Protein AF-A0A8D4UTW2-F1 (afdb_monomer_lite)

Organism: NCBI:txid2582419

Structure (mmCIF, N/CA/C/O backbone):
data_AF-A0A8D4UTW2-F1
#
_entry.id   AF-A0A8D4UTW2-F1
#
loop_
_atom_site.group_PDB
_atom_site.id
_atom_site.type_symbol
_atom_site.label_atom_id
_atom_site.label_alt_id
_atom_site.label_comp_id
_atom_site.label_asym_id
_atom_site.label_entity_id
_atom_site.label_seq_id
_atom_site.pdbx_PDB_ins_code
_atom_site.Cartn_x
_atom_site.Cartn_y
_atom_site.Cartn_z
_atom_site.occupancy
_atom_site.B_iso_or_equiv
_atom_site.auth_seq_id
_atom_site.auth_comp_id
_atom_site.auth_asym_id
_atom_site.auth_atom_id
_atom_site.pdbx_PDB_model_num
ATOM 1 N N . MET A 1 1 ? 35.541 24.365 -3.849 1.00 51.09 1 MET A N 1
ATOM 2 C CA . MET A 1 1 ? 34.431 23.619 -4.477 1.00 51.09 1 MET A CA 1
ATOM 3 C C . MET A 1 1 ? 33.891 24.503 -5.582 1.00 51.09 1 MET A C 1
ATOM 5 O O . MET A 1 1 ? 33.918 25.713 -5.399 1.00 51.09 1 MET A O 1
ATOM 9 N N . GLU A 1 2 ? 33.499 23.948 -6.725 1.00 57.62 2 GLU A N 1
ATOM 10 C CA . GLU A 1 2 ? 32.831 24.741 -7.765 1.00 57.62 2 GLU A CA 1
ATOM 11 C C . GLU A 1 2 ? 31.387 25.000 -7.325 1.00 57.62 2 GLU A C 1
ATOM 13 O O . GLU A 1 2 ? 30.673 24.066 -6.965 1.00 57.62 2 GLU A O 1
ATOM 18 N N . GLU A 1 3 ? 30.981 26.270 -7.292 1.00 72.31 3 GLU A N 1
ATOM 19 C CA . GLU A 1 3 ? 29.668 26.683 -6.793 1.00 72.31 3 GLU A CA 1
ATOM 20 C C . GLU A 1 3 ? 28.775 27.161 -7.945 1.00 72.31 3 GLU A C 1
ATOM 22 O O . GLU A 1 3 ? 28.909 28.292 -8.439 1.00 72.31 3 GLU A O 1
ATOM 27 N N . TYR A 1 4 ? 27.836 26.307 -8.344 1.00 79.38 4 TYR A N 1
ATOM 28 C CA . TYR A 1 4 ? 26.876 26.571 -9.414 1.00 79.38 4 TYR A CA 1
ATOM 29 C C . TYR A 1 4 ? 25.639 27.321 -8.903 1.00 79.38 4 TYR A C 1
ATOM 31 O O . TYR A 1 4 ? 25.197 27.105 -7.772 1.00 79.38 4 TYR A O 1
ATOM 39 N N . THR A 1 5 ? 25.063 28.187 -9.738 1.00 85.88 5 THR A N 1
ATOM 40 C CA . THR A 1 5 ? 23.676 28.655 -9.571 1.00 85.88 5 THR A CA 1
ATOM 41 C C . THR A 1 5 ? 22.697 27.726 -10.280 1.00 85.88 5 THR A C 1
ATOM 43 O O . THR A 1 5 ? 23.063 27.074 -11.260 1.00 85.88 5 THR A O 1
ATOM 46 N N . GLU A 1 6 ? 21.434 27.711 -9.857 1.00 85.38 6 GLU A N 1
ATOM 47 C CA . GLU A 1 6 ? 20.373 26.945 -10.534 1.00 85.38 6 GLU A CA 1
ATOM 48 C C . GLU A 1 6 ? 20.268 27.292 -12.026 1.00 85.38 6 GLU A C 1
ATOM 50 O O . GLU A 1 6 ? 20.170 26.404 -12.874 1.00 85.38 6 GLU A O 1
ATOM 55 N N . LYS A 1 7 ? 20.413 28.578 -12.363 1.00 86.62 7 LYS A N 1
ATOM 56 C CA . LYS A 1 7 ? 20.441 29.041 -13.754 1.00 86.62 7 LYS A CA 1
ATOM 57 C C . LYS A 1 7 ? 21.598 28.430 -14.563 1.00 86.62 7 LYS A C 1
ATOM 59 O O . LYS A 1 7 ? 21.372 27.992 -15.685 1.00 86.62 7 LYS A O 1
ATOM 64 N N . GLN A 1 8 ? 22.811 28.374 -14.006 1.00 85.81 8 GLN A N 1
ATOM 65 C CA . GLN A 1 8 ? 23.978 27.794 -14.692 1.00 85.81 8 GLN A CA 1
ATOM 66 C C . GLN A 1 8 ? 23.818 26.289 -14.940 1.00 85.81 8 GLN A C 1
ATOM 68 O O . GLN A 1 8 ? 24.283 25.783 -15.960 1.00 85.81 8 GLN A O 1
ATOM 73 N N . VAL A 1 9 ? 23.161 25.577 -14.018 1.00 85.06 9 VAL A N 1
ATOM 74 C CA . VAL A 1 9 ? 22.852 24.148 -14.169 1.00 85.06 9 VAL A CA 1
ATOM 75 C C . VAL A 1 9 ? 21.866 23.946 -15.319 1.00 85.06 9 VAL A C 1
ATOM 77 O O . VAL A 1 9 ? 22.136 23.146 -16.209 1.00 85.06 9 VAL A O 1
ATOM 80 N N . LEU A 1 10 ? 20.767 24.708 -15.345 1.00 85.94 10 LEU A N 1
ATOM 81 C CA . LEU A 1 10 ? 19.755 24.622 -16.403 1.00 85.94 10 LEU A CA 1
ATOM 82 C C . LEU A 1 10 ? 20.324 24.961 -17.789 1.00 85.94 10 LEU A C 1
ATOM 84 O O . LEU A 1 10 ? 20.156 24.166 -18.710 1.00 85.94 10 LEU A O 1
ATOM 88 N N . GLU A 1 11 ? 21.065 26.067 -17.926 1.00 86.12 11 GLU A N 1
ATOM 89 C CA . GLU A 1 11 ? 21.699 26.464 -19.197 1.00 86.12 11 GLU A CA 1
ATOM 90 C C . GLU A 1 11 ? 22.646 25.376 -19.737 1.00 86.12 11 GLU A C 1
ATOM 92 O O . GLU A 1 11 ? 22.699 25.134 -20.945 1.00 86.12 11 GLU A O 1
ATOM 97 N N . GLN A 1 12 ? 23.379 24.687 -18.857 1.00 83.38 12 GLN A N 1
ATOM 98 C CA . GLN A 1 12 ? 24.276 23.602 -19.254 1.00 83.38 12 GLN A CA 1
ATOM 99 C C . GLN A 1 12 ? 23.511 22.313 -19.608 1.00 83.38 12 GLN A C 1
ATOM 101 O O . GLN A 1 12 ? 23.850 21.668 -20.598 1.00 83.38 12 GLN A O 1
ATOM 106 N N . VAL A 1 13 ? 22.450 21.960 -18.873 1.00 83.81 13 VAL A N 1
ATOM 107 C CA . VAL A 1 13 ? 21.598 20.797 -19.189 1.00 83.81 13 VAL A CA 1
ATOM 108 C C . VAL A 1 13 ? 20.874 20.990 -20.527 1.00 83.81 13 VAL A C 1
ATOM 110 O O . VAL A 1 13 ? 20.882 20.083 -21.355 1.00 83.81 13 VAL A O 1
ATOM 113 N N . GLU A 1 14 ? 20.311 22.170 -20.797 1.00 82.69 14 GLU A N 1
ATOM 114 C CA . GLU A 1 14 ? 19.663 22.496 -22.080 1.00 82.69 14 GLU A CA 1
ATOM 115 C C . GLU A 1 14 ? 20.655 22.482 -23.256 1.00 82.69 14 GLU A C 1
ATOM 117 O O . GLU A 1 14 ? 20.337 22.017 -24.358 1.00 82.69 14 GLU A O 1
ATOM 122 N N . LYS A 1 15 ? 21.892 22.932 -23.022 1.00 81.69 15 LYS A N 1
ATOM 123 C CA . LYS A 1 15 ? 22.984 22.840 -23.996 1.00 81.69 15 LYS A CA 1
ATOM 124 C C . LYS A 1 15 ? 23.373 21.389 -24.296 1.00 81.69 15 LYS A C 1
ATOM 126 O O . LYS A 1 15 ? 23.580 21.055 -25.458 1.00 81.69 15 LYS A O 1
ATOM 131 N N . ASP A 1 16 ? 23.442 20.521 -23.292 1.00 76.62 16 ASP A N 1
ATOM 132 C CA . ASP A 1 16 ? 23.812 19.114 -23.494 1.00 76.62 16 ASP A CA 1
ATOM 133 C C . ASP A 1 16 ? 22.663 18.311 -24.139 1.00 76.62 16 ASP A C 1
ATOM 135 O O . ASP A 1 16 ? 22.900 17.478 -25.018 1.00 76.62 16 ASP A O 1
ATOM 139 N N . LEU A 1 17 ? 21.406 18.644 -23.812 1.00 75.31 17 LEU A N 1
ATOM 140 C CA . LEU A 1 17 ? 20.208 18.139 -24.499 1.00 75.31 17 LEU A CA 1
ATOM 141 C C . LEU A 1 17 ? 20.158 18.540 -25.983 1.00 75.31 17 LEU A C 1
ATOM 143 O O . LEU A 1 17 ? 19.743 17.739 -26.818 1.00 75.31 17 LEU A O 1
ATOM 147 N N . SER A 1 18 ? 20.585 19.757 -26.330 1.00 73.44 18 SER A N 1
ATOM 148 C CA . SER A 1 18 ? 20.642 20.221 -27.727 1.00 73.44 18 SER A CA 1
ATOM 149 C C . SER A 1 18 ? 21.912 19.784 -28.471 1.00 73.44 18 SER A C 1
ATOM 151 O O . SER A 1 18 ? 21.890 19.667 -29.696 1.00 73.44 18 SER A O 1
ATOM 153 N N . GLY A 1 19 ? 23.000 19.487 -27.752 1.00 65.25 19 GLY A N 1
ATOM 154 C CA . GLY A 1 19 ? 24.265 18.979 -28.294 1.00 65.25 19 GLY A CA 1
ATOM 155 C C . GLY A 1 19 ? 24.264 17.489 -28.662 1.00 65.25 19 GLY A C 1
ATOM 156 O O . GLY A 1 19 ? 25.179 17.035 -29.347 1.00 65.25 19 GLY A O 1
ATOM 157 N N . GLY A 1 20 ? 23.248 16.729 -28.243 1.00 58.06 20 GLY A N 1
ATOM 158 C CA . GLY A 1 20 ? 23.027 15.344 -28.678 1.00 58.06 20 GLY A CA 1
ATOM 159 C C . GLY A 1 20 ? 23.796 14.262 -27.910 1.00 58.06 20 GLY A C 1
ATOM 160 O O . GLY A 1 20 ? 23.693 13.093 -28.275 1.00 58.06 20 GLY A O 1
ATOM 161 N N . VAL A 1 21 ? 24.548 14.615 -26.862 1.00 56.19 21 VAL A N 1
ATOM 162 C CA . VAL A 1 21 ? 25.286 13.659 -26.018 1.00 56.19 21 VAL A CA 1
ATOM 163 C C . VAL A 1 21 ? 25.092 14.022 -24.552 1.00 56.19 21 VAL A C 1
ATOM 165 O O . VAL A 1 21 ? 25.630 15.018 -24.073 1.00 56.19 21 VAL A O 1
ATOM 168 N N . PHE A 1 22 ? 24.349 13.189 -23.827 1.00 65.06 22 PHE A N 1
ATOM 169 C CA . PHE A 1 22 ? 24.039 13.402 -22.418 1.00 65.06 22 PHE A CA 1
ATOM 170 C C . PHE A 1 22 ? 24.753 12.357 -21.550 1.00 65.06 22 PHE A C 1
ATOM 172 O O . PHE A 1 22 ? 24.325 11.204 -21.470 1.00 65.06 22 PHE A O 1
ATOM 179 N N . SER A 1 23 ? 25.877 12.742 -20.930 1.00 64.62 23 SER A N 1
ATOM 180 C CA . SER A 1 23 ? 26.708 11.815 -20.150 1.00 64.62 23 SER A CA 1
ATOM 181 C C . SER A 1 23 ? 26.216 11.653 -18.702 1.00 64.62 23 SER A C 1
ATOM 183 O O . SER A 1 23 ? 26.073 12.647 -17.987 1.00 64.62 23 SER A O 1
ATOM 185 N N . PRO A 1 24 ? 26.058 10.412 -18.206 1.00 60.28 24 PRO A N 1
ATOM 186 C CA . PRO A 1 24 ? 25.833 10.118 -16.786 1.00 60.28 24 PRO A CA 1
ATOM 187 C C . PRO A 1 24 ? 26.983 10.551 -15.857 1.00 60.28 24 PRO A C 1
ATOM 189 O O . PRO A 1 24 ? 26.807 10.584 -14.643 1.00 60.28 24 PRO A O 1
ATOM 192 N N . GLU A 1 25 ? 28.151 10.889 -16.412 1.00 62.19 25 GLU A N 1
ATOM 193 C CA . GLU A 1 25 ? 29.332 11.360 -15.671 1.00 62.19 25 GLU A CA 1
ATOM 194 C C . GLU A 1 25 ? 29.380 12.894 -15.508 1.00 62.19 25 GLU A C 1
ATOM 196 O O . GLU A 1 25 ? 30.257 13.423 -14.817 1.00 62.19 25 GLU A O 1
ATOM 201 N N . SER A 1 26 ? 28.437 13.619 -16.126 1.00 67.06 26 SER A N 1
ATOM 202 C CA . SER A 1 26 ? 28.329 15.079 -16.047 1.00 67.06 26 SER A CA 1
ATOM 203 C C . SER A 1 26 ? 28.218 15.588 -14.605 1.00 67.06 26 SER A C 1
ATOM 205 O O . SER A 1 26 ? 27.629 14.954 -13.732 1.00 67.06 26 SER A O 1
ATOM 207 N N . ILE A 1 27 ? 28.742 16.789 -14.337 1.00 62.00 27 ILE A N 1
ATOM 208 C CA . ILE A 1 27 ? 28.871 17.302 -12.962 1.00 62.00 27 ILE A CA 1
ATOM 209 C C . ILE A 1 27 ? 27.531 17.474 -12.225 1.00 62.00 27 ILE A C 1
ATOM 211 O O . ILE A 1 27 ? 27.473 17.289 -11.013 1.00 62.00 27 ILE A O 1
ATOM 215 N N . TYR A 1 28 ? 26.449 17.737 -12.960 1.00 67.38 28 TYR A N 1
ATOM 216 C CA . TYR A 1 28 ? 25.079 17.849 -12.447 1.00 67.38 28 TYR A CA 1
ATOM 217 C C . TYR A 1 28 ? 24.387 16.495 -12.170 1.00 67.38 28 TYR A C 1
ATOM 219 O O . TYR A 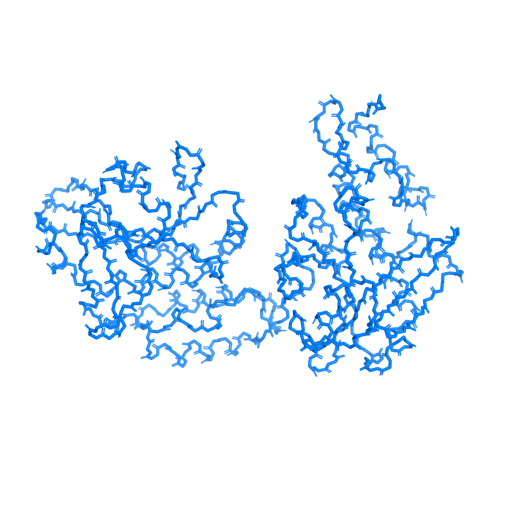1 28 ? 23.277 16.473 -11.646 1.00 67.38 28 TYR A O 1
ATOM 227 N N . MET A 1 29 ? 25.055 15.370 -12.460 1.00 64.44 29 MET A N 1
ATOM 228 C CA . MET A 1 29 ? 24.663 14.013 -12.036 1.00 64.44 29 MET A CA 1
ATOM 229 C C . MET A 1 29 ? 25.283 13.603 -10.694 1.00 64.44 29 MET A C 1
ATOM 231 O O . MET A 1 29 ? 24.985 12.527 -10.169 1.00 64.44 29 MET A O 1
ATOM 235 N N . ARG A 1 30 ? 26.185 14.423 -10.137 1.00 66.25 30 ARG A N 1
ATOM 236 C CA . ARG A 1 30 ? 26.841 14.112 -8.867 1.00 66.25 30 ARG A CA 1
ATOM 237 C C . ARG A 1 30 ? 25.887 14.334 -7.707 1.00 66.25 30 ARG A C 1
ATOM 239 O O . ARG A 1 30 ? 25.343 15.420 -7.520 1.00 66.25 30 ARG A O 1
ATOM 246 N N . LYS A 1 31 ? 25.771 13.291 -6.893 1.00 62.56 31 LYS A N 1
ATOM 247 C CA . LYS A 1 31 ? 25.045 13.319 -5.633 1.00 62.56 31 LYS A CA 1
ATOM 248 C C . LYS A 1 31 ? 25.618 14.388 -4.689 1.00 62.56 31 LYS A C 1
ATOM 250 O O . LYS A 1 31 ? 26.813 14.678 -4.722 1.00 62.56 31 LYS A O 1
ATOM 255 N N . ASP A 1 32 ? 24.755 14.926 -3.832 1.00 69.44 32 ASP A N 1
ATOM 256 C CA . ASP A 1 32 ? 25.093 15.801 -2.702 1.00 69.44 32 ASP A CA 1
ATOM 257 C C . ASP A 1 32 ? 25.686 17.185 -3.081 1.00 69.44 32 ASP A C 1
ATOM 259 O O . ASP A 1 32 ? 26.148 17.921 -2.208 1.00 69.44 32 ASP A O 1
ATOM 263 N N . LEU A 1 33 ? 25.625 17.593 -4.360 1.00 76.19 33 LEU A N 1
ATOM 264 C CA . LEU A 1 33 ? 25.902 18.973 -4.784 1.00 76.19 33 LEU A CA 1
ATOM 265 C C . LEU A 1 33 ? 24.635 19.837 -4.737 1.00 76.19 33 LEU A C 1
ATOM 267 O O . LEU A 1 33 ? 23.623 19.512 -5.360 1.00 76.19 33 LEU A O 1
ATOM 271 N N . LEU A 1 34 ? 24.731 20.980 -4.053 1.00 82.19 34 LEU A N 1
ATOM 272 C CA . LEU A 1 34 ? 23.670 21.984 -3.955 1.00 82.19 34 LEU A CA 1
ATOM 273 C C . LEU A 1 34 ? 24.046 23.265 -4.707 1.00 82.19 34 LEU A C 1
ATOM 275 O O . LEU A 1 34 ? 25.210 23.671 -4.731 1.00 82.19 34 LEU A O 1
ATOM 279 N N . THR A 1 35 ? 23.054 23.938 -5.282 1.00 81.44 35 THR A N 1
ATOM 280 C CA . THR A 1 35 ? 23.213 25.276 -5.865 1.00 81.44 35 THR A CA 1
ATOM 281 C C . THR A 1 35 ? 23.383 26.336 -4.785 1.00 81.44 35 THR A C 1
ATOM 283 O O . THR A 1 35 ? 22.649 26.333 -3.794 1.00 81.44 35 THR A O 1
ATOM 286 N N . LYS A 1 36 ? 24.280 27.302 -4.995 1.00 85.06 36 LYS A N 1
ATOM 287 C CA . LYS A 1 36 ? 24.593 28.338 -3.992 1.00 85.06 36 LYS A CA 1
ATOM 288 C C . LYS A 1 36 ? 23.495 29.379 -3.765 1.00 85.06 36 LYS A C 1
ATOM 290 O O . LYS A 1 36 ? 23.518 30.064 -2.750 1.00 85.06 36 LYS A O 1
ATOM 295 N N . ASP A 1 37 ? 22.587 29.542 -4.724 1.00 84.06 37 ASP A N 1
ATOM 296 C CA . ASP A 1 37 ? 21.533 30.557 -4.719 1.00 84.06 37 ASP A CA 1
ATOM 297 C C . ASP A 1 37 ? 20.202 30.031 -4.168 1.00 84.06 37 ASP A C 1
ATOM 299 O O . ASP A 1 37 ? 19.602 30.696 -3.326 1.00 84.06 37 ASP A O 1
ATOM 303 N N . THR A 1 38 ? 19.755 28.841 -4.585 1.00 82.06 38 THR A N 1
ATOM 304 C CA . THR A 1 38 ? 18.470 28.268 -4.126 1.00 82.06 38 THR A CA 1
ATOM 305 C C . THR A 1 38 ? 18.612 27.115 -3.131 1.00 82.06 38 THR A C 1
ATOM 307 O O . THR A 1 38 ? 17.610 26.653 -2.587 1.00 82.06 38 THR A O 1
ATOM 310 N N . GLY A 1 39 ? 19.834 26.635 -2.867 1.00 81.00 39 GLY A N 1
ATOM 311 C CA . GLY A 1 39 ? 20.090 25.488 -1.986 1.00 81.00 39 GLY A CA 1
ATOM 312 C C . GLY A 1 39 ? 19.545 24.147 -2.499 1.00 81.00 39 GLY A C 1
ATOM 313 O O . GLY A 1 39 ? 19.599 23.157 -1.771 1.00 81.00 39 GLY A O 1
ATOM 314 N N . ARG A 1 40 ? 19.012 24.092 -3.727 1.00 79.88 40 ARG A N 1
ATOM 315 C CA . ARG A 1 40 ? 18.449 22.879 -4.332 1.00 79.88 40 ARG A CA 1
ATOM 316 C C . ARG A 1 40 ? 19.545 21.930 -4.813 1.00 79.88 40 ARG A C 1
ATOM 318 O O . ARG A 1 40 ? 20.632 22.359 -5.196 1.00 79.88 40 ARG A O 1
ATOM 325 N N . SER A 1 41 ? 19.233 20.636 -4.841 1.00 83.44 41 SER A N 1
ATOM 326 C CA . SER A 1 41 ? 20.106 19.620 -5.433 1.00 83.44 41 SER A CA 1
ATOM 327 C C . SER A 1 41 ? 20.251 19.826 -6.942 1.00 83.44 41 SER A C 1
ATOM 329 O O . SER A 1 41 ? 19.252 19.997 -7.650 1.00 83.44 41 SER A O 1
ATOM 331 N N . LEU A 1 42 ? 21.488 19.747 -7.444 1.00 84.81 42 LEU A N 1
ATOM 332 C CA . LEU A 1 42 ? 21.780 19.736 -8.885 1.00 84.81 42 LEU A CA 1
ATOM 333 C C . LEU A 1 42 ? 21.060 18.574 -9.589 1.00 84.81 42 LEU A C 1
ATOM 335 O O . LEU A 1 42 ? 20.579 18.732 -10.714 1.00 84.81 42 LEU A O 1
ATOM 339 N N . GLU A 1 43 ? 20.928 17.441 -8.897 1.00 83.69 43 GLU A N 1
ATOM 340 C CA . GLU A 1 43 ? 20.213 16.256 -9.368 1.00 83.69 43 GLU A CA 1
ATOM 341 C C . GLU A 1 43 ? 18.718 16.548 -9.575 1.00 83.69 43 GLU A C 1
ATOM 343 O O . GLU A 1 43 ? 18.161 16.205 -10.615 1.00 83.69 43 GLU A O 1
ATOM 348 N N . ASP A 1 44 ? 18.076 17.263 -8.647 1.00 82.12 44 ASP A N 1
ATOM 349 C CA . ASP A 1 44 ? 16.636 17.556 -8.713 1.00 82.12 44 ASP A CA 1
ATOM 350 C C . ASP A 1 44 ? 16.302 18.614 -9.763 1.00 82.12 44 ASP A C 1
ATOM 352 O O . ASP A 1 44 ? 15.278 18.516 -10.446 1.00 82.12 44 ASP A O 1
ATOM 356 N N . ILE A 1 45 ? 17.169 19.617 -9.925 1.00 84.88 45 ILE A N 1
ATOM 357 C CA . ILE A 1 45 ? 17.067 20.619 -10.996 1.00 84.88 45 ILE A CA 1
ATOM 358 C C . ILE A 1 45 ? 17.179 19.927 -12.359 1.00 84.88 45 ILE A C 1
ATOM 360 O O . ILE A 1 45 ? 16.340 20.139 -13.239 1.00 84.88 45 ILE A O 1
ATOM 364 N N . THR A 1 46 ? 18.163 19.040 -12.514 1.00 86.81 46 THR A N 1
ATOM 365 C CA . THR A 1 46 ? 18.372 18.278 -13.751 1.00 86.81 46 THR A CA 1
ATOM 366 C C . THR A 1 46 ? 17.204 17.330 -14.021 1.00 86.81 46 THR A C 1
ATOM 368 O O . THR A 1 46 ? 16.646 17.348 -15.117 1.00 86.81 46 THR A O 1
ATOM 371 N N . ALA A 1 47 ? 16.756 16.560 -13.024 1.00 84.50 47 ALA A N 1
ATOM 372 C CA . ALA A 1 47 ? 15.596 15.677 -13.142 1.00 84.50 47 ALA A CA 1
ATOM 373 C C . ALA A 1 47 ? 14.317 16.452 -13.511 1.00 84.50 47 ALA A C 1
ATOM 375 O O . ALA A 1 47 ? 13.544 15.985 -14.347 1.00 84.50 47 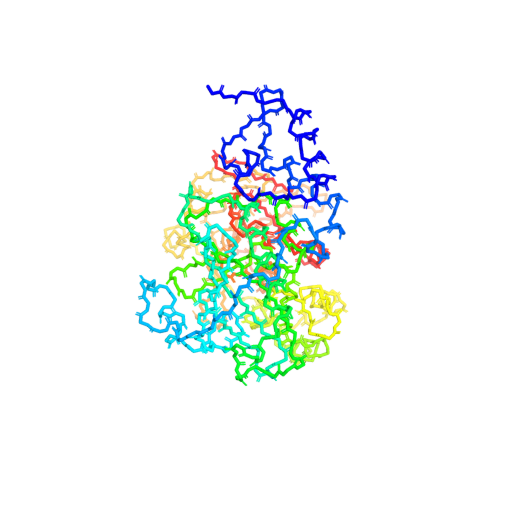ALA A O 1
ATOM 376 N N . SER A 1 48 ? 14.123 17.660 -12.965 1.00 82.44 48 SER A N 1
ATOM 377 C CA . SER A 1 48 ? 13.018 18.563 -13.332 1.00 82.44 48 SER A CA 1
ATOM 378 C C . SER A 1 48 ? 13.081 18.985 -14.807 1.00 82.44 48 SER A C 1
ATOM 380 O O . SER A 1 48 ? 12.069 18.935 -15.509 1.00 82.44 48 SER A O 1
ATOM 382 N N . CYS A 1 49 ? 14.264 19.362 -15.303 1.00 85.19 49 CYS A N 1
ATOM 383 C CA . CYS A 1 49 ? 14.462 19.741 -16.7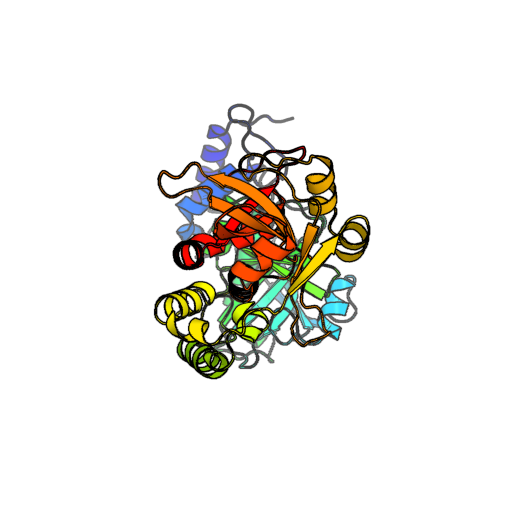06 1.00 85.19 49 CYS A CA 1
ATOM 384 C C . CYS A 1 49 ? 14.226 18.552 -17.658 1.00 85.19 49 CYS A C 1
ATOM 386 O O . CYS A 1 49 ? 13.508 18.670 -18.653 1.00 85.19 49 CYS A O 1
ATOM 388 N N . LEU A 1 50 ? 14.753 17.373 -17.316 1.00 84.19 50 LEU A N 1
ATOM 389 C CA . LEU A 1 50 ? 14.568 16.136 -18.081 1.00 84.19 50 LEU A CA 1
ATOM 390 C C . LEU A 1 50 ? 13.114 15.643 -18.069 1.00 84.19 50 LEU A C 1
ATOM 392 O O . LEU A 1 50 ? 12.637 15.097 -19.062 1.00 84.19 50 LEU A O 1
ATOM 396 N N . LEU A 1 51 ? 12.376 15.878 -16.981 1.00 78.25 51 LEU A N 1
ATOM 397 C CA . LEU A 1 51 ? 10.940 15.606 -16.893 1.00 78.25 51 LEU A CA 1
ATOM 398 C C . LEU A 1 51 ? 10.112 16.446 -17.867 1.00 78.25 51 LEU A C 1
ATOM 400 O O . LEU A 1 51 ? 9.137 15.929 -18.422 1.00 78.25 51 LEU A O 1
ATOM 404 N N . ALA A 1 52 ? 10.478 17.714 -18.065 1.00 78.00 52 ALA A N 1
ATOM 405 C CA . ALA A 1 52 ? 9.863 18.589 -19.062 1.00 78.00 52 ALA A CA 1
ATOM 406 C C . ALA A 1 52 ? 10.185 18.133 -20.497 1.00 78.00 52 ALA A C 1
ATOM 408 O O . ALA A 1 52 ? 9.303 18.142 -21.353 1.00 78.00 52 ALA A O 1
ATOM 409 N N . HIS A 1 53 ? 11.402 17.640 -20.735 1.00 78.94 53 HIS A N 1
ATOM 410 C CA . HIS A 1 53 ? 11.893 17.207 -22.050 1.00 78.94 53 HIS A CA 1
ATOM 411 C C . HIS A 1 53 ? 11.856 15.679 -22.259 1.00 78.94 53 HIS A C 1
ATOM 413 O O . HIS A 1 53 ? 12.602 15.133 -23.073 1.00 78.94 53 HIS A O 1
ATOM 419 N N . SER A 1 54 ? 10.972 14.969 -21.546 1.00 69.94 54 SER A N 1
ATOM 420 C CA . SER A 1 54 ? 10.991 13.498 -21.448 1.00 69.94 54 SER A CA 1
ATOM 421 C C . SER A 1 54 ? 10.863 12.755 -22.776 1.00 69.94 54 SER A C 1
ATOM 423 O O . SER A 1 54 ? 11.322 11.623 -22.889 1.00 69.94 54 SER A O 1
ATOM 425 N N . GLU A 1 55 ? 10.234 13.371 -23.776 1.00 71.50 55 GLU A N 1
ATOM 426 C CA . GLU A 1 55 ? 10.047 12.765 -25.096 1.00 71.50 55 GLU A CA 1
ATOM 427 C C . GLU A 1 55 ? 11.379 12.578 -25.832 1.00 71.50 55 GLU A C 1
ATOM 429 O O . GLU A 1 55 ? 11.587 11.537 -26.447 1.00 71.50 55 GLU A O 1
ATOM 434 N N . ILE A 1 56 ? 12.329 13.508 -25.676 1.00 72.12 56 ILE A N 1
ATOM 435 C CA . ILE A 1 56 ? 13.643 13.443 -26.341 1.00 72.12 56 ILE A CA 1
ATOM 436 C C . ILE A 1 56 ? 14.495 12.278 -25.791 1.00 72.12 56 ILE A C 1
ATOM 438 O O . ILE A 1 56 ? 15.388 11.769 -26.464 1.00 72.12 56 ILE A O 1
ATOM 442 N N . LEU A 1 57 ? 14.193 11.801 -24.577 1.00 70.75 57 LEU A N 1
ATOM 443 C CA . LEU A 1 57 ? 14.861 10.648 -23.968 1.00 70.75 57 LEU A CA 1
ATOM 444 C C . LEU A 1 57 ? 14.321 9.298 -24.468 1.00 70.75 57 LEU A C 1
ATOM 446 O O . LEU A 1 57 ? 15.018 8.291 -24.334 1.00 70.75 57 LEU A O 1
ATOM 450 N N . LYS A 1 58 ? 13.104 9.227 -25.028 1.00 68.25 58 LYS A N 1
ATOM 451 C CA . LYS A 1 58 ? 12.478 7.944 -25.414 1.00 68.25 58 LYS A CA 1
ATOM 452 C C . LYS A 1 58 ? 13.178 7.272 -26.593 1.00 68.25 58 LYS A C 1
ATOM 454 O O . LYS A 1 58 ? 13.356 6.057 -26.568 1.00 68.25 58 LYS A O 1
ATOM 459 N N . ASP A 1 59 ? 13.633 8.062 -27.562 1.00 65.19 59 ASP A N 1
ATOM 460 C CA . ASP A 1 59 ? 14.205 7.563 -28.820 1.00 65.19 59 ASP A CA 1
ATOM 461 C C . ASP A 1 59 ? 15.685 7.146 -28.703 1.00 65.19 59 ASP A C 1
ATOM 463 O O . ASP A 1 59 ? 16.284 6.669 -29.667 1.00 65.19 59 ASP A O 1
ATOM 467 N N . GLY A 1 60 ? 16.308 7.324 -27.531 1.00 59.50 60 GLY A N 1
ATOM 468 C CA . GLY A 1 60 ? 17.687 6.895 -27.252 1.00 59.50 60 GLY A CA 1
ATOM 469 C C . GLY A 1 60 ? 18.791 7.675 -27.973 1.00 59.50 60 GLY A C 1
ATOM 470 O O . GLY A 1 60 ? 19.970 7.407 -27.742 1.00 59.50 60 GLY A O 1
ATOM 471 N N . SER A 1 61 ? 18.430 8.650 -28.808 1.00 59.66 61 SER A N 1
ATOM 472 C CA . SER A 1 61 ? 19.342 9.487 -29.595 1.00 59.66 61 SER A CA 1
ATOM 473 C C . SER A 1 61 ? 20.330 10.276 -28.728 1.00 59.66 61 SER A C 1
ATOM 475 O O . SER A 1 61 ? 21.507 10.339 -29.068 1.00 59.66 61 SER A O 1
ATOM 477 N N . LEU A 1 62 ? 19.877 10.801 -27.584 1.00 57.69 62 LEU A N 1
ATOM 478 C CA . LEU A 1 62 ? 20.693 11.583 -26.641 1.00 57.69 62 LEU A CA 1
ATOM 479 C C . LEU A 1 62 ? 21.648 10.755 -25.768 1.00 57.69 62 LEU A C 1
ATOM 481 O O . LEU A 1 62 ? 22.632 11.285 -25.257 1.00 57.69 62 LEU A O 1
ATOM 485 N N . LEU A 1 63 ? 21.350 9.470 -25.559 1.00 58.00 63 LEU A N 1
ATOM 486 C CA . LEU A 1 63 ? 22.097 8.597 -24.641 1.00 58.00 63 LEU A CA 1
ATOM 487 C C . LEU A 1 63 ? 23.242 7.843 -25.330 1.00 58.00 63 LEU A C 1
ATOM 489 O O . LEU A 1 63 ? 23.800 6.923 -24.740 1.00 58.00 63 LEU A O 1
ATOM 493 N N . ALA A 1 64 ? 23.569 8.222 -26.571 1.00 52.06 64 ALA A N 1
ATOM 494 C CA . ALA A 1 64 ? 24.644 7.657 -27.378 1.00 52.06 64 ALA A CA 1
ATOM 495 C C . ALA A 1 64 ? 24.698 6.115 -27.314 1.00 52.06 64 ALA A C 1
ATOM 497 O O . ALA A 1 64 ? 25.567 5.521 -26.678 1.00 52.06 64 ALA A O 1
ATOM 498 N N . LEU A 1 65 ? 23.786 5.458 -28.042 1.00 56.31 65 LEU A N 1
ATOM 499 C CA . LEU A 1 65 ? 23.868 4.028 -28.373 1.00 56.31 65 LEU A CA 1
ATOM 500 C C . LEU A 1 65 ? 24.504 3.825 -29.766 1.00 56.31 65 LEU A C 1
ATOM 502 O O . LEU A 1 65 ? 23.779 3.526 -30.728 1.00 56.31 65 LEU A O 1
ATOM 506 N N . PRO A 1 66 ? 25.833 3.998 -29.936 1.00 52.88 66 PRO A N 1
ATOM 507 C CA . PRO A 1 66 ? 26.480 3.784 -31.222 1.00 52.88 66 PRO A CA 1
ATOM 508 C C . PRO A 1 66 ? 26.386 2.320 -31.660 1.00 52.88 66 PRO A C 1
ATOM 510 O O . PRO A 1 66 ? 26.121 1.408 -30.877 1.00 52.88 66 PRO A O 1
ATOM 513 N N . GLY A 1 67 ? 26.660 2.074 -32.943 1.00 54.38 67 GLY A N 1
ATOM 514 C CA . GLY A 1 67 ? 26.619 0.730 -33.536 1.00 54.38 67 GLY A CA 1
ATOM 515 C C . GLY A 1 67 ? 27.603 -0.289 -32.938 1.00 54.38 67 GLY A C 1
ATOM 516 O O . GLY A 1 67 ? 27.567 -1.449 -33.331 1.00 54.38 67 GLY A O 1
ATOM 517 N N . THR A 1 68 ? 28.468 0.122 -32.008 1.00 54.81 68 THR A N 1
ATOM 518 C CA . THR A 1 68 ? 29.451 -0.720 -31.311 1.00 54.81 68 THR A CA 1
ATOM 519 C C . THR A 1 68 ? 28.965 -1.277 -29.969 1.00 54.81 68 THR A C 1
ATOM 521 O O . THR A 1 68 ? 29.661 -2.113 -29.393 1.00 54.81 68 THR A O 1
ATOM 524 N N . THR A 1 69 ? 27.794 -0.868 -29.462 1.00 68.81 69 THR A N 1
ATOM 525 C CA . THR A 1 69 ? 27.244 -1.411 -28.209 1.00 68.81 69 THR A CA 1
ATOM 526 C C . THR A 1 69 ? 26.994 -2.915 -28.339 1.00 68.81 69 THR A C 1
ATOM 528 O O . THR A 1 69 ? 26.212 -3.349 -29.185 1.00 68.81 69 THR A O 1
ATOM 531 N N . THR A 1 70 ? 27.620 -3.724 -27.478 1.00 75.56 70 THR A N 1
ATOM 532 C CA . THR A 1 70 ? 27.404 -5.182 -27.459 1.00 75.56 70 THR A CA 1
ATOM 533 C C . THR A 1 70 ? 26.679 -5.619 -26.196 1.00 75.56 70 THR A C 1
ATOM 535 O O . THR A 1 70 ? 26.988 -5.163 -25.097 1.00 75.56 70 THR A O 1
ATOM 538 N N . VAL A 1 71 ? 25.720 -6.533 -26.354 1.00 81.62 71 VAL A N 1
ATOM 539 C CA . VAL A 1 71 ? 24.926 -7.089 -25.253 1.00 81.62 71 VAL A CA 1
ATOM 540 C C . VAL A 1 71 ? 25.111 -8.602 -25.208 1.00 81.62 71 VAL A C 1
ATOM 542 O O . VAL A 1 71 ? 24.955 -9.288 -26.228 1.00 81.62 71 VAL A O 1
ATOM 545 N N . LYS A 1 72 ? 25.461 -9.123 -24.031 1.00 85.81 72 LYS A N 1
ATOM 546 C CA . LYS A 1 72 ? 25.730 -10.545 -23.772 1.00 85.81 72 LYS A CA 1
ATOM 547 C C . LYS A 1 72 ? 25.011 -10.995 -22.506 1.00 85.81 72 LYS A C 1
ATOM 549 O O . LYS A 1 72 ? 24.881 -10.211 -21.572 1.00 85.81 72 LYS A O 1
ATOM 554 N N . SER A 1 73 ? 24.604 -12.259 -22.464 1.00 87.56 73 SER A N 1
ATOM 555 C CA . SER A 1 73 ? 24.057 -12.898 -21.266 1.00 87.56 73 SER A CA 1
ATOM 556 C C . SER A 1 73 ? 24.904 -14.082 -20.799 1.00 87.56 73 SER A C 1
ATOM 558 O O . SER A 1 73 ? 25.650 -14.687 -21.574 1.00 87.56 73 SER A O 1
ATOM 560 N N . LYS A 1 74 ? 24.788 -14.411 -19.513 1.00 88.19 74 LYS A N 1
ATOM 561 C CA . LYS A 1 74 ? 25.360 -15.608 -18.871 1.00 88.19 74 LYS A CA 1
ATOM 562 C C . LYS A 1 74 ? 24.509 -15.982 -17.648 1.00 88.19 74 LYS A C 1
ATOM 564 O O . LYS A 1 74 ? 23.571 -15.261 -17.311 1.00 88.19 74 LYS A O 1
ATOM 569 N N . SER A 1 75 ? 24.836 -17.076 -16.959 1.00 82.56 75 SER A N 1
ATOM 570 C CA . SER A 1 75 ? 24.238 -17.334 -15.640 1.00 82.56 75 SER A CA 1
ATOM 571 C C . SER A 1 75 ? 24.686 -16.280 -14.619 1.00 82.56 75 SER A C 1
ATOM 573 O O . SER A 1 75 ? 25.864 -15.917 -14.585 1.00 82.56 75 SER A O 1
ATOM 575 N N . ALA A 1 76 ? 23.754 -15.823 -13.784 1.00 78.25 76 ALA A N 1
ATOM 576 C CA . ALA A 1 76 ? 24.000 -14.956 -12.632 1.00 78.25 76 ALA A CA 1
ATOM 577 C C . ALA A 1 76 ? 24.336 -15.742 -11.343 1.00 78.25 76 ALA A C 1
ATOM 579 O O . ALA A 1 76 ? 24.747 -15.149 -10.347 1.00 78.25 76 ALA A O 1
ATOM 580 N N . SER A 1 77 ? 24.166 -17.071 -11.337 1.00 69.31 77 SER A N 1
ATOM 581 C CA . SER A 1 77 ? 24.410 -17.919 -10.161 1.00 69.31 77 SER A CA 1
ATOM 582 C C . SER A 1 77 ? 25.903 -18.074 -9.846 1.00 69.31 77 SER A C 1
ATOM 584 O O . SER A 1 77 ? 26.672 -18.464 -10.728 1.00 69.31 77 SER A O 1
ATOM 586 N N . GLY A 1 78 ? 26.302 -17.894 -8.585 1.00 62.28 78 GLY A N 1
ATOM 587 C CA . GLY A 1 78 ? 27.702 -18.014 -8.154 1.00 62.28 78 GLY A CA 1
ATOM 588 C C . GLY A 1 78 ? 28.521 -16.745 -8.402 1.00 62.28 78 GLY A C 1
ATOM 589 O O . GLY A 1 78 ? 29.739 -16.816 -8.572 1.00 62.28 78 GLY A O 1
ATOM 590 N N . GLY A 1 79 ? 27.848 -15.594 -8.467 1.00 64.31 79 GLY A N 1
ATOM 591 C CA . GLY A 1 79 ? 28.470 -14.284 -8.627 1.00 64.31 79 GLY A CA 1
ATOM 592 C C . GLY A 1 79 ? 29.066 -13.728 -7.328 1.00 64.31 79 GLY A C 1
ATOM 593 O O . GLY A 1 79 ? 29.090 -14.364 -6.278 1.00 64.31 79 GLY A O 1
ATOM 594 N N . ALA A 1 80 ? 29.543 -12.482 -7.381 1.00 62.34 80 ALA A N 1
ATOM 595 C CA . ALA A 1 80 ? 30.111 -11.807 -6.210 1.00 62.34 80 ALA A CA 1
ATOM 596 C C . ALA A 1 80 ? 29.052 -11.245 -5.235 1.00 62.34 80 ALA A C 1
ATOM 598 O O . ALA A 1 80 ? 29.403 -10.822 -4.131 1.00 62.34 80 ALA A O 1
ATOM 599 N N . ASN A 1 81 ? 27.769 -11.195 -5.622 1.00 76.44 81 ASN A N 1
ATOM 600 C CA . ASN A 1 81 ? 26.722 -10.549 -4.832 1.00 76.44 81 ASN A CA 1
ATOM 601 C C . ASN A 1 81 ? 25.755 -11.552 -4.185 1.00 76.44 81 ASN A C 1
ATOM 603 O O . ASN A 1 81 ? 24.875 -12.116 -4.835 1.00 76.44 81 ASN A O 1
ATOM 607 N N . ARG A 1 82 ? 25.872 -11.679 -2.859 1.00 77.44 82 ARG A N 1
ATOM 608 C CA . ARG A 1 82 ? 25.077 -12.600 -2.033 1.00 77.44 82 ARG A CA 1
ATOM 609 C C . ARG A 1 82 ? 23.564 -12.377 -2.122 1.00 77.44 82 ARG A C 1
ATOM 611 O O . ARG A 1 82 ? 22.828 -13.349 -2.008 1.00 77.44 82 ARG A O 1
ATOM 618 N N . ASN A 1 83 ? 23.100 -11.142 -2.335 1.00 78.94 83 ASN A N 1
ATOM 619 C CA . ASN A 1 83 ? 21.666 -10.862 -2.458 1.00 78.94 83 ASN A CA 1
ATOM 620 C C . ASN A 1 83 ? 21.107 -11.459 -3.757 1.00 78.94 83 ASN A C 1
ATOM 622 O O . ASN A 1 83 ? 20.023 -12.026 -3.755 1.00 78.94 83 ASN A O 1
ATOM 626 N N . VAL A 1 84 ? 21.866 -11.379 -4.855 1.00 84.50 84 VAL A N 1
ATOM 627 C CA . VAL A 1 84 ? 21.465 -11.940 -6.156 1.00 84.50 84 VAL A CA 1
ATOM 628 C C . VAL A 1 84 ? 21.451 -13.466 -6.097 1.00 84.50 84 VAL A C 1
ATOM 630 O O . VAL A 1 84 ? 20.463 -14.074 -6.497 1.00 84.50 84 VAL A O 1
ATOM 633 N N . ASP A 1 85 ? 22.476 -14.091 -5.507 1.00 82.38 85 ASP A N 1
ATOM 634 C CA . ASP A 1 85 ? 22.472 -15.542 -5.263 1.00 82.38 85 ASP A CA 1
ATOM 635 C C . ASP A 1 85 ? 21.276 -15.985 -4.404 1.00 82.38 85 ASP A C 1
ATOM 637 O O . ASP A 1 85 ? 20.712 -17.055 -4.632 1.00 82.38 85 ASP A O 1
ATOM 641 N N . GLN A 1 86 ? 20.883 -15.183 -3.410 1.00 76.56 86 GLN A N 1
ATOM 642 C CA . GLN A 1 86 ? 19.748 -15.482 -2.539 1.00 76.56 86 GLN A CA 1
ATOM 643 C C . GLN A 1 86 ? 18.411 -15.372 -3.287 1.00 76.56 86 GLN A C 1
ATOM 645 O O . GLN A 1 86 ? 17.611 -16.302 -3.202 1.00 76.56 86 GLN A O 1
ATOM 650 N N . ILE A 1 87 ? 18.218 -14.317 -4.084 1.00 81.44 87 ILE A N 1
ATOM 651 C CA . ILE A 1 87 ? 17.057 -14.136 -4.972 1.00 81.44 87 ILE A CA 1
ATOM 652 C C . ILE A 1 87 ? 16.939 -15.296 -5.973 1.00 81.44 87 ILE A C 1
ATOM 654 O O . ILE A 1 87 ? 15.870 -15.884 -6.124 1.00 81.44 87 ILE A O 1
ATOM 658 N N . ILE A 1 88 ? 18.042 -15.690 -6.617 1.00 85.25 88 ILE A N 1
ATOM 659 C CA . ILE A 1 88 ? 18.053 -16.805 -7.580 1.00 85.25 88 ILE A CA 1
ATOM 660 C C . ILE A 1 88 ? 17.684 -18.128 -6.898 1.00 85.25 88 ILE A C 1
ATOM 662 O O . ILE A 1 88 ? 16.900 -18.899 -7.446 1.00 85.25 88 ILE A O 1
ATOM 666 N N . ARG A 1 89 ? 18.180 -18.383 -5.680 1.00 77.38 89 ARG A N 1
ATOM 667 C CA . ARG A 1 89 ? 17.826 -19.586 -4.901 1.00 77.38 89 ARG A CA 1
ATOM 668 C C . ARG A 1 89 ? 16.360 -19.642 -4.480 1.00 77.38 89 ARG A C 1
ATOM 670 O O . ARG A 1 89 ? 15.870 -20.739 -4.232 1.00 77.38 89 ARG A O 1
ATOM 677 N N . GLN A 1 90 ? 15.673 -18.505 -4.374 1.00 71.38 90 GLN A N 1
ATOM 678 C CA . GLN A 1 90 ? 14.233 -18.481 -4.103 1.00 71.38 90 GLN A CA 1
ATOM 679 C C . GLN A 1 90 ? 13.406 -18.892 -5.328 1.00 71.38 90 GLN A C 1
ATOM 681 O O . GLN A 1 90 ? 12.273 -19.332 -5.161 1.00 71.38 90 GLN A O 1
ATOM 686 N N . GLY A 1 91 ? 13.938 -18.738 -6.548 1.00 72.19 91 GLY A N 1
ATOM 687 C CA . GLY A 1 91 ? 13.246 -19.050 -7.807 1.00 72.19 91 GLY A CA 1
ATOM 688 C C . GLY A 1 91 ? 12.066 -18.127 -8.148 1.00 72.19 91 GLY A C 1
ATOM 689 O O . GLY A 1 91 ? 11.575 -18.151 -9.275 1.00 72.19 91 GLY A O 1
ATOM 690 N N . TYR A 1 92 ? 11.631 -17.288 -7.207 1.00 75.31 92 TYR A N 1
ATOM 691 C CA . TYR A 1 92 ? 10.523 -16.353 -7.349 1.00 75.31 92 TYR A CA 1
ATOM 692 C C . TYR A 1 92 ? 10.823 -15.071 -6.567 1.00 75.31 92 TYR A C 1
ATOM 694 O O . TYR A 1 92 ? 11.202 -15.128 -5.395 1.00 75.31 92 TYR A O 1
ATOM 702 N N . PHE A 1 93 ? 10.678 -13.915 -7.210 1.00 76.31 93 PHE A N 1
ATOM 703 C CA . PHE A 1 93 ? 11.000 -12.613 -6.632 1.00 76.31 93 PHE A CA 1
ATOM 704 C C . PHE A 1 93 ? 10.130 -11.519 -7.246 1.00 76.31 93 PHE A C 1
ATOM 706 O O . PHE A 1 93 ? 9.994 -11.438 -8.462 1.00 76.31 93 PHE A O 1
ATOM 713 N N . TYR A 1 94 ? 9.555 -10.667 -6.393 1.00 72.50 94 TYR A N 1
ATOM 714 C CA . TYR A 1 94 ? 8.685 -9.555 -6.792 1.00 72.50 94 TYR A CA 1
ATOM 715 C C . TYR A 1 94 ? 7.609 -9.958 -7.824 1.00 72.50 94 TYR A C 1
ATOM 717 O O . TYR A 1 94 ? 7.476 -9.353 -8.885 1.00 72.50 94 TYR A O 1
ATOM 725 N N . HIS A 1 95 ? 6.858 -11.016 -7.494 1.00 67.19 95 HIS A N 1
ATOM 726 C CA . HIS A 1 95 ? 5.760 -11.568 -8.303 1.00 67.19 95 HIS A CA 1
ATOM 727 C C . HIS A 1 95 ? 6.168 -12.085 -9.698 1.00 67.19 95 HIS A C 1
ATOM 729 O O . HIS A 1 95 ? 5.353 -12.087 -10.616 1.00 67.19 95 HIS A O 1
ATOM 735 N N . LYS A 1 96 ? 7.435 -12.490 -9.870 1.00 79.62 96 LYS A N 1
ATOM 736 C CA . LYS A 1 96 ? 7.972 -13.037 -11.122 1.00 79.62 96 LYS A CA 1
ATOM 737 C C . LYS A 1 96 ? 8.918 -14.218 -10.857 1.00 79.62 96 LYS A C 1
ATOM 739 O O . LYS A 1 96 ? 9.704 -14.203 -9.904 1.00 79.62 96 LYS A O 1
ATOM 744 N N . HIS A 1 97 ? 8.880 -15.229 -11.720 1.00 83.56 97 HIS A N 1
ATOM 745 C CA . HIS A 1 97 ? 9.817 -16.350 -11.744 1.00 83.56 97 HIS A CA 1
ATOM 746 C C . HIS A 1 97 ? 11.221 -15.888 -12.146 1.00 83.56 97 HIS A C 1
ATOM 748 O O . HIS A 1 97 ? 11.416 -15.262 -13.189 1.00 83.56 97 HIS A O 1
ATOM 754 N N . VAL A 1 98 ? 12.222 -16.201 -11.321 1.00 88.69 98 VAL A N 1
ATOM 755 C CA . VAL A 1 98 ? 13.608 -15.759 -11.525 1.00 88.69 98 VAL A CA 1
ATOM 756 C C . VAL A 1 98 ? 14.302 -16.665 -12.538 1.00 88.69 98 VAL A C 1
ATOM 758 O O . VAL A 1 98 ? 14.528 -17.843 -12.278 1.00 88.69 98 VAL A O 1
ATOM 761 N N . ILE A 1 99 ? 14.710 -16.091 -13.671 1.00 89.00 99 ILE A N 1
ATOM 762 C CA . ILE A 1 99 ? 15.393 -16.814 -14.758 1.00 89.00 99 ILE A CA 1
ATOM 763 C C . ILE A 1 99 ? 16.916 -16.859 -14.513 1.00 89.00 99 ILE A C 1
ATOM 765 O O . ILE A 1 99 ? 17.638 -17.661 -15.099 1.00 89.00 99 ILE A O 1
ATOM 769 N N . GLY A 1 100 ? 17.435 -16.012 -13.614 1.00 85.38 100 GLY A N 1
ATOM 770 C CA . GLY A 1 100 ? 18.821 -16.106 -13.137 1.00 85.38 100 GLY A CA 1
ATOM 771 C C . GLY A 1 100 ? 19.879 -15.815 -14.206 1.00 85.38 100 GLY A C 1
ATOM 772 O O . GLY A 1 100 ? 20.994 -16.329 -14.129 1.00 85.38 100 GLY A O 1
ATOM 773 N N . ARG A 1 101 ? 19.542 -14.995 -15.209 1.00 89.50 101 ARG A N 1
ATOM 774 C CA . ARG A 1 101 ? 20.451 -14.556 -16.279 1.00 89.50 101 ARG A CA 1
ATOM 775 C C . ARG A 1 101 ? 20.973 -13.148 -16.015 1.00 89.50 101 ARG A C 1
ATOM 777 O O . ARG A 1 101 ? 20.184 -12.213 -15.927 1.00 89.50 101 ARG A O 1
ATOM 784 N N . GLU A 1 102 ? 22.291 -13.001 -15.945 1.00 91.50 102 GLU A N 1
ATOM 785 C CA . GLU A 1 102 ? 22.963 -11.698 -15.933 1.00 91.50 102 GLU A CA 1
ATOM 786 C C . GLU A 1 102 ? 23.052 -11.194 -17.382 1.00 91.50 102 GLU A C 1
ATOM 788 O O . GLU A 1 102 ? 23.436 -11.969 -18.264 1.00 91.50 102 GLU A O 1
ATOM 793 N N . ILE A 1 103 ? 22.721 -9.924 -17.640 1.00 91.62 103 ILE A N 1
ATOM 794 C CA . ILE A 1 103 ? 22.880 -9.286 -18.959 1.00 91.62 103 ILE A CA 1
ATOM 795 C C . ILE A 1 103 ? 23.871 -8.130 -18.837 1.00 91.62 103 ILE A C 1
ATOM 797 O O . ILE A 1 103 ? 23.577 -7.117 -18.204 1.00 91.62 103 ILE A O 1
ATOM 801 N N . THR A 1 104 ? 25.022 -8.258 -19.495 1.00 90.94 104 THR A N 1
ATOM 802 C CA . THR A 1 104 ? 26.062 -7.226 -19.566 1.00 90.94 104 THR A CA 1
ATOM 803 C C . THR A 1 104 ? 25.935 -6.438 -20.869 1.00 90.94 104 THR A C 1
ATOM 805 O O . THR A 1 104 ? 25.926 -7.023 -21.958 1.00 90.94 104 THR A O 1
ATOM 808 N N . ILE A 1 105 ? 25.905 -5.110 -20.761 1.00 88.94 105 ILE A N 1
ATOM 809 C CA . ILE A 1 105 ? 25.973 -4.165 -21.876 1.00 88.94 105 ILE A CA 1
ATOM 810 C C . ILE A 1 105 ? 27.373 -3.543 -21.860 1.00 88.94 105 ILE A C 1
ATOM 812 O O . ILE A 1 105 ? 27.786 -2.972 -20.854 1.00 88.94 105 ILE A O 1
ATOM 816 N N . SER A 1 106 ? 28.110 -3.658 -22.964 1.00 85.94 106 SER A N 1
ATOM 817 C CA . SER A 1 106 ? 29.379 -2.947 -23.171 1.00 85.94 106 SER A CA 1
ATOM 818 C C . SER A 1 106 ? 29.137 -1.759 -24.097 1.00 85.94 106 SER A C 1
ATOM 820 O O . SER A 1 106 ? 28.765 -1.949 -25.259 1.00 85.94 106 SER A O 1
ATOM 822 N N . PHE A 1 107 ? 29.339 -0.560 -23.566 1.00 75.75 107 PHE A N 1
ATOM 823 C CA . PHE A 1 107 ? 29.320 0.720 -24.269 1.00 75.75 107 PHE A CA 1
ATOM 824 C C . PHE A 1 107 ? 30.726 1.022 -24.851 1.00 75.75 107 PHE A C 1
ATOM 826 O O . PHE A 1 107 ? 31.654 0.229 -24.646 1.00 75.75 107 PHE A O 1
ATOM 833 N N . PRO A 1 108 ? 30.919 2.125 -25.604 1.00 68.44 108 PRO A N 1
ATOM 834 C CA . PRO A 1 108 ? 32.256 2.631 -25.924 1.00 68.44 108 PRO A CA 1
ATOM 835 C C . PRO A 1 108 ? 33.106 2.910 -24.674 1.00 68.44 108 PRO A C 1
ATOM 837 O O . PRO A 1 108 ? 32.608 2.888 -23.551 1.00 68.44 108 PRO A O 1
ATOM 840 N N . GLU A 1 109 ? 34.396 3.189 -24.889 1.00 66.88 109 GLU A N 1
ATOM 841 C CA . GLU A 1 109 ? 35.324 3.629 -23.826 1.00 66.88 109 GLU A CA 1
ATOM 842 C C . GLU A 1 109 ? 35.455 2.612 -22.669 1.00 66.88 109 GLU A C 1
ATOM 844 O O . GLU A 1 109 ? 35.688 2.951 -21.517 1.00 66.88 109 GLU A O 1
ATOM 849 N N . GLU A 1 110 ? 35.304 1.325 -23.005 1.00 64.31 110 GLU A N 1
ATOM 850 C CA . GLU A 1 110 ? 35.354 0.156 -22.109 1.00 64.31 110 GLU A CA 1
ATOM 851 C C . GLU A 1 110 ? 34.296 0.096 -20.994 1.00 64.31 110 GLU A C 1
ATOM 853 O O . GLU A 1 110 ? 34.269 -0.881 -20.232 1.00 64.31 110 GLU A O 1
ATOM 858 N N . ARG A 1 111 ? 33.374 1.064 -20.933 1.00 76.25 111 ARG A N 1
ATOM 859 C CA . ARG A 1 111 ? 32.307 1.103 -19.934 1.00 76.25 111 ARG A CA 1
ATOM 860 C C . ARG A 1 111 ? 31.375 -0.107 -20.062 1.00 76.25 111 ARG A C 1
ATOM 862 O O . ARG A 1 111 ? 30.839 -0.404 -21.132 1.00 76.25 111 ARG A O 1
ATOM 869 N N . LYS A 1 112 ? 31.157 -0.806 -18.945 1.00 83.25 112 LYS A N 1
ATOM 870 C CA . LYS A 1 112 ? 30.325 -2.015 -18.864 1.00 83.25 112 LYS A CA 1
ATOM 871 C C . LYS A 1 112 ? 29.315 -1.883 -17.740 1.00 83.25 112 LYS A C 1
ATOM 873 O O . LYS A 1 112 ? 29.706 -1.809 -16.582 1.00 83.25 112 LYS A O 1
ATOM 878 N N . GLU A 1 113 ? 28.040 -1.940 -18.100 1.00 87.62 113 GLU A N 1
ATOM 879 C CA . GLU A 1 113 ? 26.927 -1.983 -17.151 1.00 87.62 113 GLU A CA 1
ATOM 880 C C . GLU A 1 113 ? 26.244 -3.343 -17.192 1.00 87.62 113 GLU A C 1
ATOM 882 O O . GLU A 1 113 ? 26.435 -4.130 -18.125 1.00 87.62 113 GLU A O 1
ATOM 887 N N . THR A 1 114 ? 25.476 -3.679 -16.158 1.00 90.31 114 THR A N 1
ATOM 888 C CA . THR A 1 114 ? 24.929 -5.032 -16.013 1.00 90.31 114 THR A CA 1
ATOM 889 C C . THR A 1 114 ? 23.584 -5.058 -15.293 1.00 90.31 114 THR A C 1
ATOM 891 O O . THR A 1 114 ? 23.460 -4.587 -14.165 1.00 90.31 114 THR A O 1
ATOM 894 N N . PHE A 1 115 ? 22.585 -5.679 -15.924 1.00 93.44 115 PHE A N 1
ATOM 895 C CA . PHE A 1 115 ? 21.407 -6.179 -15.218 1.00 93.44 115 PHE A CA 1
ATOM 896 C C . PHE A 1 115 ? 21.811 -7.454 -14.477 1.00 93.44 115 PHE A C 1
ATOM 898 O O . PHE A 1 115 ? 22.238 -8.430 -15.097 1.00 93.44 115 PHE A O 1
ATOM 905 N N . ALA A 1 116 ? 21.704 -7.427 -13.150 1.00 92.12 116 ALA A N 1
ATOM 906 C CA . ALA A 1 116 ? 22.200 -8.472 -12.263 1.00 92.12 116 ALA A CA 1
ATOM 907 C C . ALA A 1 116 ? 21.444 -9.797 -12.434 1.00 92.12 116 ALA A C 1
ATOM 909 O O . ALA A 1 116 ? 22.041 -10.865 -12.331 1.00 92.12 116 ALA A O 1
ATOM 910 N N . PHE A 1 117 ? 20.139 -9.729 -12.704 1.00 92.81 117 PHE A N 1
ATOM 911 C CA . PHE A 1 117 ? 19.319 -10.878 -13.077 1.00 92.81 117 PHE A CA 1
ATOM 912 C C . PHE A 1 117 ? 18.084 -10.436 -13.879 1.00 92.81 117 PHE A C 1
ATOM 914 O O . PHE A 1 117 ? 17.734 -9.253 -13.919 1.00 92.81 117 PHE A O 1
ATOM 921 N N . ALA A 1 118 ? 17.399 -11.407 -14.478 1.00 92.81 118 ALA A N 1
ATOM 922 C CA . ALA A 1 118 ? 16.086 -11.247 -15.092 1.00 92.81 118 ALA A CA 1
ATOM 923 C C . ALA A 1 118 ? 15.050 -12.159 -14.414 1.00 92.81 118 ALA A C 1
ATOM 925 O O . ALA A 1 118 ? 15.394 -13.239 -13.916 1.00 92.81 118 ALA A O 1
ATOM 926 N N . ALA A 1 119 ? 13.789 -11.734 -14.434 1.00 90.38 119 ALA A N 1
ATOM 927 C CA . ALA A 1 119 ? 12.631 -12.537 -14.046 1.00 90.38 119 ALA A CA 1
ATOM 928 C C . ALA A 1 119 ? 11.469 -12.294 -15.025 1.00 90.38 119 ALA A C 1
ATOM 930 O O . ALA A 1 119 ? 11.400 -11.220 -15.622 1.00 90.38 119 ALA A O 1
ATOM 931 N N . ALA A 1 120 ? 10.558 -13.253 -15.171 1.00 85.88 120 ALA A N 1
ATOM 932 C CA . ALA A 1 120 ? 9.338 -13.116 -15.973 1.00 85.88 120 ALA A CA 1
ATOM 933 C C . ALA A 1 120 ? 8.091 -13.449 -15.144 1.00 85.88 120 ALA A C 1
ATOM 935 O O . ALA A 1 120 ? 8.173 -14.143 -14.135 1.00 85.88 120 ALA A O 1
ATOM 936 N N . ASP A 1 121 ? 6.948 -12.914 -15.550 1.00 75.31 121 ASP A N 1
ATOM 937 C CA . ASP A 1 121 ? 5.628 -13.371 -15.108 1.00 75.31 121 ASP A CA 1
ATOM 938 C C . ASP A 1 121 ? 5.374 -14.849 -15.452 1.00 75.31 121 ASP A C 1
ATOM 940 O O . ASP A 1 121 ? 6.048 -15.435 -16.298 1.00 75.31 121 ASP A O 1
ATOM 944 N N . ASP A 1 122 ? 4.368 -15.436 -14.807 1.00 72.50 122 ASP A N 1
ATOM 945 C CA . ASP A 1 122 ? 4.005 -16.852 -14.944 1.00 72.50 122 ASP A CA 1
ATOM 946 C C . ASP A 1 122 ? 3.594 -17.227 -16.384 1.00 72.50 122 ASP A C 1
ATOM 948 O O . ASP A 1 122 ? 3.862 -18.338 -16.839 1.00 72.50 122 ASP A O 1
ATOM 952 N N . ASP A 1 123 ? 3.008 -16.276 -17.123 1.00 68.31 123 ASP A N 1
ATOM 953 C CA . ASP A 1 123 ? 2.649 -16.400 -18.544 1.00 68.31 123 ASP A CA 1
ATOM 954 C C . ASP A 1 123 ? 3.831 -16.131 -19.504 1.00 68.31 123 ASP A C 1
ATOM 956 O O . ASP A 1 123 ? 3.709 -16.345 -20.713 1.00 68.31 123 ASP A O 1
ATOM 960 N N . GLY A 1 124 ? 4.959 -15.617 -19.002 1.00 70.06 124 GLY A N 1
ATOM 961 C CA . GLY A 1 124 ? 6.132 -15.224 -19.788 1.00 70.06 124 GLY A CA 1
ATOM 962 C C . GLY A 1 124 ? 5.957 -13.983 -20.678 1.00 70.06 124 GLY A C 1
ATOM 963 O O . GLY A 1 124 ? 6.843 -13.694 -21.480 1.00 70.06 124 GLY A O 1
ATOM 964 N N . LYS A 1 125 ? 4.850 -13.238 -20.577 1.00 75.25 125 LYS A N 1
ATOM 965 C CA . LYS A 1 125 ? 4.540 -12.087 -21.449 1.00 75.25 125 LYS A CA 1
ATOM 966 C C . LYS A 1 125 ? 5.329 -10.824 -21.105 1.00 75.25 125 LYS A C 1
ATOM 968 O O . LYS A 1 125 ? 5.429 -9.937 -21.951 1.00 75.25 125 LYS A O 1
ATOM 973 N N . MET A 1 126 ? 5.861 -10.708 -19.891 1.00 79.31 126 MET A N 1
ATOM 974 C CA . MET A 1 126 ? 6.497 -9.505 -19.352 1.00 79.31 126 MET A CA 1
ATOM 975 C C . MET A 1 126 ? 7.754 -9.823 -18.537 1.00 79.31 126 MET A C 1
ATOM 977 O O . MET A 1 126 ? 7.707 -10.128 -17.336 1.00 79.31 126 MET A O 1
ATOM 981 N N . ALA A 1 127 ? 8.904 -9.637 -19.182 1.00 87.62 127 ALA A N 1
ATOM 982 C CA . ALA A 1 127 ? 10.219 -9.765 -18.576 1.00 87.62 127 ALA A CA 1
ATOM 983 C C . ALA A 1 127 ? 10.665 -8.477 -17.867 1.00 87.62 127 ALA A C 1
ATOM 985 O O . ALA A 1 127 ? 10.704 -7.404 -18.469 1.00 87.62 127 ALA A O 1
ATOM 986 N N . SER A 1 128 ? 11.100 -8.610 -16.614 1.00 90.56 128 SER A N 1
ATOM 987 C CA . SER A 1 128 ? 11.723 -7.547 -15.820 1.00 90.56 128 SER A CA 1
ATOM 988 C C . SER A 1 128 ? 13.228 -7.771 -15.689 1.00 90.56 128 SER A C 1
ATOM 990 O O . SER A 1 128 ? 13.678 -8.815 -15.207 1.00 90.56 128 SER A O 1
ATOM 992 N N . LEU A 1 129 ? 14.009 -6.761 -16.073 1.00 93.62 129 LEU A N 1
ATOM 993 C CA . LEU A 1 129 ? 15.468 -6.743 -15.958 1.00 93.62 129 LEU A CA 1
ATOM 994 C C . LEU A 1 129 ? 15.887 -5.950 -14.714 1.00 93.62 129 LEU A C 1
ATOM 996 O O . LEU A 1 129 ? 15.599 -4.757 -14.610 1.00 93.62 129 LEU A O 1
ATOM 1000 N N . PHE A 1 130 ? 16.565 -6.596 -13.765 1.00 93.25 130 PHE A N 1
ATOM 1001 C CA . PHE A 1 130 ? 16.877 -5.999 -12.466 1.00 93.25 130 PHE A CA 1
ATOM 1002 C C . PHE A 1 130 ? 18.303 -5.443 -12.439 1.00 93.25 130 PHE A C 1
ATOM 1004 O O . PHE A 1 130 ? 19.286 -6.187 -12.433 1.00 93.25 130 PHE A O 1
ATOM 1011 N N . TYR A 1 131 ? 18.421 -4.118 -12.402 1.00 92.81 131 TYR A N 1
ATOM 1012 C CA . TYR A 1 131 ? 19.654 -3.406 -12.082 1.00 92.81 131 TYR A CA 1
ATOM 1013 C C . TYR A 1 131 ? 19.742 -3.240 -10.569 1.00 92.81 131 TYR A C 1
ATOM 1015 O O . TYR A 1 131 ? 18.764 -2.893 -9.913 1.00 92.81 131 TYR A O 1
ATOM 1023 N N . MET A 1 132 ? 20.915 -3.472 -9.997 1.00 89.44 132 MET A N 1
ATOM 1024 C CA . MET A 1 132 ? 21.148 -3.281 -8.571 1.00 89.44 132 MET A CA 1
ATOM 1025 C C . MET A 1 132 ? 22.062 -2.081 -8.405 1.00 89.44 132 MET A C 1
ATOM 1027 O O . MET A 1 132 ? 23.214 -2.134 -8.835 1.00 89.44 132 MET A O 1
ATOM 1031 N N . MET A 1 133 ? 21.542 -1.015 -7.796 1.00 87.06 133 MET A N 1
ATOM 1032 C CA . MET A 1 133 ? 22.311 0.212 -7.624 1.00 87.06 133 MET A CA 1
ATOM 1033 C C . MET A 1 133 ? 23.586 -0.082 -6.807 1.00 87.06 133 MET A C 1
ATOM 1035 O O . MET A 1 133 ? 23.516 -0.826 -5.821 1.00 87.06 133 MET A O 1
ATOM 1039 N N . PRO A 1 134 ? 24.744 0.490 -7.183 1.00 80.44 134 PRO A N 1
ATOM 1040 C CA . PRO A 1 134 ? 25.961 0.447 -6.386 1.00 80.44 134 PRO A CA 1
ATOM 1041 C C . PRO A 1 134 ? 25.762 0.956 -4.951 1.00 80.44 134 PRO A C 1
ATOM 1043 O O . PRO A 1 134 ? 24.799 1.648 -4.623 1.00 80.44 134 PRO A O 1
ATOM 1046 N N . ALA A 1 135 ? 26.726 0.644 -4.082 1.00 69.81 135 ALA A N 1
ATOM 1047 C CA . ALA A 1 135 ? 26.715 1.110 -2.697 1.00 69.81 135 ALA A CA 1
ATOM 1048 C C . ALA A 1 135 ? 26.559 2.651 -2.601 1.00 69.81 135 ALA A C 1
ATOM 1050 O O . ALA A 1 135 ? 27.129 3.363 -3.437 1.00 69.81 135 ALA A O 1
ATOM 1051 N N . PRO A 1 136 ? 25.837 3.172 -1.583 1.00 63.19 136 PRO A N 1
ATOM 1052 C CA . PRO A 1 136 ? 25.533 4.598 -1.464 1.00 63.19 136 PRO A CA 1
ATOM 1053 C C . PRO A 1 136 ? 26.765 5.499 -1.612 1.00 63.19 136 PRO A C 1
ATOM 1055 O O . PRO A 1 136 ? 27.799 5.253 -0.994 1.00 63.19 136 PRO A O 1
ATOM 1058 N N . GLY A 1 137 ? 26.637 6.551 -2.426 1.00 60.22 137 GLY A N 1
ATOM 1059 C CA . GLY A 1 137 ? 27.705 7.526 -2.686 1.00 60.22 137 GLY A CA 1
ATOM 1060 C C . GLY A 1 137 ? 28.611 7.206 -3.882 1.00 60.22 137 GLY A C 1
ATOM 1061 O O . GLY A 1 137 ? 29.476 8.016 -4.197 1.00 60.22 137 GLY A O 1
ATOM 1062 N N . LYS A 1 138 ? 28.424 6.069 -4.571 1.00 66.56 138 LYS A N 1
ATOM 1063 C CA . LYS A 1 138 ? 29.119 5.779 -5.844 1.00 66.56 138 LYS A CA 1
ATOM 1064 C C . LYS A 1 138 ? 28.387 6.273 -7.091 1.00 66.56 138 LYS A C 1
ATOM 1066 O O . LYS A 1 138 ? 29.037 6.578 -8.081 1.00 66.56 138 LYS A O 1
ATOM 1071 N N . GLU A 1 139 ? 27.060 6.321 -7.046 1.00 73.56 139 GLU A N 1
ATOM 1072 C CA . GLU A 1 139 ? 26.194 6.709 -8.160 1.00 73.56 139 GLU A CA 1
ATOM 1073 C C . GLU A 1 139 ? 25.047 7.581 -7.617 1.00 73.56 139 GLU A C 1
ATOM 1075 O O . GLU A 1 139 ? 24.566 7.344 -6.503 1.00 73.56 139 GLU A O 1
ATOM 1080 N N . GLY A 1 140 ? 24.640 8.603 -8.377 1.00 79.38 140 GLY A N 1
ATOM 1081 C CA . GLY A 1 140 ? 23.401 9.348 -8.131 1.00 79.38 140 GLY A CA 1
ATOM 1082 C C . GLY A 1 140 ? 22.177 8.547 -8.582 1.00 79.38 140 GLY A C 1
ATOM 1083 O O . GLY A 1 140 ? 22.278 7.654 -9.427 1.00 79.38 140 GLY A O 1
ATOM 1084 N N . MET A 1 141 ? 20.999 8.866 -8.054 1.00 85.75 141 MET A N 1
ATOM 1085 C CA . MET A 1 141 ? 19.760 8.232 -8.504 1.00 85.75 141 MET A CA 1
ATOM 1086 C C . MET A 1 141 ? 19.479 8.543 -9.979 1.00 85.75 141 MET A C 1
ATOM 1088 O O . MET A 1 141 ? 19.110 7.644 -10.735 1.00 85.75 141 MET A O 1
ATOM 1092 N N . LEU A 1 142 ? 19.657 9.798 -10.390 1.00 86.81 142 LEU A N 1
ATOM 1093 C CA . LEU A 1 142 ? 19.387 10.253 -11.749 1.00 86.81 142 LEU A CA 1
ATOM 1094 C C . LEU A 1 142 ? 20.319 9.584 -12.762 1.00 86.81 142 LEU A C 1
ATOM 1096 O O . LEU A 1 142 ? 19.854 9.116 -13.802 1.00 86.81 142 LEU A O 1
ATOM 1100 N N . ALA A 1 143 ? 21.606 9.462 -12.420 1.00 83.19 143 ALA A N 1
ATOM 1101 C CA . ALA A 1 143 ? 22.568 8.688 -13.197 1.00 83.19 143 ALA A CA 1
ATOM 1102 C C . ALA A 1 143 ? 22.091 7.234 -13.358 1.00 83.19 143 ALA A C 1
ATOM 1104 O O . ALA A 1 143 ? 21.973 6.761 -14.487 1.00 83.19 143 ALA A O 1
ATOM 1105 N N . GLY A 1 144 ? 21.692 6.574 -12.263 1.00 86.88 144 GLY A N 1
ATOM 1106 C CA . GLY A 1 144 ? 21.157 5.208 -12.292 1.00 86.88 144 GLY A CA 1
ATOM 1107 C C . GLY A 1 144 ? 19.908 5.048 -13.166 1.00 86.88 144 GLY A C 1
ATOM 1108 O O . GLY A 1 144 ? 19.800 4.079 -13.916 1.00 86.88 144 GLY A O 1
ATOM 1109 N N . ILE A 1 145 ? 18.982 6.012 -13.134 1.00 87.94 145 ILE A N 1
ATOM 1110 C CA . ILE A 1 145 ? 17.783 6.024 -13.991 1.00 87.94 145 ILE A CA 1
ATOM 1111 C C . ILE A 1 145 ? 18.171 6.107 -15.473 1.00 87.94 145 ILE A C 1
ATOM 1113 O O . ILE A 1 145 ? 17.688 5.315 -16.283 1.00 87.94 145 ILE A O 1
ATOM 1117 N N . LEU A 1 146 ? 19.057 7.034 -15.838 1.00 85.81 146 LEU A N 1
ATOM 1118 C CA . LEU A 1 146 ? 19.480 7.236 -17.228 1.00 85.81 146 LEU A CA 1
ATOM 1119 C C . LEU A 1 146 ? 20.319 6.062 -17.750 1.00 85.81 146 LEU A C 1
ATOM 1121 O O . LEU A 1 146 ? 20.146 5.642 -18.895 1.00 85.81 146 LEU A O 1
ATOM 1125 N N . ASN A 1 147 ? 21.161 5.484 -16.893 1.00 84.88 147 ASN A N 1
ATOM 1126 C CA . ASN A 1 147 ? 21.947 4.285 -17.176 1.00 84.88 147 ASN A CA 1
ATOM 1127 C C . ASN A 1 147 ? 21.047 3.090 -17.481 1.00 84.88 147 ASN A C 1
ATOM 1129 O O . ASN A 1 147 ? 21.178 2.463 -18.534 1.00 84.88 147 ASN A O 1
ATOM 1133 N N . VAL A 1 148 ? 20.073 2.824 -16.610 1.00 89.19 148 VAL A N 1
ATOM 1134 C CA . VAL A 1 148 ? 19.103 1.746 -16.810 1.00 89.19 148 VAL A CA 1
ATOM 1135 C C . VAL A 1 148 ? 18.239 1.977 -18.049 1.00 89.19 148 VAL A C 1
ATOM 1137 O O . VAL A 1 148 ? 17.955 1.015 -18.763 1.00 89.19 148 VAL A O 1
ATOM 1140 N N . HIS A 1 149 ? 17.886 3.226 -18.371 1.00 87.50 149 HIS A N 1
ATOM 1141 C CA . HIS A 1 149 ? 17.166 3.549 -19.609 1.00 87.50 149 HIS A CA 1
ATOM 1142 C C . HIS A 1 149 ? 18.001 3.234 -20.858 1.00 87.50 149 HIS A C 1
ATOM 1144 O O . HIS A 1 149 ? 17.533 2.536 -21.759 1.00 87.50 149 HIS A O 1
ATOM 1150 N N . ALA A 1 150 ? 19.270 3.657 -20.888 1.00 84.56 150 ALA A N 1
ATOM 1151 C CA . ALA A 1 150 ? 20.196 3.346 -21.979 1.00 84.56 150 ALA A CA 1
ATOM 1152 C C . ALA A 1 150 ? 20.397 1.827 -22.149 1.00 84.56 150 ALA A C 1
ATOM 1154 O O . ALA A 1 150 ? 20.354 1.308 -23.268 1.00 84.56 150 ALA A O 1
ATOM 1155 N N . MET A 1 151 ? 20.556 1.092 -21.043 1.00 87.81 151 MET A N 1
ATOM 1156 C CA . MET A 1 151 ? 20.664 -0.372 -21.045 1.00 87.81 151 MET A CA 1
ATOM 1157 C C . MET A 1 151 ? 19.382 -1.047 -21.557 1.00 87.81 151 MET A C 1
ATOM 1159 O O . MET A 1 151 ? 19.461 -1.979 -22.357 1.00 87.81 151 MET A O 1
ATOM 1163 N N . LEU A 1 152 ? 18.204 -0.578 -21.133 1.00 87.94 152 LEU A N 1
ATOM 1164 C CA . LEU A 1 152 ? 16.905 -1.103 -21.564 1.00 87.94 152 LEU A CA 1
ATOM 1165 C C . LEU A 1 152 ? 16.692 -0.900 -23.070 1.00 87.94 152 LEU A C 1
ATOM 1167 O O . LEU A 1 152 ? 16.262 -1.823 -23.762 1.00 87.94 152 LEU A O 1
ATOM 1171 N N . LEU A 1 153 ? 17.052 0.271 -23.599 1.00 85.62 153 LEU A N 1
ATOM 1172 C CA . LEU A 1 153 ? 17.036 0.555 -25.036 1.00 85.62 153 LEU A CA 1
ATOM 1173 C C . LEU A 1 153 ? 18.023 -0.333 -25.815 1.00 85.62 153 LEU A C 1
ATOM 1175 O O . LEU A 1 153 ? 17.664 -0.869 -26.865 1.00 85.62 153 LEU A O 1
ATOM 1179 N N . ALA A 1 154 ? 19.231 -0.564 -25.288 1.00 85.81 154 ALA A N 1
ATOM 1180 C CA . ALA A 1 154 ? 20.206 -1.476 -25.893 1.00 85.81 154 ALA A CA 1
ATOM 1181 C C . ALA A 1 154 ? 19.698 -2.930 -25.946 1.00 85.81 154 ALA A C 1
ATOM 1183 O O . ALA A 1 154 ? 19.857 -3.600 -26.969 1.00 85.81 154 ALA A O 1
ATOM 1184 N N . VAL A 1 155 ? 19.045 -3.411 -24.880 1.00 87.81 155 VAL A N 1
ATOM 1185 C CA . VAL A 1 155 ? 18.423 -4.746 -24.851 1.00 87.81 155 VAL A CA 1
ATOM 1186 C C . VAL A 1 155 ? 17.240 -4.826 -25.816 1.00 87.81 155 VAL A C 1
ATOM 1188 O O . VAL A 1 155 ? 17.168 -5.777 -26.590 1.00 87.81 155 VAL A O 1
ATOM 1191 N N . ARG A 1 156 ? 16.355 -3.819 -25.852 1.00 85.94 156 ARG A N 1
ATOM 1192 C CA . ARG A 1 156 ? 15.231 -3.753 -26.808 1.00 85.94 156 ARG A CA 1
ATOM 1193 C C . ARG A 1 156 ? 15.701 -3.792 -28.263 1.00 85.94 156 ARG A C 1
ATOM 1195 O O . ARG A 1 156 ? 15.115 -4.514 -29.059 1.00 85.94 156 ARG A O 1
ATOM 1202 N N . LYS A 1 157 ? 16.784 -3.082 -28.600 1.00 83.62 157 LYS A N 1
ATOM 1203 C CA . LYS A 1 157 ? 17.375 -3.065 -29.951 1.00 83.62 157 LYS A CA 1
ATOM 1204 C C . LYS A 1 157 ? 17.929 -4.426 -30.392 1.00 83.62 157 LYS A C 1
ATOM 1206 O O . LYS A 1 157 ? 17.946 -4.699 -31.587 1.00 83.62 157 LYS A O 1
ATOM 1211 N N . LYS A 1 158 ? 18.393 -5.256 -29.451 1.00 82.62 158 LYS A N 1
ATOM 1212 C CA . LYS A 1 158 ? 18.844 -6.629 -29.729 1.00 82.62 158 LYS A CA 1
ATOM 1213 C C . LYS A 1 158 ? 17.707 -7.663 -29.669 1.00 82.62 158 LYS A C 1
ATOM 1215 O O . LYS A 1 158 ? 17.764 -8.669 -30.358 1.00 82.62 158 LYS A O 1
ATOM 1220 N N . GLY A 1 159 ? 16.686 -7.415 -28.854 1.00 81.75 159 GLY A N 1
ATOM 1221 C CA . GLY A 1 159 ? 15.652 -8.390 -28.514 1.00 81.75 159 GLY A CA 1
ATOM 1222 C C . GLY A 1 159 ? 16.054 -9.233 -27.299 1.00 81.75 159 GLY A C 1
ATOM 1223 O O . GLY A 1 159 ? 17.161 -9.770 -27.222 1.00 81.75 159 GLY A O 1
ATOM 1224 N N . VAL A 1 160 ? 15.148 -9.356 -26.322 1.00 82.31 160 VAL A N 1
ATOM 1225 C CA . VAL A 1 160 ? 15.421 -10.105 -25.081 1.00 82.31 160 VAL A CA 1
ATOM 1226 C C . VAL A 1 160 ? 15.535 -11.612 -25.325 1.00 82.31 160 VAL A C 1
ATOM 1228 O O . VAL A 1 160 ? 16.392 -12.249 -24.720 1.00 82.31 160 VAL A O 1
ATOM 1231 N N . HIS A 1 161 ? 14.759 -12.163 -26.263 1.00 85.12 161 HIS A N 1
ATOM 1232 C CA . HIS A 1 161 ? 14.769 -13.589 -26.606 1.00 85.12 161 HIS A CA 1
ATOM 1233 C C . HIS A 1 161 ? 16.141 -14.080 -27.110 1.00 85.12 161 HIS A C 1
ATOM 1235 O O . HIS A 1 161 ? 16.565 -15.182 -26.773 1.00 85.12 161 HIS A O 1
ATOM 1241 N N . GLU A 1 162 ? 16.905 -13.244 -27.830 1.00 86.50 162 GLU A N 1
ATOM 1242 C CA . GLU A 1 162 ? 18.283 -13.581 -28.235 1.00 86.50 162 GLU A CA 1
ATOM 1243 C C . GLU A 1 162 ? 19.251 -13.732 -27.045 1.00 86.50 162 GLU A C 1
ATOM 1245 O O . GLU A 1 162 ? 20.306 -14.360 -27.157 1.00 86.50 162 GLU A O 1
ATOM 1250 N N . LEU A 1 163 ? 18.937 -13.097 -25.913 1.00 86.94 163 LEU A N 1
ATOM 1251 C CA . LEU A 1 163 ? 19.752 -13.090 -24.698 1.00 86.94 163 LEU A CA 1
ATOM 1252 C C . LEU A 1 163 ? 19.258 -14.126 -23.682 1.00 86.94 163 LEU A C 1
ATOM 1254 O O . LEU A 1 163 ? 20.060 -14.701 -22.944 1.00 86.94 163 LEU A O 1
ATOM 1258 N N . ILE A 1 164 ? 17.950 -14.345 -23.633 1.00 87.12 164 ILE A N 1
ATOM 1259 C CA . ILE A 1 164 ? 17.251 -15.233 -22.710 1.00 87.12 164 ILE A CA 1
ATOM 1260 C C . ILE A 1 164 ? 16.196 -15.992 -23.533 1.00 87.12 164 ILE A C 1
ATOM 1262 O O . ILE A 1 164 ? 15.060 -15.529 -23.637 1.00 87.12 164 ILE A O 1
ATOM 1266 N N . PRO A 1 165 ? 16.557 -17.140 -24.139 1.00 86.19 165 PRO A N 1
ATOM 1267 C CA . PRO A 1 165 ? 15.632 -17.951 -24.935 1.00 86.19 165 PRO A CA 1
ATOM 1268 C C . PRO A 1 165 ? 14.404 -18.444 -24.156 1.00 86.19 165 PRO A C 1
ATOM 1270 O O . PRO A 1 165 ? 13.407 -18.823 -24.763 1.00 86.19 165 PRO A O 1
ATOM 1273 N N . GLU A 1 166 ? 14.475 -18.436 -22.822 1.00 86.25 166 GLU A N 1
ATOM 1274 C CA . GLU A 1 166 ? 13.368 -18.727 -21.908 1.00 86.25 166 GLU A CA 1
ATOM 1275 C C . GLU A 1 166 ? 12.233 -17.681 -21.957 1.00 86.25 166 GLU A C 1
ATOM 1277 O O . GLU A 1 166 ? 11.128 -17.976 -21.513 1.00 86.25 166 GLU A O 1
ATOM 1282 N N . ILE A 1 167 ? 12.484 -16.475 -22.485 1.00 84.88 167 ILE A N 1
ATOM 1283 C CA . ILE A 1 167 ? 11.486 -15.406 -22.645 1.00 84.88 167 ILE A CA 1
ATOM 1284 C C . ILE A 1 167 ? 10.978 -15.402 -24.100 1.00 84.88 167 ILE A C 1
ATOM 1286 O O . ILE A 1 167 ? 11.815 -15.347 -25.003 1.00 84.88 167 ILE A O 1
ATOM 1290 N N . PRO A 1 168 ? 9.656 -15.418 -24.366 1.00 82.12 168 PRO A N 1
ATOM 1291 C CA . PRO A 1 168 ? 9.075 -15.289 -25.707 1.00 82.12 168 PRO A CA 1
ATOM 1292 C C . PRO A 1 168 ? 9.571 -14.069 -26.503 1.00 82.12 168 PRO A C 1
ATOM 1294 O O . PRO A 1 168 ? 9.892 -13.020 -25.948 1.00 82.12 168 PRO A O 1
ATOM 1297 N N . SER A 1 169 ? 9.608 -14.179 -27.834 1.00 83.19 169 SER A N 1
ATOM 1298 C CA . SER A 1 169 ? 10.076 -13.100 -28.724 1.00 83.19 169 SER A CA 1
ATOM 1299 C C . SER A 1 169 ? 9.166 -11.869 -28.764 1.00 83.19 169 SER A C 1
ATOM 1301 O O . SER A 1 169 ? 9.620 -10.787 -29.127 1.00 83.19 169 SER A O 1
ATOM 1303 N N . ASP A 1 170 ? 7.893 -12.045 -28.423 1.00 80.69 170 ASP A N 1
ATOM 1304 C CA . ASP A 1 170 ? 6.846 -11.026 -28.336 1.00 80.69 170 ASP A CA 1
ATOM 1305 C C . ASP A 1 170 ? 6.636 -10.491 -26.907 1.00 80.69 170 ASP A C 1
ATOM 1307 O O . ASP A 1 170 ? 5.834 -9.577 -26.710 1.00 80.69 170 ASP A O 1
ATOM 1311 N N . ALA A 1 171 ? 7.374 -11.010 -25.919 1.00 79.31 171 ALA A N 1
ATOM 1312 C CA . ALA A 1 171 ? 7.287 -10.550 -24.540 1.00 79.31 171 ALA A CA 1
ATOM 1313 C C . ALA A 1 171 ? 7.748 -9.090 -24.393 1.00 79.31 171 ALA A C 1
ATOM 1315 O O . ALA A 1 171 ? 8.797 -8.677 -24.904 1.00 79.31 171 ALA A O 1
ATOM 1316 N N . GLY A 1 172 ? 6.986 -8.307 -23.633 1.00 79.81 172 GLY A N 1
ATOM 1317 C CA . GLY A 1 172 ? 7.367 -6.956 -23.253 1.00 79.81 172 GLY A CA 1
ATOM 1318 C C . GLY A 1 172 ? 8.527 -6.948 -22.253 1.00 79.81 172 GLY A C 1
ATOM 1319 O O . GLY A 1 172 ? 8.780 -7.916 -21.535 1.00 79.81 172 GLY A O 1
ATOM 1320 N N . ILE A 1 173 ? 9.262 -5.832 -22.226 1.00 84.25 173 ILE A N 1
ATOM 1321 C CA . ILE A 1 173 ? 10.490 -5.686 -21.434 1.00 84.25 173 ILE A CA 1
ATOM 1322 C C . ILE A 1 173 ? 10.416 -4.417 -20.585 1.00 84.25 173 ILE A C 1
ATOM 1324 O O . ILE A 1 173 ? 10.354 -3.300 -21.120 1.00 84.25 173 ILE A O 1
ATOM 1328 N N . SER A 1 174 ? 10.497 -4.597 -19.272 1.00 85.94 174 SER A N 1
ATOM 1329 C CA . SER A 1 174 ? 10.617 -3.568 -18.235 1.00 85.94 174 SER A CA 1
ATOM 1330 C C . SER A 1 174 ? 12.008 -3.598 -17.593 1.00 85.94 174 SER A C 1
ATOM 1332 O O . SER A 1 174 ? 12.717 -4.609 -17.626 1.00 85.94 174 SER A O 1
ATOM 1334 N N . ALA A 1 175 ? 12.399 -2.493 -16.958 1.00 90.19 175 ALA A N 1
ATOM 1335 C CA . ALA A 1 175 ? 13.594 -2.445 -16.122 1.00 90.19 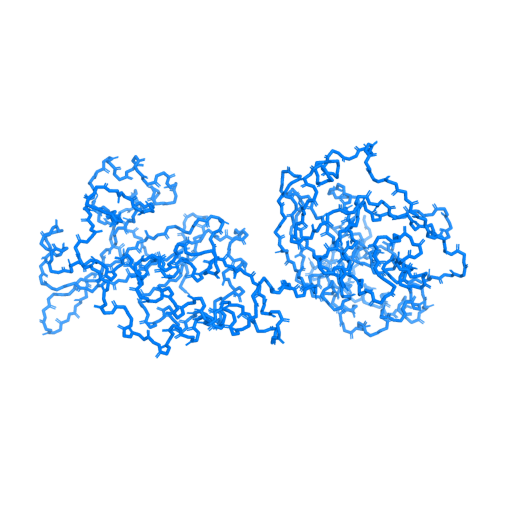175 ALA A CA 1
ATOM 1336 C C . ALA A 1 175 ? 13.263 -2.015 -14.690 1.00 90.19 175 ALA A C 1
ATOM 1338 O O . ALA A 1 175 ? 12.353 -1.218 -14.449 1.00 90.19 175 ALA A O 1
ATOM 1339 N N . VAL A 1 176 ? 14.016 -2.553 -13.733 1.00 91.88 176 VAL A N 1
ATOM 1340 C CA . VAL A 1 176 ? 13.799 -2.345 -12.302 1.00 91.88 176 VAL A CA 1
ATOM 1341 C C . VAL A 1 176 ? 15.120 -2.007 -11.621 1.00 91.88 176 VAL A C 1
ATOM 1343 O O . VAL A 1 176 ? 16.066 -2.786 -11.684 1.00 91.88 176 VAL A O 1
ATOM 1346 N N . ILE A 1 177 ? 15.180 -0.870 -10.935 1.00 92.38 177 ILE A N 1
ATOM 1347 C CA . ILE A 1 177 ? 16.286 -0.484 -10.058 1.00 92.38 177 ILE A CA 1
ATOM 1348 C C . ILE A 1 177 ? 16.012 -1.024 -8.652 1.00 92.38 177 ILE A C 1
ATOM 1350 O O . ILE A 1 177 ? 14.989 -0.708 -8.045 1.00 92.38 177 ILE A O 1
ATOM 1354 N N . LEU A 1 178 ? 16.947 -1.802 -8.112 1.00 90.19 178 LEU A N 1
ATOM 1355 C CA . LEU A 1 178 ? 16.964 -2.248 -6.723 1.00 90.19 178 LEU A CA 1
ATOM 1356 C C . LEU A 1 178 ? 17.907 -1.361 -5.906 1.00 90.19 178 LEU A C 1
ATOM 1358 O O . LEU A 1 178 ? 19.127 -1.411 -6.081 1.00 90.19 178 LEU A O 1
ATOM 1362 N N . LEU A 1 179 ? 17.345 -0.581 -4.983 1.00 86.81 179 LEU A N 1
ATOM 1363 C CA . LEU A 1 179 ? 18.092 0.155 -3.966 1.00 86.81 179 LEU A CA 1
ATOM 1364 C C . LEU A 1 179 ? 18.368 -0.741 -2.757 1.00 86.81 179 LEU A C 1
ATOM 1366 O O . LEU A 1 179 ? 17.524 -1.541 -2.358 1.00 86.81 179 LEU A O 1
ATOM 1370 N N . HIS A 1 180 ? 19.520 -0.578 -2.115 1.00 80.19 180 HIS A N 1
ATOM 1371 C CA . HIS A 1 180 ? 19.777 -1.207 -0.818 1.00 80.19 180 HIS A CA 1
ATOM 1372 C C . HIS A 1 180 ? 18.925 -0.565 0.292 1.00 80.19 180 HIS A C 1
ATOM 1374 O O . HIS A 1 180 ? 18.641 0.629 0.241 1.00 80.19 180 HIS A O 1
ATOM 1380 N N . ALA A 1 181 ? 18.572 -1.320 1.339 1.00 68.31 181 ALA A N 1
ATOM 1381 C CA . ALA A 1 181 ? 17.777 -0.813 2.469 1.00 68.31 181 ALA A CA 1
ATOM 1382 C C . ALA A 1 181 ? 18.361 0.439 3.164 1.00 68.31 181 ALA A C 1
ATOM 1384 O O . ALA A 1 181 ? 17.602 1.229 3.711 1.00 68.31 181 ALA A O 1
ATOM 1385 N N . GLY A 1 182 ? 19.688 0.624 3.132 1.00 64.94 182 GLY A N 1
ATOM 1386 C CA . GLY A 1 182 ? 20.383 1.811 3.654 1.00 64.94 182 GLY A CA 1
ATOM 1387 C C . GLY A 1 182 ? 20.647 2.919 2.622 1.00 64.94 182 GLY A C 1
ATOM 1388 O O . GLY A 1 182 ? 21.439 3.817 2.893 1.00 64.94 182 GLY A O 1
ATOM 1389 N N . ALA A 1 183 ? 20.060 2.846 1.424 1.00 69.75 183 ALA A N 1
ATOM 1390 C CA . ALA A 1 183 ? 20.089 3.952 0.472 1.00 69.75 183 ALA A CA 1
ATOM 1391 C C . ALA A 1 183 ? 19.101 5.045 0.909 1.00 69.75 183 ALA A C 1
ATOM 1393 O O . ALA A 1 183 ? 17.940 4.750 1.210 1.00 69.75 183 ALA A O 1
ATOM 1394 N N . GLY A 1 184 ? 19.573 6.296 0.912 1.00 65.69 184 GLY A N 1
ATOM 1395 C CA . GLY A 1 184 ? 18.746 7.473 1.189 1.00 65.69 184 GLY A CA 1
ATOM 1396 C C . GLY A 1 184 ? 17.568 7.605 0.220 1.00 65.69 184 GLY A C 1
ATOM 1397 O O . GLY A 1 184 ? 17.523 6.937 -0.815 1.00 65.69 184 GLY A O 1
ATOM 1398 N N . ASP A 1 185 ? 16.596 8.439 0.577 1.00 66.19 185 ASP A N 1
ATOM 1399 C CA . ASP A 1 185 ? 15.364 8.556 -0.196 1.00 66.19 185 ASP A CA 1
ATOM 1400 C C . ASP A 1 185 ? 15.571 9.193 -1.571 1.00 66.19 185 ASP A C 1
ATOM 1402 O O . ASP A 1 185 ? 16.370 10.108 -1.768 1.00 66.19 185 ASP A O 1
ATOM 1406 N N . THR A 1 186 ? 14.821 8.677 -2.541 1.00 71.81 186 THR A N 1
ATOM 1407 C CA . THR A 1 186 ? 14.793 9.180 -3.912 1.00 71.81 186 THR A CA 1
ATOM 1408 C C . THR A 1 186 ? 13.912 10.420 -3.997 1.00 71.81 186 THR A C 1
ATOM 1410 O O . THR A 1 186 ? 12.748 10.350 -3.596 1.00 71.81 186 THR A O 1
ATOM 1413 N N . SER A 1 187 ? 14.398 11.515 -4.586 1.00 75.81 187 SER A N 1
ATOM 1414 C CA . SER A 1 187 ? 13.582 12.717 -4.796 1.00 75.81 187 SER A CA 1
ATOM 1415 C C . SER A 1 187 ? 12.363 12.460 -5.683 1.00 75.81 187 SER A C 1
ATOM 1417 O O . SER A 1 187 ? 12.343 11.554 -6.524 1.00 75.81 187 SER A O 1
ATOM 1419 N N . ARG A 1 188 ? 11.315 13.268 -5.498 1.00 74.69 188 ARG A N 1
ATOM 1420 C CA . ARG A 1 188 ? 10.051 13.156 -6.241 1.00 74.69 188 ARG A CA 1
ATOM 1421 C C . ARG A 1 188 ? 10.279 13.258 -7.750 1.00 74.69 188 ARG A C 1
ATOM 1423 O O . ARG A 1 188 ? 9.657 12.523 -8.515 1.00 74.69 188 ARG A O 1
ATOM 1430 N N . GLU A 1 189 ? 11.195 14.117 -8.161 1.00 76.69 189 GLU A N 1
ATOM 1431 C CA . GLU A 1 189 ? 11.544 14.403 -9.547 1.00 76.69 189 GLU A CA 1
ATOM 1432 C C . GLU A 1 189 ? 12.217 13.178 -10.186 1.00 76.69 189 GLU A C 1
ATOM 1434 O O . GLU A 1 189 ? 11.797 12.731 -11.255 1.00 76.69 189 GLU A O 1
ATOM 1439 N N . CYS A 1 190 ? 13.158 12.534 -9.485 1.00 81.25 190 CYS A N 1
ATOM 1440 C CA . CYS A 1 190 ? 13.732 11.259 -9.921 1.00 81.25 190 CYS A CA 1
ATOM 1441 C C . CYS A 1 190 ? 12.678 10.138 -10.001 1.00 81.25 190 CYS A C 1
ATOM 1443 O O . CYS A 1 190 ? 12.631 9.415 -10.999 1.00 81.25 190 CYS A O 1
ATOM 1445 N N . ARG A 1 191 ? 11.785 10.015 -9.002 1.00 79.25 191 ARG A N 1
ATOM 1446 C CA . ARG A 1 191 ? 10.675 9.035 -9.021 1.00 79.25 191 ARG A CA 1
ATOM 1447 C C . ARG A 1 191 ? 9.776 9.227 -10.246 1.00 79.25 191 ARG A C 1
ATOM 1449 O O . ARG A 1 191 ? 9.461 8.267 -10.944 1.00 79.25 191 ARG A O 1
ATOM 1456 N N . MET A 1 192 ? 9.382 10.468 -10.533 1.00 68.81 192 MET A N 1
ATOM 1457 C CA . MET A 1 192 ? 8.542 10.794 -11.688 1.00 68.81 192 MET A CA 1
ATOM 1458 C C . MET A 1 192 ? 9.262 10.546 -13.021 1.00 68.81 192 MET A C 1
ATOM 1460 O O . MET A 1 192 ? 8.622 10.096 -13.974 1.00 68.81 192 MET A O 1
ATOM 1464 N N . LEU A 1 193 ? 10.572 10.807 -13.107 1.00 78.69 193 LEU A N 1
ATOM 1465 C CA . LEU A 1 193 ? 11.340 10.577 -14.334 1.00 78.69 193 LEU A CA 1
ATOM 1466 C C . LEU A 1 193 ? 11.480 9.083 -14.634 1.00 78.69 193 LEU A C 1
ATOM 1468 O O . LEU A 1 193 ? 11.214 8.669 -15.760 1.00 78.69 193 LEU A O 1
ATOM 1472 N N . ALA A 1 194 ? 11.812 8.270 -13.627 1.00 79.81 194 ALA A N 1
ATOM 1473 C CA . ALA A 1 194 ? 11.843 6.815 -13.761 1.00 79.81 194 ALA A CA 1
ATOM 1474 C C . ALA A 1 194 ? 10.497 6.273 -14.268 1.00 79.81 194 ALA A C 1
ATOM 1476 O O . ALA A 1 194 ? 10.469 5.486 -15.217 1.00 79.81 194 ALA A O 1
ATOM 1477 N N . ILE A 1 195 ? 9.383 6.781 -13.717 1.00 68.81 195 ILE A N 1
ATOM 1478 C CA . ILE A 1 195 ? 8.043 6.400 -14.169 1.00 68.81 195 ILE A CA 1
ATOM 1479 C C . ILE A 1 195 ? 7.845 6.733 -15.658 1.00 68.81 195 ILE A C 1
ATOM 1481 O O . ILE A 1 195 ? 7.440 5.867 -16.434 1.00 68.81 195 ILE A O 1
ATOM 1485 N N . LYS A 1 196 ? 8.178 7.959 -16.085 1.00 70.50 196 LYS A N 1
ATOM 1486 C CA . LYS A 1 196 ? 8.066 8.382 -17.495 1.00 70.50 196 LYS A CA 1
ATOM 1487 C C . LYS A 1 196 ? 8.923 7.560 -18.468 1.00 70.50 196 LYS A C 1
ATOM 1489 O O . LYS A 1 196 ? 8.554 7.453 -19.637 1.00 70.50 196 LYS A O 1
ATOM 1494 N N . LEU A 1 197 ? 10.052 7.015 -18.014 1.00 74.44 197 LEU A N 1
ATOM 1495 C CA . LEU A 1 197 ? 10.977 6.218 -18.830 1.00 74.44 197 LEU A CA 1
ATOM 1496 C C . LEU A 1 197 ? 10.661 4.708 -18.824 1.00 74.44 197 LEU A C 1
ATOM 1498 O O . LEU A 1 197 ? 11.326 3.944 -19.520 1.00 74.44 197 LEU A O 1
ATOM 1502 N N . GLY A 1 198 ? 9.638 4.259 -18.088 1.00 70.56 198 GLY A N 1
ATOM 1503 C CA . GLY A 1 198 ? 9.300 2.832 -17.996 1.00 70.56 198 GLY A CA 1
ATOM 1504 C C . GLY A 1 198 ? 10.241 2.033 -17.084 1.00 70.56 198 GLY A C 1
ATOM 1505 O O . GLY A 1 198 ? 10.444 0.836 -17.302 1.00 70.56 198 GLY A O 1
ATOM 1506 N N . ILE A 1 199 ? 10.832 2.700 -16.087 1.00 85.06 199 ILE A N 1
ATOM 1507 C CA . ILE A 1 199 ? 11.685 2.104 -15.055 1.00 85.06 199 ILE A CA 1
ATOM 1508 C C . ILE A 1 199 ? 10.950 2.107 -13.709 1.00 85.06 199 ILE A C 1
ATOM 1510 O O . ILE A 1 199 ? 10.382 3.124 -13.303 1.00 85.06 199 ILE A O 1
ATOM 1514 N N . SER A 1 200 ? 10.949 0.976 -13.006 1.00 82.88 200 SER A N 1
ATOM 1515 C CA . SER A 1 200 ? 10.491 0.896 -11.611 1.00 82.88 200 SER A CA 1
ATOM 1516 C C . SER A 1 200 ? 11.671 0.955 -10.644 1.00 82.88 200 SER A C 1
ATOM 1518 O O . SER A 1 200 ? 12.779 0.545 -10.975 1.00 82.88 200 SER A O 1
ATOM 1520 N N . ILE A 1 201 ? 11.440 1.447 -9.429 1.00 85.19 201 ILE A N 1
ATOM 1521 C CA . ILE A 1 201 ? 12.441 1.562 -8.364 1.00 85.19 201 ILE A CA 1
ATOM 1522 C C . ILE A 1 201 ? 11.888 0.866 -7.120 1.00 85.19 201 ILE A C 1
ATOM 1524 O O . ILE A 1 201 ? 10.843 1.265 -6.601 1.00 85.19 201 ILE A O 1
ATOM 1528 N N . LEU A 1 202 ? 12.594 -0.152 -6.625 1.00 84.56 202 LEU A N 1
ATOM 1529 C CA . LEU A 1 202 ? 12.244 -0.907 -5.421 1.00 84.56 202 LEU A CA 1
ATOM 1530 C C . LEU A 1 202 ? 13.362 -0.809 -4.372 1.00 84.56 202 LEU A C 1
ATOM 1532 O O . LEU A 1 202 ? 14.545 -0.821 -4.708 1.00 84.56 202 LEU A O 1
ATOM 1536 N N . ARG A 1 203 ? 13.002 -0.790 -3.088 1.00 82.12 203 ARG A N 1
ATOM 1537 C CA . ARG A 1 203 ? 13.926 -0.898 -1.950 1.00 82.12 203 ARG A CA 1
ATOM 1538 C C . ARG A 1 203 ? 14.033 -2.356 -1.510 1.00 82.12 203 ARG A C 1
ATOM 1540 O O . ARG A 1 203 ? 13.038 -2.938 -1.085 1.00 82.12 203 ARG A O 1
ATOM 1547 N N . LEU A 1 204 ? 15.228 -2.934 -1.611 1.00 77.81 204 LEU A N 1
ATOM 1548 C CA . LEU A 1 204 ? 15.536 -4.317 -1.251 1.00 77.81 204 LEU A CA 1
ATOM 1549 C C . LEU A 1 204 ? 15.941 -4.428 0.227 1.00 77.81 204 LEU A C 1
ATOM 1551 O O . LEU A 1 204 ? 16.988 -3.925 0.647 1.00 77.81 204 LEU A O 1
ATOM 1555 N N . TYR A 1 205 ? 15.142 -5.166 0.990 1.00 64.81 205 TYR A N 1
ATOM 1556 C CA . TYR A 1 205 ? 15.361 -5.524 2.386 1.00 64.81 205 TYR A CA 1
ATOM 1557 C C . TYR A 1 205 ? 15.846 -6.973 2.504 1.00 64.81 205 TYR A C 1
ATOM 1559 O O . TYR A 1 205 ? 15.302 -7.890 1.884 1.00 64.81 205 TYR A O 1
ATOM 1567 N N . HIS A 1 206 ? 16.892 -7.173 3.313 1.00 61.75 206 HIS A N 1
ATOM 1568 C CA . HIS A 1 206 ? 17.467 -8.479 3.675 1.00 61.75 206 HIS A CA 1
ATOM 1569 C C . HIS A 1 206 ? 17.796 -9.428 2.500 1.00 61.75 206 HIS A C 1
ATOM 1571 O O . HIS A 1 206 ? 17.906 -10.633 2.701 1.00 61.75 206 HIS A O 1
ATOM 1577 N N . GLY A 1 207 ? 17.954 -8.895 1.282 1.00 61.75 207 GLY A N 1
ATOM 1578 C CA . GLY A 1 207 ? 18.244 -9.679 0.078 1.00 61.75 207 GLY A CA 1
ATOM 1579 C C . GLY A 1 207 ? 17.084 -10.539 -0.439 1.00 61.75 207 GLY A C 1
ATOM 1580 O O . GLY A 1 207 ? 17.325 -11.364 -1.309 1.00 61.75 207 GLY A O 1
ATOM 1581 N N . ILE A 1 208 ? 15.860 -10.380 0.086 1.00 62.44 208 ILE A N 1
ATOM 1582 C CA . ILE A 1 208 ? 14.719 -11.285 -0.194 1.00 62.44 208 ILE A CA 1
ATOM 1583 C C . ILE A 1 208 ? 13.362 -10.600 -0.364 1.00 62.44 208 ILE A C 1
ATOM 1585 O O . ILE A 1 208 ? 12.433 -11.213 -0.880 1.00 62.44 208 ILE A O 1
ATOM 1589 N N . TYR A 1 209 ? 13.217 -9.358 0.094 1.00 59.69 209 TYR A N 1
ATOM 1590 C CA . TYR A 1 209 ? 11.945 -8.639 0.098 1.00 59.69 209 TYR A CA 1
ATOM 1591 C C . TYR A 1 209 ? 12.130 -7.263 -0.534 1.00 59.69 209 TYR A C 1
ATOM 1593 O O . TYR A 1 209 ? 13.123 -6.596 -0.252 1.00 59.69 209 TYR A O 1
ATOM 1601 N N . ALA A 1 210 ? 11.201 -6.832 -1.386 1.00 67.00 210 ALA A N 1
ATOM 1602 C CA . ALA A 1 210 ? 11.318 -5.578 -2.121 1.00 67.00 210 ALA A CA 1
ATOM 1603 C C . ALA A 1 210 ? 10.027 -4.753 -2.041 1.00 67.00 210 ALA A C 1
ATOM 1605 O O . ALA A 1 210 ? 8.943 -5.266 -2.304 1.00 67.00 210 ALA A O 1
ATOM 1606 N N . VAL A 1 211 ? 10.160 -3.467 -1.704 1.00 66.44 211 VAL A N 1
ATOM 1607 C CA . VAL A 1 211 ? 9.044 -2.510 -1.585 1.00 66.44 211 VAL A CA 1
ATOM 1608 C C . VAL A 1 211 ? 9.156 -1.461 -2.695 1.00 66.44 211 VAL A C 1
ATOM 1610 O O . VAL A 1 211 ? 10.240 -0.898 -2.852 1.00 66.44 211 VAL A O 1
ATOM 1613 N N . PRO A 1 212 ? 8.096 -1.153 -3.462 1.00 67.56 212 PRO A N 1
ATOM 1614 C CA . PRO A 1 212 ? 8.159 -0.111 -4.483 1.00 67.56 212 PRO A CA 1
ATOM 1615 C C . PRO A 1 212 ? 8.323 1.287 -3.873 1.00 67.56 212 PRO A C 1
ATOM 1617 O O . PRO A 1 212 ? 7.524 1.706 -3.043 1.00 67.56 212 PRO A O 1
ATOM 1620 N N . ILE A 1 213 ? 9.338 2.021 -4.338 1.00 63.72 213 ILE A N 1
ATOM 1621 C CA . ILE A 1 213 ? 9.525 3.465 -4.102 1.00 63.72 213 ILE A CA 1
ATOM 1622 C C . ILE A 1 213 ? 8.791 4.266 -5.187 1.00 63.72 213 ILE A C 1
ATOM 1624 O O . ILE A 1 213 ? 8.184 5.299 -4.921 1.00 63.72 213 ILE A O 1
ATOM 1628 N N . SER A 1 214 ? 8.850 3.795 -6.432 1.00 61.44 214 SER A N 1
ATOM 1629 C CA . SER A 1 214 ? 8.079 4.328 -7.561 1.00 61.44 214 SER A CA 1
ATOM 1630 C C . SER A 1 214 ? 7.977 3.257 -8.638 1.00 61.44 214 SER A C 1
ATOM 1632 O O . SER A 1 214 ? 8.910 2.472 -8.797 1.00 61.44 214 SER A O 1
ATOM 1634 N N . SER A 1 215 ? 6.855 3.181 -9.351 1.00 48.84 215 SER A N 1
ATOM 1635 C CA . SER A 1 215 ? 6.620 2.082 -10.288 1.00 48.84 215 SER A CA 1
ATOM 1636 C C . SER A 1 215 ? 5.969 2.560 -11.581 1.00 48.84 215 SER A C 1
ATOM 1638 O O . SER A 1 215 ? 4.929 3.212 -11.540 1.00 48.84 215 SER A O 1
ATOM 1640 N N . SER A 1 216 ? 6.601 2.240 -12.712 1.00 42.06 216 SER A N 1
ATOM 1641 C CA . SER A 1 216 ? 6.028 2.325 -14.070 1.00 42.06 216 SER A CA 1
ATOM 1642 C C . SER A 1 216 ? 5.610 0.971 -14.612 1.00 42.06 216 SER A C 1
ATOM 1644 O O . SER A 1 216 ? 4.710 0.909 -15.445 1.00 42.06 216 SER A O 1
ATOM 1646 N N . LEU A 1 217 ? 6.191 -0.115 -14.088 1.00 41.12 217 LEU A N 1
ATOM 1647 C CA . LEU A 1 217 ? 5.396 -1.315 -13.903 1.00 41.12 217 LEU A CA 1
ATOM 1648 C C . LEU A 1 217 ? 4.108 -0.855 -13.216 1.00 41.12 217 LEU A C 1
ATOM 1650 O O . LEU A 1 217 ? 4.144 -0.388 -12.070 1.00 41.12 217 LEU A O 1
ATOM 1654 N N . ALA A 1 218 ? 2.973 -1.028 -13.893 1.00 39.06 218 ALA A N 1
ATOM 1655 C CA . ALA A 1 218 ? 1.781 -1.402 -13.160 1.00 39.06 218 ALA A CA 1
ATOM 1656 C C . ALA A 1 218 ? 2.225 -2.472 -12.155 1.00 39.06 218 ALA A C 1
ATOM 1658 O O . ALA A 1 218 ? 3.001 -3.365 -12.504 1.00 39.06 218 ALA A O 1
ATOM 1659 N N . ILE A 1 219 ? 1.803 -2.368 -10.897 1.00 44.72 219 ILE A N 1
ATOM 1660 C CA . ILE A 1 219 ? 1.835 -3.551 -10.040 1.00 44.72 219 ILE A CA 1
ATOM 1661 C C . ILE A 1 219 ? 0.801 -4.463 -10.697 1.00 44.72 219 ILE A C 1
ATOM 1663 O O . ILE A 1 219 ? -0.390 -4.275 -10.464 1.00 44.72 219 ILE A O 1
ATOM 1667 N N . GLU A 1 220 ? 1.265 -5.271 -11.660 1.00 42.66 220 GLU A N 1
ATOM 1668 C CA . GLU A 1 220 ? 0.428 -6.022 -12.592 1.00 42.66 220 GLU A CA 1
ATOM 1669 C C . GLU A 1 220 ? -0.462 -6.905 -11.742 1.00 42.66 220 GLU A C 1
ATOM 1671 O O . GLU A 1 220 ? 0.028 -7.703 -10.938 1.00 42.66 220 GLU A O 1
ATOM 1676 N N . GLY A 1 221 ? -1.764 -6.638 -11.824 1.00 48.84 221 GLY A N 1
ATOM 1677 C CA . GLY A 1 221 ? -2.681 -7.090 -10.803 1.00 48.84 221 GLY A CA 1
ATOM 1678 C C . GLY A 1 221 ? -2.616 -8.599 -10.650 1.00 48.84 221 GLY A C 1
ATOM 1679 O O . GLY A 1 221 ? -2.880 -9.345 -11.587 1.00 48.84 221 GLY A O 1
ATOM 1680 N N . GLN A 1 222 ? -2.398 -9.055 -9.419 1.00 56.56 222 GLN A N 1
ATOM 1681 C CA . GLN A 1 222 ? -2.747 -10.426 -9.043 1.00 56.56 222 GLN A CA 1
ATOM 1682 C C . GLN A 1 222 ? -4.248 -10.700 -9.298 1.00 56.56 222 GLN A C 1
ATOM 1684 O O . GLN A 1 222 ? -4.683 -11.845 -9.382 1.00 56.56 222 GLN A O 1
ATOM 1689 N N . TYR A 1 223 ? -5.039 -9.630 -9.420 1.00 70.06 223 TYR A N 1
ATOM 1690 C CA . TYR A 1 223 ? -6.480 -9.649 -9.566 1.00 70.06 223 TYR A CA 1
ATOM 1691 C C . TYR A 1 223 ? -6.928 -8.744 -10.718 1.00 70.06 223 TYR A C 1
ATOM 1693 O O . TYR A 1 223 ? -6.484 -7.599 -10.848 1.00 70.06 223 TYR A O 1
ATOM 1701 N N . THR A 1 224 ? -7.872 -9.239 -11.516 1.00 84.56 224 THR A N 1
ATOM 1702 C CA . THR A 1 224 ? -8.737 -8.391 -12.342 1.00 84.56 224 THR A CA 1
ATOM 1703 C C . THR A 1 224 ? -9.726 -7.633 -11.456 1.00 84.56 224 THR A C 1
ATOM 1705 O O . THR A 1 224 ? -9.970 -8.023 -10.306 1.00 84.56 224 THR A O 1
ATOM 1708 N N . LYS A 1 225 ? -10.344 -6.575 -11.984 1.00 88.81 225 LYS A N 1
ATOM 1709 C CA . LYS A 1 225 ? -11.408 -5.833 -11.305 1.00 88.81 225 LYS A CA 1
ATOM 1710 C C . LYS A 1 225 ? -12.548 -6.767 -10.901 1.00 88.81 225 LYS A C 1
ATOM 1712 O O . LYS A 1 225 ? -12.881 -6.840 -9.721 1.00 88.81 225 LYS A O 1
ATOM 1717 N N . ASP A 1 226 ? -13.065 -7.556 -11.838 1.00 92.88 226 ASP A N 1
ATOM 1718 C CA . ASP A 1 226 ? -14.136 -8.523 -11.563 1.00 92.88 226 ASP A CA 1
ATOM 1719 C C . ASP A 1 226 ? -13.698 -9.623 -10.580 1.00 92.88 226 ASP A C 1
ATOM 1721 O O . ASP A 1 226 ? -14.500 -10.081 -9.761 1.00 92.88 226 ASP A O 1
ATOM 1725 N N . GLY A 1 227 ? -12.415 -10.003 -10.589 1.00 92.56 227 GLY A N 1
ATOM 1726 C CA . GLY A 1 227 ? -11.825 -10.924 -9.617 1.00 92.56 227 GLY A CA 1
ATOM 1727 C C . GLY A 1 227 ? -11.844 -10.369 -8.190 1.00 92.56 227 GLY A C 1
ATOM 1728 O O . GLY A 1 227 ? -12.314 -11.052 -7.277 1.00 92.56 227 GLY A O 1
ATOM 1729 N N . LEU A 1 228 ? -11.409 -9.116 -7.992 1.00 92.75 228 LEU A N 1
ATOM 1730 C CA . LEU A 1 228 ? -11.505 -8.425 -6.696 1.00 92.75 228 LEU A CA 1
ATOM 1731 C C . LEU A 1 228 ? -12.951 -8.358 -6.204 1.00 92.75 228 LEU A C 1
ATOM 1733 O O . LEU A 1 228 ? -13.223 -8.727 -5.060 1.00 92.75 228 LEU A O 1
ATOM 1737 N N . LEU A 1 229 ? -13.866 -7.910 -7.070 1.00 97.12 229 LEU A N 1
ATOM 1738 C CA . LEU A 1 229 ? -15.283 -7.725 -6.748 1.00 97.12 229 LEU A CA 1
ATOM 1739 C C . LEU A 1 229 ? -15.945 -9.062 -6.363 1.00 97.12 229 LEU A C 1
ATOM 1741 O O . LEU A 1 229 ? -16.676 -9.120 -5.377 1.00 97.12 229 LEU A O 1
ATOM 1745 N N . SER A 1 230 ? -15.612 -10.151 -7.063 1.00 95.12 230 SER A N 1
ATOM 1746 C CA . SER A 1 230 ? -16.108 -11.502 -6.760 1.00 95.12 230 SER A CA 1
ATOM 1747 C C . SER A 1 230 ? -15.603 -12.038 -5.415 1.00 95.12 230 SER A C 1
ATOM 1749 O O . SER A 1 230 ? -16.357 -12.676 -4.676 1.00 95.12 230 SER A O 1
ATOM 1751 N N . MET A 1 231 ? -14.333 -11.789 -5.070 1.00 95.19 231 MET A N 1
ATOM 1752 C CA . MET A 1 231 ? -13.773 -12.211 -3.780 1.00 95.19 231 MET A CA 1
ATOM 1753 C C . MET A 1 231 ? -14.396 -11.448 -2.612 1.00 95.19 231 MET A C 1
ATOM 1755 O O . MET A 1 231 ? -14.822 -12.078 -1.644 1.00 95.19 231 MET A O 1
ATOM 1759 N N . ILE A 1 232 ? -14.491 -10.117 -2.707 1.00 96.56 232 ILE A N 1
ATOM 1760 C CA . ILE A 1 232 ? -15.073 -9.305 -1.632 1.00 96.56 232 ILE A CA 1
ATOM 1761 C C . ILE A 1 232 ? -16.569 -9.572 -1.458 1.00 96.56 232 ILE A C 1
ATOM 1763 O O . ILE A 1 232 ? -17.033 -9.646 -0.325 1.00 96.56 232 ILE A O 1
ATOM 1767 N N . GLU A 1 233 ? -17.309 -9.827 -2.539 1.00 96.44 233 GLU A N 1
ATOM 1768 C CA . GLU A 1 233 ? -18.721 -10.208 -2.457 1.00 96.44 233 GLU A CA 1
ATOM 1769 C C . GLU A 1 233 ? -18.906 -11.567 -1.772 1.00 96.44 233 GLU A C 1
ATOM 1771 O O . GLU A 1 233 ? -19.716 -11.686 -0.851 1.00 96.44 233 GLU A O 1
ATOM 1776 N N . LYS A 1 234 ? -18.079 -12.566 -2.105 1.00 95.38 234 LYS A N 1
ATOM 1777 C CA . LYS A 1 234 ? -18.067 -13.861 -1.409 1.00 95.38 234 LYS A CA 1
ATOM 1778 C C . LYS A 1 234 ? -17.732 -13.721 0.080 1.00 95.38 234 LYS A C 1
ATOM 1780 O O . LYS A 1 234 ? -18.422 -14.305 0.917 1.00 95.38 234 LYS A O 1
ATOM 1785 N N . ASP A 1 235 ? -16.687 -12.969 0.412 1.00 95.12 235 ASP A N 1
ATOM 1786 C CA . ASP A 1 235 ? -16.203 -12.828 1.789 1.00 95.12 235 ASP A CA 1
ATOM 1787 C C . ASP A 1 235 ? -17.046 -11.863 2.641 1.00 95.12 235 ASP A C 1
ATOM 1789 O O . ASP A 1 235 ? -17.005 -11.942 3.868 1.00 95.12 235 ASP A O 1
ATOM 1793 N N . SER A 1 236 ? -17.893 -11.027 2.029 1.00 93.81 236 SER A N 1
ATOM 1794 C CA . SER A 1 236 ? -18.818 -10.126 2.739 1.00 93.81 236 SER A CA 1
ATOM 1795 C C . SER A 1 236 ? -19.874 -10.827 3.603 1.00 93.81 236 SER A C 1
ATOM 1797 O O . SER A 1 236 ? -20.499 -10.181 4.440 1.00 93.81 236 SER A O 1
ATOM 1799 N N . ASN A 1 237 ? -20.033 -12.147 3.451 1.00 91.88 237 ASN A N 1
ATOM 1800 C CA . ASN A 1 237 ? -20.859 -12.985 4.325 1.00 91.88 237 ASN A CA 1
ATOM 1801 C C . ASN A 1 237 ? -20.274 -13.148 5.746 1.00 91.88 237 ASN A C 1
ATOM 1803 O O . ASN A 1 237 ? -21.008 -13.512 6.663 1.00 91.88 237 ASN A O 1
ATOM 1807 N N . ASP A 1 238 ? -18.976 -12.886 5.942 1.00 91.00 238 ASP A N 1
ATOM 1808 C CA . ASP A 1 238 ? -18.331 -12.776 7.258 1.00 91.00 238 ASP A CA 1
ATOM 1809 C C . ASP A 1 238 ? -17.517 -11.468 7.333 1.00 91.00 238 ASP A C 1
ATOM 1811 O O . ASP A 1 238 ? -16.282 -11.477 7.264 1.00 91.00 238 ASP A O 1
ATOM 1815 N N . PRO A 1 239 ? -18.186 -10.308 7.480 1.00 91.62 239 PRO A N 1
ATOM 1816 C CA . PRO A 1 239 ? -17.520 -9.004 7.458 1.00 91.62 239 PRO A CA 1
ATOM 1817 C C . PRO A 1 239 ? -16.511 -8.837 8.605 1.00 91.62 239 PRO A C 1
ATOM 1819 O O . PRO A 1 239 ? -15.579 -8.043 8.497 1.00 91.62 239 PRO A O 1
ATOM 1822 N N . TRP A 1 240 ? -16.647 -9.616 9.685 1.00 89.44 240 TRP A N 1
ATOM 1823 C CA . TRP A 1 240 ? -15.733 -9.598 10.827 1.00 89.44 240 TRP A CA 1
ATOM 1824 C C . TRP A 1 240 ? -14.310 -10.059 10.473 1.00 89.44 240 TRP A C 1
ATOM 1826 O O . TRP A 1 240 ? -13.351 -9.561 11.062 1.00 89.44 240 TRP A O 1
ATOM 1836 N N . SER A 1 241 ? -14.140 -10.986 9.523 1.00 88.94 241 SER A N 1
ATOM 1837 C CA . SER A 1 241 ? -12.810 -11.445 9.088 1.00 88.94 241 SER A CA 1
ATOM 1838 C C . SER A 1 241 ? -12.276 -10.712 7.854 1.00 88.94 241 SER A C 1
ATOM 1840 O O . SER A 1 241 ? -11.146 -10.969 7.435 1.00 88.94 241 SER A O 1
ATOM 1842 N N . LEU A 1 242 ? -13.035 -9.766 7.285 1.00 92.69 242 LEU A N 1
ATOM 1843 C CA . LEU A 1 242 ? -12.724 -9.151 5.992 1.00 92.69 242 LEU A CA 1
ATOM 1844 C C . LEU A 1 242 ? -11.352 -8.457 5.969 1.00 92.69 242 LEU A C 1
ATOM 1846 O O . LEU A 1 242 ? -10.587 -8.631 5.026 1.00 92.69 242 LEU A O 1
ATOM 1850 N N . PHE A 1 243 ? -10.977 -7.747 7.037 1.00 91.69 243 PHE A N 1
ATOM 1851 C CA . PHE A 1 243 ? -9.668 -7.084 7.128 1.00 91.69 243 PHE A CA 1
ATOM 1852 C C . PHE A 1 243 ? -8.472 -8.058 7.110 1.00 91.69 243 PHE A C 1
ATOM 1854 O O . PHE A 1 243 ? -7.346 -7.661 6.808 1.00 91.69 243 PHE A O 1
ATOM 1861 N N . GLN A 1 244 ? -8.693 -9.338 7.420 1.00 88.38 244 GLN A N 1
ATOM 1862 C CA . GLN A 1 244 ? -7.640 -10.357 7.480 1.00 88.38 244 GLN A CA 1
ATOM 1863 C C . GLN A 1 244 ? -7.288 -10.909 6.093 1.00 88.38 244 GLN A C 1
ATOM 1865 O O . GLN A 1 244 ? -6.213 -11.482 5.924 1.00 88.38 244 GLN A O 1
ATOM 1870 N N . LYS A 1 245 ? -8.154 -10.717 5.090 1.00 89.25 245 LYS A N 1
ATOM 1871 C CA . LYS A 1 245 ? -7.961 -11.239 3.732 1.00 89.25 245 LYS A CA 1
ATOM 1872 C C . LYS A 1 245 ? -6.731 -10.619 3.062 1.00 89.25 245 LYS A C 1
ATOM 1874 O O . LYS A 1 245 ? -6.399 -9.455 3.288 1.00 89.25 245 LYS A O 1
ATOM 1879 N N . GLU A 1 246 ? -6.050 -11.396 2.224 1.00 83.88 246 GLU A N 1
ATOM 1880 C CA . GLU A 1 246 ? -4.808 -10.959 1.572 1.00 83.88 246 GLU A CA 1
ATOM 1881 C C . GLU A 1 246 ? -5.060 -9.890 0.503 1.00 83.88 246 GLU A C 1
ATOM 1883 O O . GLU A 1 246 ? -4.345 -8.893 0.464 1.00 83.88 246 GLU A O 1
ATOM 1888 N N . TYR A 1 247 ? -6.130 -10.024 -0.292 1.00 86.38 247 TYR A N 1
ATOM 1889 C CA . TYR A 1 247 ? -6.492 -9.043 -1.325 1.00 86.38 247 TYR A CA 1
ATOM 1890 C C . TYR A 1 247 ? -6.890 -7.667 -0.751 1.00 86.38 247 TYR A C 1
ATOM 1892 O O . TYR A 1 247 ? -6.751 -6.658 -1.434 1.00 86.38 247 TYR A O 1
ATOM 1900 N N . ILE A 1 248 ? -7.334 -7.595 0.513 1.00 91.88 248 ILE A N 1
ATOM 1901 C CA . ILE A 1 248 ? -7.573 -6.326 1.228 1.00 91.88 248 ILE A CA 1
ATOM 1902 C C . ILE A 1 248 ? -6.253 -5.623 1.580 1.00 91.88 248 ILE A C 1
ATOM 1904 O O . ILE A 1 248 ? -6.199 -4.396 1.650 1.00 91.88 248 ILE A O 1
ATOM 1908 N N . ASN A 1 249 ? -5.177 -6.391 1.769 1.00 86.06 249 ASN A N 1
ATOM 1909 C CA . ASN A 1 249 ? -3.833 -5.881 2.029 1.00 86.06 249 ASN A CA 1
ATOM 1910 C C . ASN A 1 249 ? -2.969 -5.780 0.763 1.00 86.06 249 ASN A C 1
ATOM 1912 O O . ASN A 1 249 ? -1.744 -5.713 0.848 1.00 86.06 249 ASN A O 1
ATOM 1916 N N . HIS A 1 250 ? -3.591 -5.800 -0.415 1.00 76.88 250 HIS A N 1
ATOM 1917 C CA . HIS A 1 250 ? -2.893 -5.745 -1.688 1.00 76.88 250 HIS A CA 1
ATOM 1918 C C . HIS A 1 250 ? -2.810 -4.297 -2.190 1.00 76.88 250 HIS A C 1
ATOM 1920 O O . HIS A 1 250 ? -3.805 -3.698 -2.601 1.00 76.88 250 HIS A O 1
ATOM 1926 N N . GLY A 1 251 ? -1.603 -3.732 -2.167 1.00 67.25 251 GLY A N 1
ATOM 1927 C CA . GLY A 1 251 ? -1.295 -2.504 -2.895 1.00 67.25 251 GLY A CA 1
ATOM 1928 C C . GLY A 1 251 ? -1.070 -2.794 -4.376 1.00 67.25 251 GLY A C 1
ATOM 1929 O O . GLY A 1 251 ? -0.458 -3.803 -4.709 1.00 67.25 251 GLY A O 1
ATOM 1930 N N . GLY A 1 252 ? -1.515 -1.900 -5.256 1.00 70.19 252 GLY A N 1
ATOM 1931 C CA . GLY A 1 252 ? -1.319 -2.049 -6.697 1.00 70.19 252 GLY A CA 1
ATOM 1932 C C . GLY A 1 252 ? -2.519 -1.628 -7.524 1.00 70.19 252 GLY A C 1
ATOM 1933 O O . GLY A 1 252 ? -3.397 -0.909 -7.039 1.00 70.19 252 GLY A O 1
ATOM 1934 N N . VAL A 1 253 ? -2.529 -2.073 -8.778 1.00 70.06 253 VAL A N 1
ATOM 1935 C CA . VAL A 1 253 ? -3.603 -1.832 -9.745 1.00 70.06 253 VAL A CA 1
ATOM 1936 C C . VAL A 1 253 ? -4.156 -3.156 -10.263 1.00 70.06 253 VAL A C 1
ATOM 1938 O O . VAL A 1 253 ? -3.499 -4.190 -10.211 1.00 70.06 253 VAL A O 1
ATOM 1941 N N . THR A 1 254 ? -5.385 -3.120 -10.749 1.00 71.06 254 THR A N 1
ATOM 1942 C CA . THR A 1 254 ? -6.051 -4.256 -11.390 1.00 71.06 254 THR A CA 1
ATOM 1943 C C . THR A 1 254 ? -5.386 -4.615 -12.719 1.00 71.06 254 THR A C 1
ATOM 1945 O O . THR A 1 254 ? -4.918 -3.738 -13.447 1.00 71.06 254 THR A O 1
ATOM 1948 N N . ALA A 1 255 ? -5.341 -5.910 -13.038 1.00 69.88 255 ALA A N 1
ATOM 1949 C CA . ALA A 1 255 ? -4.661 -6.439 -14.227 1.00 69.88 255 ALA A CA 1
ATOM 1950 C C . ALA A 1 255 ? -5.294 -6.005 -15.560 1.00 69.88 255 ALA A C 1
ATOM 1952 O O . ALA A 1 255 ? -4.621 -5.938 -16.584 1.00 69.88 255 ALA A O 1
ATOM 1953 N N . ASP A 1 256 ? -6.601 -5.757 -15.542 1.00 67.31 256 ASP A N 1
ATOM 1954 C CA . ASP A 1 256 ? -7.472 -5.547 -16.697 1.00 67.31 256 ASP A CA 1
ATOM 1955 C C . ASP A 1 256 ? -7.845 -4.075 -16.912 1.00 67.31 256 ASP A C 1
ATOM 1957 O O . ASP A 1 256 ? -7.835 -3.615 -18.053 1.00 67.31 256 ASP A O 1
ATOM 1961 N N . THR A 1 257 ? -8.161 -3.322 -15.849 1.00 75.44 257 THR A N 1
ATOM 1962 C CA . THR A 1 257 ? -8.549 -1.900 -15.974 1.00 75.44 257 THR A CA 1
ATOM 1963 C C . THR A 1 257 ? -7.462 -0.912 -15.553 1.00 75.44 257 THR A C 1
ATOM 1965 O O . THR A 1 257 ? -7.600 0.283 -15.816 1.00 75.44 257 THR A O 1
ATOM 1968 N N . GLY A 1 258 ? -6.384 -1.369 -14.906 1.00 65.06 258 GLY A N 1
ATOM 1969 C CA . GLY A 1 258 ? -5.332 -0.495 -14.375 1.00 65.06 258 GLY A CA 1
ATOM 1970 C C . GLY A 1 258 ? -5.796 0.415 -13.229 1.00 65.06 258 GLY A C 1
ATOM 1971 O O . GLY A 1 258 ? -5.051 1.295 -12.795 1.00 65.06 258 GLY A O 1
ATOM 1972 N N . GLU A 1 259 ? -7.012 0.226 -12.711 1.00 76.81 259 GLU A N 1
ATOM 1973 C CA . GLU A 1 259 ? -7.513 0.977 -11.561 1.00 76.81 259 GLU A CA 1
ATOM 1974 C C . GLU A 1 259 ? -6.860 0.489 -10.262 1.00 76.81 259 GLU A C 1
ATOM 1976 O O . GLU A 1 259 ? -6.722 -0.725 -10.090 1.00 76.81 259 GLU A O 1
ATOM 1981 N N . PRO A 1 260 ? -6.515 1.383 -9.313 1.00 80.81 260 PRO A N 1
ATOM 1982 C CA . PRO A 1 260 ? -5.967 0.987 -8.020 1.00 80.81 260 PRO A CA 1
ATOM 1983 C C . PRO A 1 260 ? -6.870 -0.015 -7.294 1.00 80.81 260 PRO A C 1
ATOM 1985 O O . PRO A 1 260 ? -8.054 0.255 -7.085 1.00 80.81 260 PRO A O 1
ATOM 1988 N N . CYS A 1 261 ? -6.314 -1.143 -6.846 1.00 85.31 261 CYS A N 1
ATOM 1989 C CA . CYS A 1 261 ? -7.073 -2.191 -6.150 1.00 85.31 261 CYS A CA 1
ATOM 1990 C C . CYS A 1 261 ? -7.786 -1.626 -4.908 1.00 85.31 261 CYS A C 1
ATOM 1992 O O . CYS A 1 261 ? -8.962 -1.898 -4.669 1.00 85.31 261 CYS A O 1
ATOM 1994 N N . VAL A 1 262 ? -7.098 -0.737 -4.181 1.00 88.00 262 VAL A N 1
ATOM 1995 C CA . VAL A 1 262 ? -7.636 0.014 -3.039 1.00 88.00 262 VAL A CA 1
ATOM 1996 C C . VAL A 1 262 ? -8.870 0.857 -3.388 1.00 88.00 262 VAL A C 1
ATOM 1998 O O . VAL A 1 262 ? -9.813 0.894 -2.600 1.00 88.00 262 VAL A O 1
ATOM 2001 N N . LYS A 1 263 ? -8.912 1.478 -4.574 1.00 92.06 263 LYS A N 1
ATOM 2002 C CA . LYS A 1 263 ? -10.063 2.252 -5.062 1.00 92.06 263 LYS A CA 1
ATOM 2003 C C . LYS A 1 263 ? -11.250 1.330 -5.341 1.00 92.06 263 LYS A C 1
ATOM 2005 O O . LYS A 1 263 ? -12.322 1.547 -4.787 1.00 92.06 263 LYS A O 1
ATOM 2010 N N . VAL A 1 264 ? -11.033 0.276 -6.133 1.00 95.44 264 VAL A N 1
ATOM 2011 C CA . VAL A 1 264 ? -12.070 -0.703 -6.518 1.00 95.44 264 VAL A CA 1
ATOM 2012 C C . VAL A 1 264 ? -12.756 -1.298 -5.284 1.00 95.44 264 VAL A C 1
ATOM 2014 O O . VAL A 1 264 ? -13.984 -1.366 -5.218 1.00 95.44 264 VAL A O 1
ATOM 2017 N N . LEU A 1 265 ? -11.966 -1.686 -4.280 1.00 96.50 265 LEU A N 1
ATOM 2018 C CA . LEU A 1 265 ? -12.476 -2.239 -3.027 1.00 96.50 265 LEU A CA 1
ATOM 2019 C C . LEU A 1 265 ? -13.196 -1.171 -2.183 1.00 96.50 265 LEU A C 1
ATOM 2021 O O . LEU A 1 265 ? -14.281 -1.437 -1.670 1.00 96.50 265 LEU A O 1
ATOM 2025 N N . SER A 1 266 ? -12.644 0.044 -2.068 1.00 96.50 266 SER A N 1
ATOM 2026 C CA . SER A 1 266 ? -13.248 1.123 -1.265 1.00 96.50 266 SER A CA 1
ATOM 2027 C C . SER A 1 266 ? -14.590 1.600 -1.824 1.00 96.50 266 SER A C 1
ATOM 2029 O O . SER A 1 266 ? -15.524 1.819 -1.053 1.00 96.50 266 SER A O 1
ATOM 2031 N N . GLU A 1 267 ? -14.728 1.701 -3.149 1.00 97.00 267 GLU A N 1
ATOM 2032 C CA . GLU A 1 267 ? -15.995 2.033 -3.817 1.00 97.00 267 GLU A CA 1
ATOM 2033 C C . GLU A 1 267 ? -17.059 0.945 -3.589 1.00 97.00 267 GLU A C 1
ATOM 2035 O O . GLU A 1 267 ? -18.200 1.257 -3.237 1.00 97.00 267 GLU A O 1
ATOM 2040 N N . TRP A 1 268 ? -16.686 -0.337 -3.709 1.00 97.56 268 TRP A N 1
ATOM 2041 C CA . TRP A 1 268 ? -17.583 -1.470 -3.438 1.00 97.56 268 TRP A CA 1
ATOM 2042 C C . TRP A 1 268 ? -18.097 -1.459 -1.989 1.00 97.56 268 TRP A C 1
ATOM 2044 O O . TRP A 1 268 ? -19.290 -1.664 -1.752 1.00 97.56 268 TRP A O 1
ATOM 2054 N N . LEU A 1 269 ? -17.207 -1.170 -1.034 1.00 97.12 269 LEU A N 1
ATOM 2055 C CA . LEU A 1 269 ? -17.491 -1.096 0.403 1.00 97.12 269 LEU A CA 1
ATOM 2056 C C . LEU A 1 269 ? -18.353 0.115 0.782 1.00 97.12 269 LEU A C 1
ATOM 2058 O O . LEU A 1 269 ? -19.247 -0.001 1.622 1.00 97.12 269 LEU A O 1
ATOM 2062 N N . LEU A 1 270 ? -18.116 1.269 0.153 1.00 95.50 270 LEU A N 1
ATOM 2063 C CA . LEU A 1 270 ? -18.927 2.476 0.334 1.00 95.50 270 LEU A CA 1
ATOM 2064 C C . LEU A 1 270 ? -20.383 2.270 -0.095 1.00 95.50 270 LEU A C 1
ATOM 2066 O O . LEU A 1 270 ? -21.281 2.831 0.543 1.00 95.50 270 LEU A O 1
ATOM 2070 N N . ALA A 1 271 ? -20.591 1.482 -1.153 1.00 96.38 271 ALA A N 1
ATOM 2071 C CA . ALA A 1 271 ? -21.896 1.181 -1.732 1.00 96.38 271 ALA A CA 1
ATOM 2072 C C . ALA A 1 271 ? -22.700 0.116 -0.961 1.00 96.38 271 ALA A C 1
ATOM 2074 O O . ALA A 1 271 ? -23.917 0.076 -1.116 1.00 96.38 271 ALA A O 1
ATOM 2075 N N . ARG A 1 272 ? -22.047 -0.722 -0.141 1.00 95.25 272 ARG A N 1
ATOM 2076 C CA . ARG A 1 272 ? -22.658 -1.863 0.569 1.00 95.25 272 ARG A CA 1
ATOM 2077 C C . ARG A 1 272 ? -22.451 -1.781 2.081 1.00 95.25 272 ARG A C 1
ATOM 2079 O O . ARG A 1 272 ? -21.748 -2.587 2.693 1.00 95.25 272 ARG A O 1
ATOM 2086 N N . ARG A 1 273 ? -23.034 -0.760 2.711 1.00 90.62 273 ARG A N 1
ATOM 2087 C CA . ARG A 1 273 ? -22.870 -0.508 4.158 1.00 90.62 273 ARG A CA 1
ATOM 2088 C C . ARG A 1 273 ? -23.647 -1.500 5.028 1.00 90.62 273 ARG A C 1
ATOM 2090 O O . ARG A 1 273 ? -23.321 -1.686 6.196 1.00 90.62 273 ARG A O 1
ATOM 2097 N N . GLU A 1 274 ? -24.664 -2.134 4.466 1.00 92.81 274 GLU A N 1
ATOM 2098 C CA . GLU A 1 274 ? -25.553 -3.089 5.119 1.00 92.81 274 GLU A CA 1
ATOM 2099 C C . GLU A 1 274 ? -24.860 -4.386 5.558 1.00 92.81 274 GLU A C 1
ATOM 2101 O O . GLU A 1 274 ? -25.286 -4.974 6.552 1.00 92.81 274 GLU A O 1
ATOM 2106 N N . ILE A 1 275 ? -23.758 -4.794 4.909 1.00 94.81 275 ILE A N 1
ATOM 2107 C CA . ILE A 1 275 ? -22.996 -6.001 5.291 1.00 94.81 275 ILE A CA 1
ATOM 2108 C C . ILE A 1 275 ? -22.553 -5.930 6.761 1.00 94.81 275 ILE A C 1
ATOM 2110 O O . ILE A 1 275 ? -22.640 -6.905 7.508 1.00 94.81 275 ILE A O 1
ATOM 2114 N N . TRP A 1 276 ? -22.176 -4.730 7.208 1.00 93.44 276 TRP A N 1
ATOM 2115 C CA . TRP A 1 276 ? -21.652 -4.450 8.540 1.00 93.44 276 TRP A CA 1
ATOM 2116 C C . TRP A 1 276 ? -22.678 -4.650 9.663 1.00 93.44 276 TRP A C 1
ATOM 2118 O O . TRP A 1 276 ? -22.288 -4.888 10.803 1.00 93.44 276 TRP A O 1
ATOM 2128 N N . LEU A 1 277 ? -23.981 -4.642 9.358 1.00 88.62 277 LEU A N 1
ATOM 2129 C CA . LEU A 1 277 ? -25.051 -4.857 10.345 1.00 88.62 277 LEU A CA 1
ATOM 2130 C C . LEU A 1 277 ? -25.019 -6.257 10.982 1.00 88.62 277 LEU A C 1
ATOM 2132 O O . LEU A 1 277 ? -25.647 -6.479 12.015 1.00 88.62 277 LEU A O 1
ATOM 2136 N N . THR A 1 278 ? -24.292 -7.198 10.376 1.00 88.31 278 THR A N 1
ATOM 2137 C CA . THR A 1 278 ? -24.123 -8.570 10.878 1.00 88.31 278 THR A CA 1
ATOM 2138 C C . THR A 1 278 ? -22.926 -8.744 11.822 1.00 88.31 278 THR A C 1
ATOM 2140 O O . THR A 1 278 ? -22.771 -9.815 12.413 1.00 88.31 278 THR A O 1
ATOM 2143 N N . VAL A 1 279 ? -22.086 -7.713 12.008 1.00 90.25 279 VAL A N 1
ATOM 2144 C CA . VAL A 1 279 ? -20.898 -7.784 12.876 1.00 90.25 279 VAL A CA 1
ATOM 2145 C C . VAL A 1 279 ? -21.305 -7.996 14.345 1.00 90.25 279 VAL A C 1
ATOM 2147 O O . VAL A 1 279 ? -22.020 -7.167 14.912 1.00 90.25 279 VAL A O 1
ATOM 2150 N N . PRO A 1 280 ? -20.844 -9.074 15.014 1.00 87.19 280 PRO A N 1
ATOM 2151 C CA . PRO A 1 280 ? -21.262 -9.356 16.386 1.00 87.19 280 PRO A CA 1
ATOM 2152 C C . PRO A 1 280 ? -20.668 -8.383 17.412 1.00 87.19 280 PRO A C 1
ATOM 2154 O O . PRO A 1 280 ? -19.448 -8.254 17.535 1.00 87.19 280 PRO A O 1
ATOM 2157 N N . GLN A 1 281 ? -21.539 -7.771 18.213 1.00 90.38 281 GLN A N 1
ATOM 2158 C CA . GLN A 1 281 ? -21.159 -6.864 19.297 1.00 90.38 281 GLN A CA 1
ATOM 2159 C C . GLN A 1 281 ? -20.712 -7.592 20.578 1.00 90.38 281 GLN A C 1
ATOM 2161 O O . GLN A 1 281 ? -20.957 -8.783 20.783 1.00 90.38 281 GLN A O 1
ATOM 2166 N N . GLY A 1 282 ? -20.036 -6.852 21.461 1.00 86.88 282 GLY A N 1
ATOM 2167 C CA . GLY A 1 282 ? -19.530 -7.324 22.751 1.00 86.88 282 GLY A CA 1
ATOM 2168 C C . GLY A 1 282 ? -18.208 -8.100 22.684 1.00 86.88 282 GLY A C 1
ATOM 2169 O O . GLY A 1 282 ? -17.768 -8.621 23.711 1.00 86.88 282 GLY A O 1
ATOM 2170 N N . ARG A 1 283 ? -17.548 -8.170 21.518 1.00 85.44 283 ARG A N 1
ATOM 2171 C CA . ARG A 1 283 ? -16.302 -8.932 21.281 1.00 85.44 283 ARG A CA 1
ATOM 2172 C C . ARG A 1 283 ? -15.035 -8.204 21.755 1.00 85.44 283 ARG A C 1
ATOM 2174 O O . ARG A 1 283 ? -14.033 -8.145 21.048 1.00 85.44 283 ARG A O 1
ATOM 2181 N N . TYR A 1 284 ? -15.058 -7.681 22.978 1.00 90.75 284 TYR A N 1
ATOM 2182 C CA . TYR A 1 284 ? -13.923 -6.970 23.564 1.00 90.75 284 TYR A CA 1
ATOM 2183 C C . TYR A 1 284 ? -13.743 -7.252 25.063 1.00 90.75 284 TYR A C 1
ATOM 2185 O O . TYR A 1 284 ? -14.678 -7.651 25.768 1.00 90.75 284 TYR A O 1
ATOM 2193 N N . ARG A 1 285 ? -12.534 -6.986 25.564 1.00 90.06 285 ARG A N 1
ATOM 2194 C CA . ARG A 1 285 ? -12.217 -6.849 26.995 1.00 90.06 285 ARG A CA 1
ATOM 2195 C C . ARG A 1 285 ? -11.466 -5.542 27.230 1.00 90.06 285 ARG A C 1
ATOM 2197 O O . ARG A 1 285 ? -10.704 -5.113 26.369 1.00 90.06 285 ARG A O 1
ATOM 2204 N N . LEU A 1 286 ? -11.667 -4.937 28.398 1.00 91.06 286 LEU A N 1
ATOM 2205 C CA . LEU A 1 286 ? -10.787 -3.875 28.875 1.00 91.06 286 LEU A CA 1
ATOM 2206 C C . LEU A 1 286 ? -9.530 -4.474 29.512 1.00 91.06 286 LEU A C 1
ATOM 2208 O O . LEU A 1 286 ? -9.571 -5.558 30.102 1.00 91.06 286 LEU A O 1
ATOM 2212 N N . LEU A 1 287 ? -8.426 -3.745 29.403 1.00 86.94 287 LEU A N 1
ATOM 2213 C CA . LEU A 1 287 ? -7.164 -4.035 30.071 1.00 86.94 287 LEU A CA 1
ATOM 2214 C C . LEU A 1 287 ? -6.722 -2.814 30.870 1.00 86.94 287 LEU A C 1
ATOM 2216 O O . LEU A 1 287 ? -6.682 -1.700 30.353 1.00 86.94 287 LEU A O 1
ATOM 2220 N N . GLU A 1 288 ? -6.334 -3.042 32.118 1.00 83.75 288 GLU A N 1
ATOM 2221 C CA . GLU A 1 288 ? -5.956 -1.988 33.056 1.00 83.75 288 GLU A CA 1
ATOM 2222 C C . GLU A 1 288 ? -4.459 -1.998 33.374 1.00 83.75 288 GLU A C 1
ATOM 2224 O O . GLU A 1 288 ? -3.785 -3.034 33.323 1.00 83.75 288 GLU A O 1
ATOM 2229 N N . GLY A 1 289 ? -3.952 -0.826 33.766 1.00 72.38 289 GLY A N 1
ATOM 2230 C CA . GLY A 1 289 ? -2.640 -0.683 34.396 1.00 72.38 289 GLY A CA 1
ATOM 2231 C C . GLY A 1 289 ? -1.492 -1.298 33.589 1.00 72.38 289 GLY A C 1
ATOM 2232 O O . GLY A 1 289 ? -1.322 -1.020 32.403 1.00 72.38 289 GLY A O 1
ATOM 2233 N N . SER A 1 290 ? -0.705 -2.139 34.257 1.00 71.44 290 SER A N 1
ATOM 2234 C CA . SER A 1 290 ? 0.494 -2.784 33.712 1.00 71.44 290 SER A CA 1
ATOM 2235 C C . SER A 1 290 ? 0.215 -3.859 32.655 1.00 71.44 290 SER A C 1
ATOM 2237 O O . SER A 1 290 ? 1.110 -4.171 31.870 1.00 71.44 290 SER A O 1
ATOM 2239 N N . ARG A 1 291 ? -1.009 -4.411 32.575 1.00 76.62 291 ARG A N 1
ATOM 2240 C CA . ARG A 1 291 ? -1.353 -5.399 31.532 1.00 76.62 291 ARG A CA 1
ATOM 2241 C C . ARG A 1 291 ? -1.368 -4.765 30.143 1.00 76.62 291 ARG A C 1
ATOM 2243 O O . ARG A 1 291 ? -0.820 -5.349 29.216 1.00 76.62 291 ARG A O 1
ATOM 2250 N N . MET A 1 292 ? -1.890 -3.541 30.022 1.00 75.12 292 MET A N 1
ATOM 2251 C CA . MET A 1 292 ? -1.829 -2.777 28.768 1.00 75.12 292 MET A CA 1
ATOM 2252 C C . MET A 1 292 ? -0.396 -2.534 28.301 1.00 75.12 292 MET A C 1
ATOM 2254 O O . MET A 1 292 ? -0.099 -2.676 27.120 1.00 75.12 292 MET A O 1
ATOM 2258 N N . GLU A 1 293 ? 0.501 -2.173 29.219 1.00 72.56 293 GLU A N 1
ATOM 2259 C CA . GLU A 1 293 ? 1.896 -1.868 28.884 1.00 72.56 293 GLU A CA 1
ATOM 2260 C C . GLU A 1 293 ? 2.648 -3.114 28.401 1.00 72.56 293 GLU A C 1
ATOM 2262 O O . GLU A 1 293 ? 3.406 -3.030 27.432 1.00 72.56 293 GLU A O 1
ATOM 2267 N N . TYR A 1 294 ? 2.377 -4.268 29.021 1.00 73.12 294 TYR A N 1
ATOM 2268 C CA . TYR A 1 294 ? 2.924 -5.567 28.628 1.00 73.12 294 TYR A CA 1
ATOM 2269 C C . TYR A 1 294 ? 2.385 -6.066 27.276 1.00 73.12 294 TYR A C 1
ATOM 2271 O O . TYR A 1 294 ? 3.158 -6.532 26.437 1.00 73.12 294 TYR A O 1
ATOM 2279 N N . GLU A 1 295 ? 1.072 -5.973 27.047 1.00 72.44 295 GLU A N 1
ATOM 2280 C CA . GLU A 1 295 ? 0.439 -6.514 25.837 1.00 72.44 295 GLU A CA 1
ATOM 2281 C C . GLU A 1 295 ? 0.584 -5.606 24.610 1.00 72.44 295 GLU A C 1
ATOM 2283 O O . GLU A 1 295 ? 0.688 -6.114 23.496 1.00 72.44 295 GLU A O 1
ATOM 2288 N N . SER A 1 296 ? 0.628 -4.280 24.791 1.00 72.00 296 SER A N 1
ATOM 2289 C CA . SER A 1 296 ? 0.683 -3.321 23.679 1.00 72.00 296 SER A CA 1
ATOM 2290 C C . SER A 1 296 ? 1.959 -3.441 22.843 1.00 72.00 296 SER A C 1
ATOM 2292 O O . SER A 1 296 ? 1.891 -3.309 21.624 1.00 72.00 296 SER A O 1
ATOM 2294 N N . LYS A 1 297 ? 3.121 -3.663 23.484 1.00 75.44 297 LYS A N 1
ATOM 2295 C CA . LYS A 1 297 ? 4.478 -3.713 22.879 1.00 75.44 297 LYS A CA 1
ATOM 2296 C C . LYS A 1 297 ? 4.891 -2.503 22.013 1.00 75.44 297 LYS A C 1
ATOM 2298 O O . LYS A 1 297 ? 6.033 -2.440 21.567 1.00 75.44 297 LYS A O 1
ATOM 2303 N N . SER A 1 298 ? 4.002 -1.535 21.803 1.00 78.00 298 SER A N 1
ATOM 2304 C CA . SER A 1 298 ? 4.210 -0.325 21.015 1.00 78.00 298 SER A CA 1
ATOM 2305 C C . SER A 1 298 ? 4.795 0.792 21.874 1.00 78.00 298 SER A C 1
ATOM 2307 O O . SER A 1 298 ? 4.142 1.303 22.788 1.00 78.00 298 SER A O 1
ATOM 2309 N N . ASN A 1 299 ? 6.013 1.224 21.537 1.00 79.31 299 ASN A N 1
ATOM 2310 C CA . ASN A 1 299 ? 6.662 2.361 22.193 1.00 79.31 299 ASN A CA 1
ATOM 2311 C C . ASN A 1 299 ? 5.820 3.645 22.079 1.00 79.31 299 ASN A C 1
ATOM 2313 O O . ASN A 1 299 ? 5.706 4.380 23.056 1.00 79.31 299 ASN A O 1
ATOM 2317 N N . ALA A 1 300 ? 5.181 3.892 20.927 1.00 80.50 300 ALA A N 1
ATOM 2318 C CA . ALA A 1 300 ? 4.356 5.082 20.707 1.00 80.50 300 ALA A CA 1
ATOM 2319 C C . ALA A 1 300 ? 3.161 5.134 21.674 1.00 80.50 300 ALA A C 1
ATOM 2321 O O . ALA A 1 300 ? 2.971 6.129 22.376 1.00 80.50 300 ALA A O 1
ATOM 2322 N N . LEU A 1 301 ? 2.403 4.036 21.793 1.00 83.88 301 LEU A N 1
ATOM 2323 C CA . LEU A 1 301 ? 1.283 3.952 22.737 1.00 83.88 301 LEU A CA 1
ATOM 2324 C C . LEU A 1 301 ? 1.774 4.056 24.194 1.00 83.88 301 LEU A C 1
ATOM 2326 O O . LEU A 1 301 ? 1.198 4.800 24.988 1.00 83.88 301 LEU A O 1
ATOM 2330 N N . GLN A 1 302 ? 2.883 3.404 24.557 1.00 83.31 302 GLN A N 1
ATOM 2331 C CA . GLN A 1 302 ? 3.462 3.552 25.900 1.00 83.31 302 GLN A CA 1
ATOM 2332 C C . GLN A 1 302 ? 3.880 5.002 26.219 1.00 83.31 302 GLN A C 1
ATOM 2334 O O . GLN A 1 302 ? 3.710 5.445 27.356 1.00 83.31 302 GLN A O 1
ATOM 2339 N N . MET A 1 303 ? 4.390 5.762 25.243 1.00 82.44 303 MET A N 1
ATOM 2340 C CA . MET A 1 303 ? 4.716 7.184 25.418 1.00 82.44 303 MET A CA 1
ATOM 2341 C C . MET A 1 303 ? 3.460 8.044 25.594 1.00 82.44 303 MET A C 1
ATOM 2343 O O . MET A 1 303 ? 3.398 8.815 26.552 1.00 82.44 303 MET A O 1
ATOM 2347 N N . ILE A 1 304 ? 2.440 7.861 24.749 1.00 85.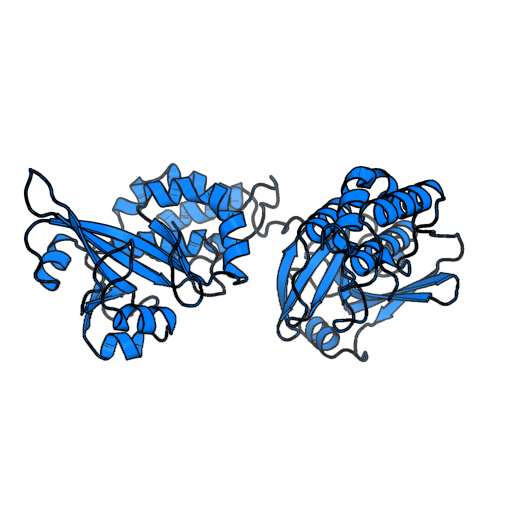69 304 ILE A N 1
ATOM 2348 C CA . ILE A 1 304 ? 1.145 8.562 24.849 1.00 85.69 304 ILE A CA 1
ATOM 2349 C C . ILE A 1 304 ? 0.513 8.336 26.231 1.00 85.69 304 ILE A C 1
ATOM 2351 O O . ILE A 1 304 ? 0.112 9.286 26.903 1.00 85.69 304 ILE A O 1
ATOM 2355 N N . ARG A 1 305 ? 0.507 7.090 26.722 1.00 85.31 305 ARG A N 1
ATOM 2356 C CA . ARG A 1 305 ? -0.034 6.728 28.045 1.00 85.31 305 ARG A CA 1
ATOM 2357 C C . ARG A 1 305 ? 0.615 7.504 29.198 1.00 85.31 305 ARG A C 1
ATOM 2359 O O . ARG A 1 305 ? -0.073 7.855 30.154 1.00 85.31 305 ARG A O 1
ATOM 2366 N N . ARG A 1 306 ? 1.912 7.820 29.108 1.00 85.50 306 ARG A N 1
ATOM 2367 C CA . ARG A 1 306 ? 2.633 8.609 30.129 1.00 85.50 306 ARG A CA 1
ATOM 2368 C C . ARG A 1 306 ? 2.244 10.089 30.136 1.00 85.50 306 ARG A C 1
ATOM 2370 O O . ARG A 1 306 ? 2.352 10.719 31.184 1.00 85.50 306 ARG A O 1
ATOM 2377 N N . GLN A 1 307 ? 1.784 10.633 29.007 1.00 83.75 307 GLN A N 1
ATOM 2378 C CA . GLN A 1 307 ? 1.379 12.040 28.888 1.00 83.75 307 GLN A CA 1
ATOM 2379 C C . GLN A 1 307 ? 0.024 12.328 29.551 1.00 83.75 307 GLN A C 1
ATOM 2381 O O . GLN A 1 307 ? -0.240 13.472 29.912 1.00 83.75 307 GLN A O 1
ATOM 2386 N N . LYS A 1 308 ? -0.829 11.306 29.737 1.00 87.00 308 LYS A N 1
ATOM 2387 C CA . LYS A 1 308 ? -2.217 11.381 30.252 1.00 87.00 308 LYS A CA 1
ATOM 2388 C C . LYS A 1 308 ? -3.199 12.215 29.423 1.00 87.00 308 LYS A C 1
ATOM 2390 O O . LYS A 1 308 ? -4.398 12.061 29.603 1.00 87.00 308 LYS A O 1
ATOM 2395 N N . VAL A 1 309 ? -2.727 13.063 28.518 1.00 88.88 309 VAL A N 1
ATOM 2396 C CA . VAL A 1 309 ? -3.523 13.835 27.561 1.00 88.88 309 VAL A CA 1
ATOM 2397 C C . VAL A 1 309 ? -2.776 13.820 26.236 1.00 88.88 309 VAL A C 1
ATOM 2399 O O . VAL A 1 309 ? -1.566 14.033 26.221 1.00 88.88 309 VAL A O 1
ATOM 2402 N N . LEU A 1 310 ? -3.486 13.587 25.134 1.00 87.00 310 LEU A N 1
ATOM 2403 C CA . LEU A 1 310 ? -2.952 13.667 23.779 1.00 87.00 310 LEU A CA 1
ATOM 2404 C C . LEU A 1 310 ? -3.732 14.727 22.988 1.00 87.00 310 LEU A C 1
ATOM 2406 O O . LEU A 1 310 ? -4.801 14.421 22.458 1.00 87.00 310 LEU A O 1
ATOM 2410 N N . PRO A 1 311 ? -3.244 15.974 22.894 1.00 82.25 311 PRO A N 1
ATOM 2411 C CA . PRO A 1 311 ? -3.837 16.981 22.018 1.00 82.25 311 PRO A CA 1
ATOM 2412 C C . PRO A 1 311 ? -3.722 16.576 20.534 1.00 82.25 311 PRO A C 1
ATOM 2414 O O . PRO A 1 311 ? -2.695 16.013 20.151 1.00 82.25 311 PRO A O 1
ATOM 2417 N N . PRO A 1 312 ? -4.725 16.860 19.679 1.00 82.88 312 PRO A N 1
ATOM 2418 C CA . PRO A 1 312 ? -6.034 17.462 19.972 1.00 82.88 312 PRO A CA 1
ATOM 2419 C C . PRO A 1 312 ? -7.121 16.434 20.375 1.00 82.88 312 PRO A C 1
ATOM 2421 O O . PRO A 1 312 ? -8.306 16.758 20.387 1.00 82.88 312 PRO A O 1
ATOM 2424 N N . PHE A 1 313 ? -6.753 15.181 20.653 1.00 86.56 313 PHE A N 1
ATOM 2425 C CA . PHE A 1 313 ? -7.671 14.041 20.718 1.00 86.56 313 PHE A CA 1
ATOM 2426 C C . PHE A 1 313 ? -8.304 13.734 22.088 1.00 86.56 313 PHE A C 1
ATOM 2428 O O . PHE A 1 313 ? -9.321 13.034 22.101 1.00 86.56 313 PHE A O 1
ATOM 2435 N N . GLY A 1 314 ? -7.743 14.215 23.204 1.00 89.56 314 GLY A N 1
ATOM 2436 C CA . GLY A 1 314 ? -8.369 14.139 24.536 1.00 89.56 314 GLY A CA 1
ATOM 2437 C C . GLY A 1 314 ? -7.503 13.550 25.656 1.00 89.56 314 GLY A C 1
ATOM 2438 O O . GLY A 1 314 ? -6.286 13.421 25.522 1.00 89.56 314 GLY A O 1
ATOM 2439 N N . GLU A 1 315 ? -8.135 13.213 26.779 1.00 93.44 315 GLU A N 1
ATOM 2440 C CA . GLU A 1 315 ? -7.505 12.592 27.955 1.00 93.44 315 GLU A CA 1
ATOM 2441 C C . GLU A 1 315 ? -7.312 11.085 27.735 1.00 93.44 315 GLU A C 1
ATOM 2443 O O . GLU A 1 315 ? -8.196 10.418 27.211 1.00 93.44 315 GLU A O 1
ATOM 2448 N N . VAL A 1 316 ? -6.168 10.521 28.125 1.00 91.81 316 VAL A N 1
ATOM 2449 C CA . VAL A 1 316 ? -5.878 9.084 27.998 1.00 91.81 316 VAL A CA 1
ATOM 2450 C C . VAL A 1 316 ? -6.494 8.335 29.173 1.00 91.81 316 VAL A C 1
ATOM 2452 O O . VAL A 1 316 ? -6.136 8.578 30.328 1.00 91.81 316 VAL A O 1
ATOM 2455 N N . LEU A 1 317 ? -7.367 7.372 28.883 1.00 91.19 317 LEU A N 1
ATOM 2456 C CA . LEU A 1 317 ? -7.988 6.545 29.910 1.00 91.19 317 LEU A CA 1
ATOM 2457 C C . LEU A 1 317 ? -6.987 5.563 30.541 1.00 91.19 317 LEU A C 1
ATOM 2459 O O . LEU A 1 317 ? -6.038 5.079 29.916 1.00 91.19 317 LEU A O 1
ATOM 2463 N N . SER A 1 318 ? -7.227 5.229 31.810 1.00 86.81 318 SER A N 1
ATOM 2464 C CA . SER A 1 318 ? -6.470 4.213 32.558 1.00 86.81 318 SER A CA 1
ATOM 2465 C C . SER A 1 318 ? -6.534 2.834 31.887 1.00 86.81 318 SER A C 1
ATOM 2467 O O . SER A 1 318 ? -5.539 2.090 31.898 1.00 86.81 318 SER A O 1
ATOM 2469 N N . SER A 1 319 ? -7.682 2.537 31.277 1.00 89.12 319 SER A N 1
ATOM 2470 C CA . SER A 1 319 ? -8.011 1.299 30.577 1.00 89.12 319 SER A CA 1
ATOM 2471 C C . SER A 1 319 ? -7.816 1.433 29.066 1.00 89.12 319 SER A C 1
ATOM 2473 O O . SER A 1 319 ? -8.250 2.408 28.455 1.00 89.12 319 SER A O 1
ATOM 2475 N N . GLY A 1 320 ? -7.199 0.426 28.452 1.00 89.81 320 GLY A N 1
ATOM 2476 C CA . GLY A 1 320 ? -7.271 0.202 27.007 1.00 89.81 320 GLY A CA 1
ATOM 2477 C C . GLY A 1 320 ? -8.240 -0.928 26.667 1.00 89.81 320 GLY A C 1
ATOM 2478 O O . GLY A 1 320 ? -8.849 -1.526 27.557 1.00 89.81 320 GLY A O 1
ATOM 2479 N N . ILE A 1 321 ? -8.370 -1.233 25.379 1.00 91.25 321 ILE A N 1
ATOM 2480 C CA . ILE A 1 321 ? -9.301 -2.239 24.855 1.00 91.25 321 ILE A CA 1
ATOM 2481 C C . ILE A 1 321 ? -8.564 -3.275 23.997 1.00 91.25 321 ILE A C 1
ATOM 2483 O O . ILE A 1 321 ? -7.663 -2.935 23.233 1.00 91.25 321 ILE A O 1
ATOM 2487 N N . VAL A 1 322 ? -8.957 -4.545 24.117 1.00 90.25 322 VAL A N 1
ATOM 2488 C CA . VAL A 1 322 ? -8.549 -5.633 23.213 1.00 90.25 322 VAL A CA 1
ATOM 2489 C C . VAL A 1 322 ? -9.759 -6.297 22.585 1.00 90.25 322 VAL A C 1
ATOM 2491 O O . VAL A 1 322 ? -10.751 -6.580 23.263 1.00 90.25 322 VAL A O 1
ATOM 2494 N N . PHE A 1 323 ? -9.639 -6.596 21.295 1.00 88.88 323 PHE A N 1
ATOM 2495 C CA . PHE A 1 323 ? -10.680 -7.224 20.491 1.00 88.88 323 PHE A CA 1
ATOM 2496 C C . PHE A 1 323 ? -10.488 -8.736 20.424 1.00 88.88 323 PHE A C 1
ATOM 2498 O O . PHE A 1 323 ? -9.373 -9.256 20.532 1.00 88.88 323 PHE A O 1
ATOM 2505 N N . LEU A 1 324 ? -11.600 -9.460 20.311 1.00 85.19 324 LEU A N 1
ATOM 2506 C CA . LEU A 1 324 ? -11.651 -10.906 20.486 1.00 85.19 324 LEU A CA 1
ATOM 2507 C C . LEU A 1 324 ? -12.255 -11.589 19.255 1.00 85.19 324 LEU A C 1
ATOM 2509 O O . LEU A 1 324 ? -13.442 -11.441 18.970 1.00 85.19 324 LEU A O 1
ATOM 2513 N N . GLY A 1 325 ? -11.459 -12.388 18.543 1.00 75.50 325 GLY A N 1
ATOM 2514 C CA . GLY A 1 325 ? -11.928 -13.158 17.383 1.00 75.50 325 GLY A CA 1
ATOM 2515 C C . GLY A 1 325 ? -12.860 -14.308 17.779 1.00 75.50 325 GLY A C 1
ATOM 2516 O O . GLY A 1 325 ? -13.843 -14.593 17.101 1.00 75.50 325 GLY A O 1
ATOM 2517 N N . THR A 1 326 ? -12.585 -14.920 18.931 1.00 71.81 326 THR A N 1
ATOM 2518 C CA . THR A 1 326 ? -13.448 -15.890 19.626 1.00 71.81 326 THR A CA 1
ATOM 2519 C C . THR A 1 326 ? -13.525 -15.508 21.107 1.00 71.81 326 THR A C 1
ATOM 2521 O O . THR A 1 326 ? -12.869 -14.562 21.523 1.00 71.81 326 THR A O 1
ATOM 2524 N N . ARG A 1 327 ? -14.270 -16.232 21.959 1.00 65.38 327 ARG A N 1
ATOM 2525 C CA . ARG A 1 327 ? -14.437 -15.864 23.389 1.00 65.38 327 ARG A CA 1
ATOM 2526 C C . ARG A 1 327 ? -13.132 -15.661 24.184 1.00 65.38 327 ARG A C 1
ATOM 2528 O O . ARG A 1 327 ? -13.170 -15.013 25.225 1.00 65.38 327 ARG A O 1
ATOM 2535 N N . VAL A 1 328 ? -12.011 -16.225 23.731 1.00 67.19 328 VAL A N 1
ATOM 2536 C CA . VAL A 1 328 ? -10.704 -16.158 24.415 1.00 67.19 328 VAL A CA 1
ATOM 2537 C C . VAL A 1 328 ? -9.559 -15.668 23.528 1.00 67.19 328 VAL A C 1
ATOM 2539 O O . VAL A 1 328 ? -8.616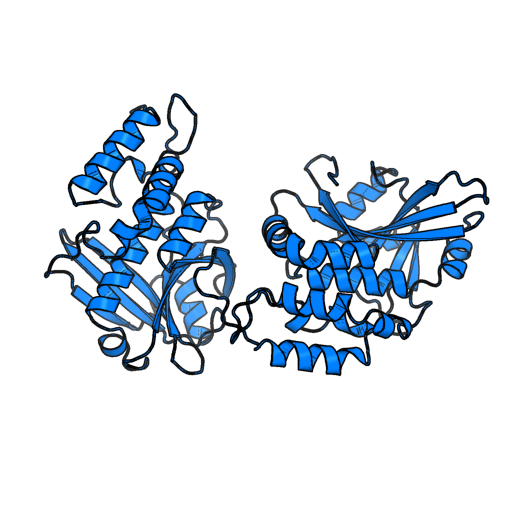 -15.084 24.058 1.00 67.19 328 VAL A O 1
ATOM 2542 N N . GLN A 1 329 ? -9.631 -15.863 22.208 1.00 77.75 329 GLN A N 1
ATOM 2543 C CA . GLN A 1 329 ? -8.567 -15.465 21.287 1.00 77.75 329 GLN A CA 1
ATOM 2544 C C . GLN A 1 329 ? -8.594 -13.956 21.036 1.00 77.75 329 GLN A C 1
ATOM 2546 O O . GLN A 1 329 ? -9.518 -13.444 20.404 1.00 77.75 329 GLN A O 1
ATOM 2551 N N . GLN A 1 330 ? -7.556 -13.265 21.501 1.00 78.62 330 GLN A N 1
ATOM 2552 C CA . GLN A 1 330 ? -7.276 -11.880 21.136 1.00 78.62 330 GLN A CA 1
ATOM 2553 C C . GLN A 1 330 ? -6.895 -11.769 19.657 1.00 78.62 330 GLN A C 1
ATOM 2555 O O . GLN A 1 330 ? -6.223 -12.649 19.114 1.00 78.62 330 GLN A O 1
ATOM 2560 N N . VAL A 1 331 ? -7.324 -10.681 19.023 1.00 76.31 331 VAL A N 1
ATOM 2561 C CA . VAL A 1 331 ? -6.977 -10.319 17.648 1.00 76.31 331 VAL A CA 1
ATOM 2562 C C . VAL A 1 331 ? -6.410 -8.903 17.657 1.00 76.31 331 VAL A C 1
ATOM 2564 O O . VAL A 1 331 ? -7.006 -8.002 18.240 1.00 76.31 331 VAL A O 1
ATOM 2567 N N . GLY A 1 332 ? -5.248 -8.728 17.024 1.00 73.50 332 GLY A N 1
ATOM 2568 C CA . GLY A 1 332 ? -4.539 -7.451 16.972 1.00 73.50 332 GLY A CA 1
ATOM 2569 C C . GLY A 1 332 ? -3.902 -7.010 18.297 1.00 73.50 332 GLY A C 1
ATOM 2570 O O . GLY A 1 332 ? -3.943 -7.698 19.324 1.00 73.50 332 GLY A O 1
ATOM 2571 N N . CYS A 1 333 ? -3.282 -5.834 18.244 1.00 75.38 333 CYS A N 1
ATOM 2572 C CA . CYS A 1 333 ? -2.694 -5.168 19.400 1.00 75.38 333 CYS A CA 1
ATOM 2573 C C . CYS A 1 333 ? -3.769 -4.415 20.213 1.00 75.38 333 CYS A C 1
ATOM 2575 O O . CYS A 1 333 ? -4.736 -3.924 19.630 1.00 75.38 333 CYS A O 1
ATOM 2577 N N . PRO A 1 334 ? -3.604 -4.278 21.542 1.00 82.25 334 PRO A N 1
ATOM 2578 C CA . PRO A 1 334 ? -4.460 -3.426 22.362 1.00 82.25 334 PRO A CA 1
ATOM 2579 C C . PRO A 1 334 ? -4.487 -1.967 21.888 1.00 82.25 334 PRO A C 1
ATOM 2581 O O . PRO A 1 334 ? -3.430 -1.356 21.704 1.00 82.25 334 PRO A O 1
ATOM 2584 N N . SER A 1 335 ? -5.681 -1.384 21.788 1.00 90.12 335 SER A N 1
ATOM 2585 C CA . SER A 1 335 ? -5.860 0.044 21.514 1.00 90.12 335 SER A CA 1
ATOM 2586 C C . SER A 1 335 ? -5.841 0.855 22.810 1.00 90.12 335 SER A C 1
ATOM 2588 O O . SER A 1 335 ? -6.424 0.448 23.823 1.00 90.12 335 SER A O 1
ATOM 2590 N N . LEU A 1 336 ? -5.223 2.039 22.784 1.00 91.50 336 LEU A N 1
ATOM 2591 C CA . LEU A 1 336 ? -5.464 3.038 23.832 1.00 91.50 336 LEU A CA 1
ATOM 2592 C C . LEU A 1 336 ? -6.826 3.691 23.618 1.00 91.50 336 LEU A C 1
ATOM 2594 O O . LEU A 1 336 ? -7.227 3.919 22.481 1.00 91.50 336 LEU A O 1
ATOM 2598 N N . LEU A 1 337 ? -7.498 4.038 24.712 1.00 93.81 337 LEU A N 1
ATOM 2599 C CA . LEU A 1 337 ? -8.716 4.835 24.675 1.00 93.81 337 LEU A CA 1
ATOM 2600 C C . LEU A 1 337 ? -8.410 6.270 25.107 1.00 93.81 337 LEU A C 1
ATOM 2602 O O . LEU A 1 337 ? -7.742 6.495 26.120 1.00 93.81 337 LEU A O 1
ATOM 2606 N N . LEU A 1 338 ? -8.916 7.227 24.338 1.00 93.56 338 LEU A N 1
ATOM 2607 C CA . LEU A 1 338 ? -8.929 8.646 24.676 1.00 93.56 338 LEU A CA 1
ATOM 2608 C C . LEU A 1 338 ? -10.362 9.122 24.878 1.00 93.56 338 LEU A C 1
ATOM 2610 O O . LEU A 1 338 ? -11.240 8.726 24.115 1.00 93.56 338 LEU A O 1
ATOM 2614 N N . GLU A 1 339 ? -10.582 10.021 25.827 1.00 94.00 339 GLU A N 1
ATOM 2615 C CA . GLU A 1 339 ? -11.865 10.664 26.088 1.00 94.00 339 GLU A CA 1
ATOM 2616 C C . GLU A 1 339 ? -11.813 12.161 25.751 1.00 94.00 339 GLU A C 1
ATOM 2618 O O . GLU A 1 339 ? -10.929 12.895 26.190 1.00 94.00 339 GLU A O 1
ATOM 2623 N N . THR A 1 340 ? -12.810 12.647 25.014 1.00 92.50 340 THR A N 1
ATOM 2624 C CA . THR A 1 340 ? -13.175 14.071 24.984 1.00 92.50 340 THR A CA 1
ATOM 2625 C C . THR A 1 340 ? -14.618 14.224 25.455 1.00 92.50 340 THR A C 1
ATOM 2627 O O . THR A 1 340 ? -15.527 13.657 24.848 1.00 92.50 340 THR A O 1
ATOM 2630 N N . LYS A 1 341 ? -14.859 15.021 26.501 1.00 89.00 341 LYS A N 1
ATOM 2631 C CA . LYS A 1 341 ? -16.223 15.367 26.930 1.00 89.00 341 LYS A CA 1
ATOM 2632 C C . LYS A 1 341 ? -16.832 16.373 25.955 1.00 89.00 341 LYS A C 1
ATOM 2634 O O . LYS A 1 341 ? -16.290 17.458 25.752 1.00 89.00 341 LYS A O 1
ATOM 2639 N N . LEU A 1 342 ? -17.961 16.011 25.355 1.00 85.75 342 LEU A N 1
ATOM 2640 C CA . LEU A 1 342 ? -18.740 16.866 24.469 1.00 85.75 342 LEU A CA 1
ATOM 2641 C C . LEU A 1 342 ? -19.878 17.518 25.259 1.00 85.75 342 LEU A C 1
ATOM 2643 O O . LEU A 1 342 ? -20.780 16.844 25.761 1.00 85.75 342 LEU A O 1
ATOM 2647 N N . ASN A 1 343 ? -19.866 18.848 25.317 1.00 74.69 343 ASN A N 1
ATOM 2648 C CA . ASN A 1 343 ? -20.963 19.620 25.890 1.00 74.69 343 ASN A CA 1
ATOM 2649 C C . ASN A 1 343 ? -22.153 19.607 24.921 1.00 74.69 343 ASN A C 1
ATOM 2651 O O . ASN A 1 343 ? -22.132 20.289 23.897 1.00 74.69 343 ASN A O 1
ATOM 2655 N N . SER A 1 344 ? -23.193 18.835 25.243 1.00 66.81 344 SER A N 1
ATOM 2656 C CA . SER A 1 344 ? -24.424 18.744 24.454 1.00 66.81 344 SER A CA 1
ATOM 2657 C C . SER A 1 344 ? -25.634 19.218 25.269 1.00 66.81 344 SER A C 1
ATOM 2659 O O . SER A 1 344 ? -25.773 18.842 26.434 1.00 66.81 344 SER A O 1
ATOM 2661 N N . PRO A 1 345 ? -26.577 19.974 24.672 1.00 66.38 345 PRO A N 1
ATOM 2662 C CA . PRO A 1 345 ? -27.817 20.367 25.347 1.00 66.38 345 PRO A CA 1
ATOM 2663 C C . PRO A 1 345 ? -28.747 19.180 25.666 1.00 66.38 345 PRO A C 1
ATOM 2665 O O . PRO A 1 345 ? -29.758 19.367 26.336 1.00 66.38 345 PRO A O 1
ATOM 2668 N N . LYS A 1 346 ? -28.432 17.964 25.191 1.00 67.25 346 LYS A N 1
ATOM 2669 C CA . LYS A 1 346 ? -29.177 16.725 25.488 1.00 67.25 346 LYS A CA 1
ATOM 2670 C C . LYS A 1 346 ? -28.590 15.901 26.649 1.00 67.25 346 LYS A C 1
ATOM 2672 O O . LYS A 1 346 ? -29.096 14.815 26.912 1.00 67.25 346 LYS A O 1
ATOM 2677 N N . GLY A 1 347 ? -27.549 16.393 27.326 1.00 74.56 347 GLY A N 1
ATOM 2678 C CA . GLY A 1 347 ? -26.846 15.698 28.413 1.00 74.56 347 GLY A CA 1
ATOM 2679 C C . GLY A 1 347 ? -25.364 15.466 28.106 1.00 74.56 347 GLY A C 1
ATOM 2680 O O . GLY A 1 347 ? -24.872 15.853 27.046 1.00 74.56 347 GLY A O 1
ATOM 2681 N N . SER A 1 348 ? -24.645 14.831 29.031 1.00 82.31 348 SER A N 1
ATOM 2682 C CA . SER A 1 348 ? -23.237 14.470 28.845 1.00 82.31 348 SER A CA 1
ATOM 2683 C C . SER A 1 348 ? -23.065 13.422 27.738 1.00 82.31 348 SER A C 1
ATOM 2685 O O . SER A 1 348 ? -23.740 12.386 27.692 1.00 82.31 348 SER A O 1
ATOM 2687 N N . CYS A 1 349 ? -22.146 13.712 26.818 1.00 88.44 349 CYS A N 1
ATOM 2688 C CA . CYS A 1 349 ? -21.739 12.801 25.759 1.00 88.44 349 CYS A CA 1
ATOM 2689 C C . CYS A 1 349 ? -20.212 12.708 25.734 1.00 88.44 349 CYS A C 1
ATOM 2691 O O . CYS A 1 349 ? -19.523 13.727 25.752 1.00 88.44 349 CYS A O 1
ATOM 2693 N N . HIS A 1 350 ? -19.683 11.493 25.698 1.00 91.69 350 HIS A N 1
ATOM 2694 C CA . HIS A 1 350 ? -18.253 11.220 25.656 1.00 91.69 350 HIS A CA 1
ATOM 2695 C C . HIS A 1 350 ? -17.859 10.795 24.242 1.00 91.69 350 HIS A C 1
ATOM 2697 O O . HIS A 1 350 ? -18.434 9.861 23.686 1.00 91.69 350 HIS A O 1
ATOM 2703 N N . LEU A 1 351 ? -16.860 11.445 23.658 1.00 92.50 351 LEU A N 1
ATOM 2704 C CA . LEU A 1 351 ? -16.225 10.964 22.440 1.00 92.50 351 LEU A CA 1
ATOM 2705 C C . LEU A 1 351 ? -15.027 10.102 22.825 1.00 92.50 351 LEU A C 1
ATOM 2707 O O . LEU A 1 351 ? -14.032 10.617 23.336 1.00 92.50 351 LEU A O 1
ATOM 2711 N N . ILE A 1 352 ? -15.152 8.798 22.594 1.00 94.75 352 ILE A N 1
ATOM 2712 C CA . ILE A 1 352 ? -14.127 7.803 22.887 1.00 94.75 352 ILE A CA 1
ATOM 2713 C C . ILE A 1 352 ? -13.379 7.469 21.600 1.00 94.75 352 ILE A C 1
ATOM 2715 O O . ILE A 1 352 ? -13.975 6.987 20.638 1.00 94.75 352 ILE A O 1
ATOM 2719 N N . ARG A 1 353 ? -12.067 7.709 21.570 1.00 94.38 353 ARG A N 1
ATOM 2720 C CA . ARG A 1 353 ? -11.220 7.385 20.415 1.00 94.38 353 ARG A CA 1
ATOM 2721 C C . ARG A 1 353 ? -10.335 6.189 20.723 1.00 94.38 353 ARG A C 1
ATOM 2723 O O . ARG A 1 353 ? -9.514 6.261 21.636 1.00 94.38 353 ARG A O 1
ATOM 2730 N N . ALA A 1 354 ? -10.480 5.119 19.949 1.00 94.19 354 ALA A N 1
ATOM 2731 C CA . ALA A 1 354 ? -9.567 3.984 19.970 1.00 94.19 354 ALA A CA 1
ATOM 2732 C C . ALA A 1 354 ? -8.340 4.290 19.094 1.00 94.19 354 ALA A C 1
ATOM 2734 O O . ALA A 1 354 ? -8.470 4.464 17.882 1.00 94.19 354 ALA A O 1
ATOM 2735 N N . LEU A 1 355 ? -7.155 4.378 19.699 1.00 92.31 355 LEU A N 1
ATOM 2736 C CA . LEU A 1 355 ? -5.887 4.522 18.982 1.00 92.31 355 LEU A CA 1
ATOM 2737 C C . LEU A 1 355 ? -5.336 3.149 18.602 1.00 92.31 355 LEU A C 1
ATOM 2739 O O . LEU A 1 355 ? -5.017 2.351 19.485 1.00 92.31 355 LEU A O 1
ATOM 2743 N N . GLU A 1 356 ? -5.134 2.914 17.311 1.00 88.62 356 GLU A N 1
ATOM 2744 C CA . GLU A 1 356 ? -4.377 1.771 16.797 1.00 88.62 356 GLU A CA 1
ATOM 2745 C C . GLU A 1 356 ? -3.099 2.247 16.112 1.00 88.62 356 GLU A C 1
ATOM 2747 O O . GLU A 1 356 ? -3.108 3.229 15.376 1.00 88.62 356 GLU A O 1
ATOM 2752 N N . THR A 1 357 ? -1.991 1.540 16.316 1.00 84.31 357 THR A N 1
ATOM 2753 C CA . THR A 1 357 ? -0.809 1.689 15.458 1.00 84.31 357 THR A CA 1
ATOM 2754 C C . THR A 1 357 ? -0.967 0.822 14.220 1.00 84.31 357 THR A C 1
ATOM 2756 O O . THR A 1 357 ? -1.381 -0.336 14.332 1.00 84.31 357 THR A O 1
ATOM 2759 N N . ALA A 1 358 ? -0.609 1.359 13.056 1.00 81.81 358 ALA A N 1
ATOM 2760 C CA . ALA A 1 358 ? -0.491 0.551 11.851 1.00 81.81 358 ALA A CA 1
ATOM 2761 C C . ALA A 1 358 ? 0.703 -0.417 11.967 1.00 81.81 358 ALA A C 1
ATOM 2763 O O . ALA A 1 358 ? 1.746 -0.074 12.529 1.00 81.81 358 ALA A O 1
ATOM 2764 N N . ASP A 1 359 ? 0.545 -1.636 11.453 1.00 76.88 359 ASP A N 1
ATOM 2765 C CA . ASP A 1 359 ? 1.644 -2.597 11.340 1.00 76.88 359 ASP A CA 1
ATOM 2766 C C . ASP A 1 359 ? 2.449 -2.290 10.066 1.00 76.88 359 ASP A C 1
ATOM 2768 O O . ASP A 1 359 ? 1.827 -2.010 9.042 1.00 76.88 359 ASP A O 1
ATOM 2772 N N . PRO A 1 360 ? 3.796 -2.369 10.043 1.00 70.19 360 PRO A N 1
ATOM 2773 C CA . PRO A 1 360 ? 4.595 -1.927 8.887 1.00 70.19 360 PRO A CA 1
ATOM 2774 C C . PRO A 1 360 ? 4.331 -2.660 7.558 1.00 70.19 360 PRO A C 1
ATOM 2776 O O . PRO A 1 360 ? 4.785 -2.209 6.510 1.00 70.19 360 PRO A O 1
ATOM 2779 N N . SER A 1 361 ? 3.644 -3.806 7.599 1.00 72.19 361 SER A N 1
ATOM 2780 C CA . SER A 1 361 ? 3.218 -4.589 6.430 1.00 72.19 361 SER A CA 1
ATOM 2781 C C . SER A 1 361 ? 1.768 -4.339 6.003 1.00 72.19 361 SER A C 1
ATOM 2783 O O . SER A 1 361 ? 1.330 -4.912 5.004 1.00 72.19 361 SER A O 1
ATOM 2785 N N . ASP A 1 362 ? 1.001 -3.562 6.768 1.00 81.81 362 ASP A N 1
ATOM 2786 C CA . ASP A 1 362 ? -0.401 -3.290 6.470 1.00 81.81 362 ASP A CA 1
ATOM 2787 C C . ASP A 1 362 ? -0.552 -2.091 5.522 1.00 81.81 362 ASP A C 1
ATOM 2789 O O . ASP A 1 362 ? 0.106 -1.058 5.665 1.00 81.81 362 ASP A O 1
ATOM 2793 N N . MET A 1 363 ? -1.471 -2.239 4.571 1.00 85.56 363 MET A N 1
ATOM 2794 C CA . MET A 1 363 ? -1.969 -1.197 3.677 1.00 85.56 363 MET A CA 1
ATOM 2795 C C . MET A 1 363 ? -3.075 -0.388 4.363 1.00 85.56 363 MET A C 1
ATOM 2797 O O . MET A 1 363 ? -3.802 -0.919 5.208 1.00 85.56 363 MET A O 1
ATOM 2801 N N . LEU A 1 364 ? -3.279 0.867 3.941 1.00 91.69 364 LEU A N 1
ATOM 2802 C CA . LEU A 1 364 ? -4.258 1.770 4.563 1.00 91.69 364 LEU A CA 1
ATOM 2803 C C . LEU A 1 364 ? -5.660 1.142 4.654 1.00 91.69 364 LEU A C 1
ATOM 2805 O O . LEU A 1 364 ? -6.277 1.183 5.715 1.00 91.69 364 LEU A O 1
ATOM 2809 N N . LEU A 1 365 ? -6.139 0.498 3.583 1.00 95.50 365 LEU A N 1
ATOM 2810 C CA . LEU A 1 365 ? -7.458 -0.145 3.566 1.00 95.50 365 LEU A CA 1
ATOM 2811 C C . LEU A 1 365 ? -7.593 -1.257 4.618 1.00 95.50 365 LEU A C 1
ATOM 2813 O O . LEU A 1 365 ? -8.624 -1.327 5.288 1.00 95.50 365 LEU A O 1
ATOM 2817 N N . ARG A 1 366 ? -6.561 -2.088 4.827 1.00 93.94 366 ARG A N 1
ATOM 2818 C CA . ARG A 1 366 ? -6.578 -3.089 5.904 1.00 93.94 366 ARG A CA 1
ATOM 2819 C C . ARG A 1 366 ? -6.679 -2.412 7.266 1.00 93.94 366 ARG A C 1
ATOM 2821 O O . ARG A 1 366 ? -7.506 -2.835 8.071 1.00 93.94 366 ARG A O 1
ATOM 2828 N N . CYS A 1 367 ? -5.872 -1.383 7.530 1.00 93.75 367 CYS A N 1
ATOM 2829 C CA . CYS A 1 367 ? -5.925 -0.663 8.804 1.00 93.75 367 CYS A CA 1
ATOM 2830 C C . CYS A 1 367 ? -7.303 -0.029 9.041 1.00 93.75 367 CYS A C 1
ATOM 2832 O O . CYS A 1 367 ? -7.837 -0.150 10.140 1.00 93.75 367 CYS A O 1
ATOM 2834 N N . VAL A 1 368 ? -7.907 0.576 8.013 1.00 95.88 368 VAL A N 1
ATOM 2835 C CA . VAL A 1 368 ? -9.251 1.172 8.089 1.00 95.88 368 VAL A CA 1
ATOM 2836 C C . VAL A 1 368 ? -10.310 0.117 8.388 1.00 95.88 368 VAL A C 1
ATOM 2838 O O . VAL A 1 368 ? -11.097 0.297 9.316 1.00 95.88 368 VAL A O 1
ATOM 2841 N N . LEU A 1 369 ? -10.305 -1.011 7.673 1.00 95.31 369 LEU A N 1
ATOM 2842 C CA . LEU A 1 369 ? -11.277 -2.080 7.905 1.00 95.31 369 LEU A CA 1
ATOM 2843 C C . LEU A 1 369 ? -11.084 -2.768 9.255 1.00 95.31 369 LEU A C 1
ATOM 2845 O O . LEU A 1 369 ? -12.079 -3.072 9.907 1.00 95.31 369 LEU A O 1
ATOM 2849 N N . ARG A 1 370 ? -9.841 -2.972 9.706 1.00 93.31 370 ARG A N 1
ATOM 2850 C CA . ARG A 1 370 ? -9.530 -3.486 11.047 1.00 93.31 370 ARG A CA 1
ATOM 2851 C C . ARG A 1 370 ? -10.093 -2.558 12.123 1.00 93.31 370 ARG A C 1
ATOM 2853 O O . ARG A 1 370 ? -10.931 -2.987 12.913 1.00 93.31 370 ARG A O 1
ATOM 2860 N N . ALA A 1 371 ? -9.704 -1.286 12.084 1.00 94.12 371 ALA A N 1
ATOM 2861 C CA . ALA A 1 371 ? -10.107 -0.276 13.055 1.00 94.12 371 ALA A CA 1
ATOM 2862 C C . ALA A 1 371 ? -11.631 -0.067 13.093 1.00 94.12 371 ALA A C 1
ATOM 2864 O O . ALA A 1 371 ? -12.219 0.011 14.173 1.00 94.12 371 ALA A O 1
ATOM 2865 N N . PHE A 1 372 ? -12.292 -0.048 11.930 1.00 94.50 372 PHE A N 1
ATOM 2866 C CA . PHE A 1 372 ? -13.750 0.035 11.845 1.00 94.50 372 PHE A CA 1
ATOM 2867 C C . PHE A 1 372 ? -14.441 -1.207 12.424 1.00 94.50 372 PHE A C 1
ATOM 2869 O O . PHE A 1 372 ? -15.333 -1.093 13.264 1.00 94.50 372 PHE A O 1
ATOM 2876 N N . THR A 1 373 ? -14.003 -2.399 12.013 1.00 92.62 373 THR A N 1
ATOM 2877 C CA . THR A 1 373 ? -14.558 -3.680 12.478 1.00 92.62 373 THR A CA 1
ATOM 2878 C C . THR A 1 373 ? -14.444 -3.804 13.999 1.00 92.62 373 THR A C 1
ATOM 2880 O O . THR A 1 373 ? -15.398 -4.199 14.672 1.00 92.62 373 THR A O 1
ATOM 2883 N N . HIS A 1 374 ? -13.303 -3.390 14.553 1.00 91.69 374 HIS A N 1
ATOM 2884 C CA . HIS A 1 374 ? -13.060 -3.307 15.986 1.00 91.69 374 HIS A CA 1
ATOM 2885 C C . HIS A 1 374 ? -14.078 -2.407 16.704 1.00 91.69 374 HIS A C 1
ATOM 2887 O O . HIS A 1 374 ? -14.822 -2.922 17.546 1.00 91.69 374 HIS A O 1
ATOM 2893 N N . ILE A 1 375 ? -14.187 -1.114 16.359 1.00 92.19 375 ILE A N 1
ATOM 2894 C CA . ILE A 1 375 ? -15.130 -0.200 17.040 1.00 92.19 375 ILE A CA 1
ATOM 2895 C C . ILE A 1 375 ? -16.594 -0.623 16.865 1.00 92.19 375 ILE A C 1
ATOM 2897 O O . ILE A 1 375 ? -17.379 -0.496 17.803 1.00 92.19 375 ILE A O 1
ATOM 2901 N N . LEU A 1 376 ? -16.952 -1.203 15.717 1.00 91.88 376 LEU A N 1
ATOM 2902 C CA . LEU A 1 376 ? -18.302 -1.692 15.428 1.00 91.88 376 LEU A CA 1
ATOM 2903 C C . LEU A 1 376 ? -18.711 -2.885 16.312 1.00 91.88 376 LEU A C 1
ATOM 2905 O O . LEU A 1 376 ? -19.887 -3.044 16.640 1.00 91.88 376 LEU A O 1
ATOM 2909 N N . SER A 1 377 ? -17.747 -3.703 16.747 1.00 91.12 377 SER A N 1
ATOM 2910 C CA . SER A 1 377 ? -17.985 -4.814 17.682 1.00 91.12 377 SER A CA 1
ATOM 2911 C C . SER A 1 377 ? -18.077 -4.407 19.153 1.00 91.12 377 SER A C 1
ATOM 2913 O O . SER A 1 377 ? -18.299 -5.259 20.023 1.00 91.12 377 SER A O 1
ATOM 2915 N N . VAL A 1 378 ? -17.920 -3.123 19.471 1.00 92.56 378 VAL A N 1
ATOM 2916 C CA . VAL A 1 378 ? -18.095 -2.627 20.835 1.00 92.56 378 VAL A CA 1
ATOM 2917 C C . VAL A 1 378 ? -19.582 -2.423 21.115 1.00 92.56 378 VAL A C 1
ATOM 2919 O O . VAL A 1 378 ? -20.247 -1.613 20.480 1.00 92.56 378 VAL A O 1
ATOM 2922 N N . ASP A 1 379 ? -20.102 -3.116 22.129 1.00 93.38 379 ASP A N 1
ATOM 2923 C CA . ASP A 1 379 ? -21.352 -2.703 22.773 1.00 93.38 379 ASP A CA 1
ATOM 2924 C C . ASP A 1 379 ? -21.064 -1.408 23.544 1.00 93.38 379 ASP A C 1
ATOM 2926 O O . ASP A 1 379 ? -20.474 -1.433 24.626 1.00 93.38 379 ASP A O 1
ATOM 2930 N N . THR A 1 380 ? -21.441 -0.264 22.970 1.00 92.06 380 THR A N 1
ATOM 2931 C CA . THR A 1 380 ? -21.203 1.063 23.557 1.00 92.06 380 THR A CA 1
ATOM 2932 C C . THR A 1 380 ? -21.882 1.230 24.917 1.00 92.06 380 THR A C 1
ATOM 2934 O O . THR A 1 380 ? -21.327 1.874 25.806 1.00 92.06 380 THR A O 1
ATOM 2937 N N . GLY A 1 381 ? -23.054 0.620 25.120 1.00 92.75 381 GLY A N 1
ATOM 2938 C CA . GLY A 1 381 ? -23.766 0.671 26.397 1.00 92.75 381 GLY A CA 1
ATOM 2939 C C . GLY A 1 381 ? -23.044 -0.125 27.483 1.00 92.75 381 GLY A C 1
ATOM 2940 O O . GLY A 1 381 ? -23.004 0.298 28.639 1.00 92.75 381 GLY A O 1
ATOM 2941 N N . LYS A 1 382 ? -22.439 -1.259 27.120 1.00 93.94 382 LYS A N 1
ATOM 2942 C CA . LYS A 1 382 ? -21.527 -2.002 27.994 1.00 93.94 382 LYS A CA 1
ATOM 2943 C C . LYS A 1 382 ? -20.233 -1.224 28.232 1.00 93.94 382 LYS A C 1
ATOM 2945 O O . LYS A 1 382 ? -19.849 -1.106 29.387 1.00 93.94 382 LYS A O 1
ATOM 2950 N N . LEU A 1 383 ? -19.624 -0.622 27.209 1.00 93.88 383 LEU A N 1
ATOM 2951 C CA . LEU A 1 383 ? -18.386 0.151 27.358 1.00 93.88 383 LEU A CA 1
ATOM 2952 C C . LEU A 1 383 ? -18.551 1.319 28.342 1.00 93.88 383 LEU A C 1
ATOM 2954 O O . LEU A 1 383 ? -17.711 1.491 29.218 1.00 93.88 383 LEU A O 1
ATOM 2958 N N . VAL A 1 384 ? -19.646 2.081 28.245 1.00 93.12 384 VAL A N 1
ATOM 2959 C CA . VAL A 1 384 ? -19.966 3.174 29.185 1.00 93.12 384 VAL A CA 1
ATOM 2960 C C . VAL A 1 384 ? -20.033 2.670 30.630 1.00 93.12 384 VAL A C 1
ATOM 2962 O O . VAL A 1 384 ? -19.482 3.309 31.524 1.00 93.12 384 VAL A O 1
ATOM 2965 N N . ARG A 1 385 ? -20.646 1.499 30.867 1.00 93.19 385 ARG A N 1
ATOM 2966 C CA . ARG A 1 385 ? -20.690 0.871 32.200 1.00 93.19 385 ARG A CA 1
ATOM 2967 C C . ARG A 1 385 ? -19.318 0.371 32.650 1.00 93.19 385 ARG A C 1
ATOM 2969 O O . ARG A 1 385 ? -18.943 0.630 33.790 1.00 93.19 385 ARG A O 1
ATOM 2976 N N . ASP A 1 386 ? -18.583 -0.309 31.770 1.00 92.31 386 ASP A N 1
ATOM 2977 C CA . ASP A 1 386 ? -17.251 -0.869 32.037 1.00 92.31 386 ASP A CA 1
ATOM 2978 C C . ASP A 1 386 ? -16.219 0.238 32.356 1.00 92.31 386 ASP A C 1
ATOM 2980 O O . ASP A 1 386 ? -15.330 0.021 33.171 1.00 92.31 386 ASP A O 1
ATOM 2984 N N . LEU A 1 387 ? -16.347 1.423 31.741 1.00 91.81 387 LEU A N 1
ATOM 2985 C CA . LEU A 1 387 ? -15.502 2.609 31.973 1.00 91.81 387 LEU A CA 1
ATOM 2986 C C . LEU A 1 387 ? -16.043 3.570 33.049 1.00 91.81 387 LEU A C 1
ATOM 2988 O O . LEU A 1 387 ? -15.392 4.565 33.352 1.00 91.81 387 LEU A O 1
ATOM 2992 N N . HIS A 1 388 ? -17.225 3.293 33.609 1.00 92.00 388 HIS A N 1
ATOM 2993 C CA . HIS A 1 388 ? -17.905 4.127 34.612 1.00 92.00 388 HIS A CA 1
ATOM 2994 C C . HIS A 1 388 ? -18.166 5.582 34.155 1.00 92.00 388 HIS A C 1
ATOM 2996 O O . HIS A 1 388 ? -18.035 6.524 34.936 1.00 92.00 388 HIS A O 1
ATOM 3002 N N . LEU A 1 389 ? -18.544 5.768 32.885 1.00 90.12 389 LEU A N 1
ATOM 3003 C CA . LEU A 1 389 ? -18.844 7.079 32.294 1.00 90.12 389 LEU A CA 1
ATOM 3004 C C . LEU A 1 389 ? -20.307 7.498 32.529 1.00 90.12 389 LEU A C 1
ATOM 3006 O O . LEU A 1 389 ? -21.208 6.659 32.591 1.00 90.12 389 LEU A O 1
ATOM 3010 N N . GLU A 1 390 ? -20.561 8.806 32.609 1.00 87.25 390 GLU A N 1
ATOM 3011 C CA . GLU A 1 390 ? -21.898 9.365 32.849 1.00 87.25 390 GLU A CA 1
ATOM 3012 C C . GLU A 1 390 ? -22.572 9.811 31.545 1.00 87.25 390 GLU A C 1
ATOM 3014 O O . GLU A 1 390 ? -22.206 10.820 30.947 1.00 87.25 390 GLU A O 1
ATOM 3019 N N . GLY A 1 391 ? -23.630 9.113 31.129 1.00 87.38 391 GLY A N 1
ATOM 3020 C CA . GLY A 1 391 ? -24.432 9.482 29.960 1.00 87.38 391 GLY A CA 1
ATOM 3021 C C . GLY A 1 391 ? -24.171 8.577 28.759 1.00 87.38 391 GLY A C 1
ATOM 3022 O O . GLY A 1 391 ? -24.223 7.355 28.879 1.00 87.38 391 GLY A O 1
ATOM 3023 N N . SER A 1 392 ? -23.962 9.168 27.582 1.00 90.00 392 SER A N 1
ATOM 3024 C CA . SER A 1 392 ? -23.774 8.427 26.322 1.00 90.00 392 SER A CA 1
ATOM 3025 C C . SER A 1 392 ? -22.340 8.523 25.807 1.00 90.00 392 SER A C 1
ATOM 3027 O O . SER A 1 392 ? -21.631 9.473 26.130 1.00 90.00 392 SER A O 1
ATOM 3029 N N . ALA A 1 393 ? -21.917 7.561 24.984 1.00 91.25 393 ALA A N 1
ATOM 3030 C CA . ALA A 1 393 ? -20.642 7.624 24.280 1.00 91.25 393 ALA A CA 1
ATOM 3031 C C . ALA A 1 393 ? -20.823 7.476 22.763 1.00 91.25 393 ALA A C 1
ATOM 3033 O O . ALA A 1 393 ? -21.739 6.799 22.298 1.00 91.25 393 ALA A O 1
ATOM 3034 N N . VAL A 1 394 ? -19.914 8.089 22.011 1.00 92.00 394 VAL A N 1
ATOM 3035 C CA . VAL A 1 394 ? -19.699 7.893 20.572 1.00 92.00 394 VAL A CA 1
ATOM 3036 C C . VAL A 1 394 ? -18.278 7.370 20.397 1.00 92.00 394 VAL A C 1
ATOM 3038 O O . VAL A 1 394 ? -17.371 7.842 21.084 1.00 92.00 394 VAL A O 1
ATOM 3041 N N . LEU A 1 395 ? -18.080 6.394 19.510 1.00 92.88 395 LEU A N 1
ATOM 3042 C CA . LEU A 1 395 ? -16.760 5.841 19.214 1.00 92.88 395 LEU A CA 1
ATOM 3043 C C . LEU A 1 395 ? -16.235 6.337 17.863 1.00 92.88 395 LEU A C 1
ATOM 3045 O O . LEU A 1 395 ? -16.957 6.340 16.871 1.00 92.88 395 LEU A O 1
ATOM 3049 N N . GLU A 1 396 ? -14.949 6.671 17.837 1.00 94.56 396 GLU A N 1
ATOM 3050 C CA . GLU A 1 396 ? -14.125 6.802 16.632 1.00 94.56 396 GLU A CA 1
ATOM 3051 C C . GLU A 1 396 ? -12.905 5.882 16.764 1.00 94.56 396 GLU A C 1
ATOM 3053 O O . GLU A 1 396 ? -12.468 5.567 17.876 1.00 94.56 396 GLU A O 1
ATOM 3058 N N . ALA A 1 397 ? -12.280 5.531 15.643 1.00 94.50 397 ALA A N 1
ATOM 3059 C CA . ALA A 1 397 ? -10.917 5.004 15.644 1.00 94.50 397 ALA A CA 1
ATOM 3060 C C . ALA A 1 397 ? -9.938 6.028 15.058 1.00 94.50 397 ALA A C 1
ATOM 3062 O O . ALA A 1 397 ? -10.305 6.825 14.189 1.00 94.50 397 ALA A O 1
ATOM 3063 N N . LYS A 1 398 ? -8.680 6.002 15.505 1.00 93.44 398 LYS A N 1
ATOM 3064 C CA . LYS A 1 398 ? -7.567 6.729 14.879 1.00 93.44 398 LYS A CA 1
ATOM 3065 C C . LYS A 1 398 ? -6.409 5.772 14.633 1.00 93.44 398 LYS A C 1
ATOM 3067 O O . LYS A 1 398 ? -5.910 5.145 15.566 1.00 93.44 398 LYS A O 1
ATOM 3072 N N . ILE A 1 399 ? -5.982 5.694 13.381 1.00 92.88 399 ILE A N 1
ATOM 3073 C CA . ILE A 1 399 ? -4.779 4.983 12.961 1.00 92.88 399 ILE A CA 1
ATOM 3074 C C . ILE A 1 399 ? -3.602 5.944 13.136 1.00 92.88 399 ILE A C 1
ATOM 3076 O O . ILE A 1 399 ? -3.625 7.054 12.606 1.00 92.88 399 ILE A O 1
ATOM 3080 N N . LEU A 1 400 ? -2.591 5.528 13.890 1.00 89.69 400 LEU A N 1
ATOM 3081 C CA . LEU A 1 400 ? -1.371 6.285 14.139 1.00 89.69 400 LEU A CA 1
ATOM 3082 C C . LEU A 1 400 ? -0.242 5.780 13.239 1.00 89.69 400 LEU A C 1
ATOM 3084 O O . LEU A 1 400 ? 0.064 4.583 13.243 1.00 89.69 400 LEU A O 1
ATOM 3088 N N . VAL A 1 401 ? 0.401 6.703 12.523 1.00 85.62 401 VAL A N 1
ATOM 3089 C CA . VAL A 1 401 ? 1.557 6.436 11.651 1.00 85.62 401 VAL A CA 1
ATOM 3090 C C . VAL A 1 401 ? 2.713 7.370 12.034 1.00 85.62 401 VAL A C 1
ATOM 3092 O O . VAL A 1 401 ? 2.491 8.573 12.168 1.00 85.62 401 VAL A O 1
ATOM 3095 N N . PRO A 1 402 ? 3.949 6.875 12.230 1.00 75.94 402 PRO A N 1
ATOM 3096 C CA . PRO A 1 402 ? 5.104 7.744 12.454 1.00 75.94 402 PRO A CA 1
ATOM 3097 C C . PRO A 1 402 ? 5.406 8.599 11.217 1.00 75.94 402 PRO A C 1
ATOM 3099 O O . PRO A 1 402 ? 5.452 8.072 10.101 1.00 75.94 402 PRO A O 1
ATOM 3102 N N . LYS A 1 403 ? 5.639 9.898 11.411 1.00 72.38 403 LYS A N 1
ATOM 3103 C CA . LYS A 1 403 ? 6.054 10.804 10.334 1.00 72.38 403 LYS A CA 1
ATOM 3104 C C . LYS A 1 403 ? 7.482 10.479 9.879 1.00 72.38 403 LYS A C 1
ATOM 3106 O O . LYS A 1 403 ? 8.309 10.053 10.683 1.00 72.38 403 LYS A O 1
ATOM 3111 N N . GLY A 1 404 ? 7.767 10.647 8.592 1.00 63.00 404 GLY A N 1
ATOM 3112 C CA . GLY A 1 404 ? 9.013 10.232 7.946 1.00 63.00 404 GLY A CA 1
ATOM 3113 C C . GLY A 1 404 ? 9.155 8.714 7.784 1.00 63.00 404 GLY A C 1
ATOM 3114 O O . GLY A 1 404 ? 10.229 8.241 7.416 1.00 63.00 404 GLY A O 1
ATOM 3115 N N . SER A 1 405 ? 8.112 7.926 8.071 1.00 67.25 405 SER A N 1
ATOM 3116 C CA . SER A 1 405 ? 8.148 6.474 7.866 1.00 67.25 405 SER A CA 1
ATOM 3117 C C . SER A 1 405 ? 7.785 6.099 6.430 1.00 67.25 405 SER A C 1
ATOM 3119 O O . SER A 1 405 ? 6.964 6.748 5.789 1.00 67.25 405 SER A O 1
ATOM 3121 N N . SER A 1 406 ? 8.297 4.964 5.946 1.00 65.44 406 SER A N 1
ATOM 3122 C CA . SER A 1 406 ? 7.879 4.396 4.654 1.00 65.44 406 SER A CA 1
ATOM 3123 C C . SER A 1 406 ? 6.381 4.067 4.574 1.00 65.44 406 SER A C 1
ATOM 3125 O O . SER A 1 406 ? 5.862 3.853 3.480 1.00 65.44 406 SER A O 1
ATOM 3127 N N . GLN A 1 407 ? 5.679 4.016 5.711 1.00 72.19 407 GLN A N 1
ATOM 3128 C CA . GLN A 1 407 ? 4.236 3.804 5.763 1.00 72.19 407 GLN A CA 1
ATOM 3129 C C . GLN A 1 407 ? 3.440 5.097 5.536 1.00 72.19 407 GLN A C 1
ATOM 3131 O O . GLN A 1 407 ? 2.343 5.023 4.987 1.00 72.19 407 GLN A O 1
ATOM 3136 N N . GLU A 1 408 ? 3.991 6.269 5.876 1.00 76.00 408 GLU A N 1
ATOM 3137 C CA . GLU A 1 408 ? 3.376 7.568 5.568 1.00 76.00 408 GLU A CA 1
ATOM 3138 C C . GLU A 1 408 ? 3.204 7.739 4.054 1.00 76.00 408 GLU A C 1
ATOM 3140 O O . GLU A 1 408 ? 2.080 7.935 3.599 1.00 76.00 408 GLU A O 1
ATOM 3145 N N . ASP A 1 409 ? 4.265 7.550 3.263 1.00 66.62 409 ASP A N 1
ATOM 3146 C CA . ASP A 1 409 ? 4.207 7.636 1.793 1.00 66.62 409 ASP A CA 1
ATOM 3147 C C . ASP A 1 409 ? 3.174 6.668 1.184 1.00 66.62 409 ASP A C 1
ATOM 3149 O O . ASP A 1 409 ? 2.407 7.035 0.288 1.00 66.62 409 ASP A O 1
ATOM 3153 N N . LEU A 1 410 ? 3.128 5.422 1.676 1.00 68.56 410 LEU A N 1
ATOM 3154 C CA . LEU A 1 410 ? 2.169 4.412 1.214 1.00 68.56 410 LEU A CA 1
ATOM 3155 C C . LEU A 1 410 ? 0.725 4.801 1.551 1.00 68.56 410 LEU A C 1
ATOM 3157 O O . LEU A 1 410 ? -0.170 4.589 0.732 1.00 68.56 410 LEU A O 1
ATOM 3161 N N . PHE A 1 411 ? 0.492 5.373 2.732 1.00 82.06 411 PHE A N 1
ATOM 3162 C CA . PHE A 1 411 ? -0.844 5.772 3.168 1.00 82.06 411 PHE A CA 1
ATOM 3163 C C . PHE A 1 411 ? -1.289 7.054 2.471 1.00 82.06 411 PHE A C 1
ATOM 3165 O O . PHE A 1 411 ? -2.423 7.106 2.014 1.00 82.06 411 PHE A O 1
ATOM 3172 N N . LEU A 1 412 ? -0.411 8.044 2.295 1.00 76.56 412 LEU A N 1
ATOM 3173 C CA . LEU A 1 412 ? -0.702 9.268 1.541 1.00 76.56 412 LEU A CA 1
ATOM 3174 C C . LEU A 1 412 ? -1.011 8.985 0.063 1.00 76.56 412 LEU A C 1
ATOM 3176 O O . LEU A 1 412 ? -1.859 9.660 -0.519 1.00 76.56 412 LEU A O 1
ATOM 3180 N N . ARG A 1 413 ? -0.384 7.964 -0.541 1.00 76.88 413 ARG A N 1
ATOM 3181 C CA . ARG A 1 413 ? -0.729 7.491 -1.895 1.00 76.88 413 ARG A CA 1
ATOM 3182 C C . ARG A 1 413 ? -2.152 6.930 -1.970 1.00 76.88 413 ARG A C 1
ATOM 3184 O O . ARG A 1 413 ? -2.842 7.158 -2.962 1.00 76.88 413 ARG A O 1
ATOM 3191 N N . ASP A 1 414 ? -2.568 6.174 -0.956 1.00 82.19 414 ASP A N 1
ATOM 3192 C CA . ASP A 1 414 ? -3.852 5.464 -0.958 1.00 82.19 414 ASP A CA 1
ATOM 3193 C C . ASP A 1 414 ? -5.009 6.310 -0.401 1.00 82.19 414 ASP A C 1
ATOM 3195 O O . ASP A 1 414 ? -6.162 6.091 -0.774 1.00 82.19 414 ASP A O 1
ATOM 3199 N N . LEU A 1 415 ? -4.713 7.300 0.447 1.00 83.44 415 LEU A N 1
ATOM 3200 C CA . LEU A 1 415 ? -5.678 8.151 1.148 1.00 83.44 415 LEU A CA 1
ATOM 3201 C C . LEU A 1 415 ? -6.761 8.755 0.232 1.00 83.44 415 LEU A C 1
ATOM 3203 O O . LEU A 1 415 ? -7.929 8.622 0.598 1.00 83.44 415 LEU A O 1
ATOM 3207 N N . PRO A 1 416 ? -6.466 9.303 -0.969 1.00 84.50 416 PRO A N 1
ATOM 3208 C CA . PRO A 1 416 ? -7.497 9.846 -1.863 1.00 84.50 416 PRO A CA 1
ATOM 3209 C C . PRO A 1 416 ? -8.572 8.834 -2.294 1.00 84.50 416 PRO A C 1
ATOM 3211 O O . PRO A 1 416 ? -9.661 9.230 -2.701 1.00 84.50 416 PRO A O 1
ATOM 3214 N N . TYR A 1 417 ? -8.283 7.531 -2.212 1.00 89.06 417 TYR A N 1
ATOM 3215 C CA . TYR A 1 417 ? -9.221 6.459 -2.556 1.00 89.06 417 TYR A CA 1
ATOM 3216 C C . TYR A 1 417 ? -10.004 5.925 -1.346 1.00 89.06 417 TYR A C 1
ATOM 3218 O O . TYR A 1 417 ? -11.044 5.294 -1.531 1.00 89.06 417 TYR A O 1
ATOM 3226 N N . VAL A 1 418 ? -9.519 6.161 -0.120 1.00 93.94 418 VAL A N 1
ATOM 3227 C CA . VAL A 1 418 ? -10.083 5.601 1.126 1.00 93.94 418 VAL A CA 1
ATOM 3228 C C . VAL A 1 418 ? -10.706 6.679 2.027 1.00 93.94 418 VAL A C 1
ATOM 3230 O O . VAL A 1 418 ? -11.537 6.355 2.868 1.00 93.94 418 VAL A O 1
ATOM 3233 N N . GLU A 1 419 ? -10.394 7.965 1.838 1.00 91.75 419 GLU A N 1
ATOM 3234 C CA . GLU A 1 419 ? -10.871 9.084 2.672 1.00 91.75 419 GLU A CA 1
ATOM 3235 C C . GLU A 1 419 ? -12.402 9.103 2.851 1.00 91.75 419 GLU A C 1
ATOM 3237 O O . GLU A 1 419 ? -12.909 9.249 3.965 1.00 91.75 419 GLU A O 1
ATOM 3242 N N . GLN A 1 420 ? -13.170 8.891 1.777 1.00 94.25 420 GLN A N 1
ATOM 3243 C CA . GLN A 1 420 ? -14.635 8.838 1.867 1.00 94.25 420 GLN A CA 1
ATOM 3244 C C . GLN A 1 420 ? -15.134 7.625 2.669 1.00 94.25 420 GLN A C 1
ATOM 3246 O O . GLN A 1 420 ? -16.115 7.739 3.409 1.00 94.25 420 GLN A O 1
ATOM 3251 N N . LEU A 1 421 ? -14.455 6.476 2.556 1.00 96.19 421 LEU A N 1
ATOM 3252 C CA . LEU A 1 421 ? -14.750 5.266 3.328 1.00 96.19 421 LEU A CA 1
ATOM 3253 C C . LEU A 1 421 ? -14.443 5.496 4.815 1.00 96.19 421 LEU A C 1
ATOM 3255 O O . LEU A 1 421 ? -15.299 5.248 5.659 1.00 96.19 421 LEU A O 1
ATOM 3259 N N . MET A 1 422 ? -13.270 6.056 5.116 1.00 96.06 422 MET A N 1
ATOM 3260 C CA . MET A 1 422 ? -12.824 6.465 6.453 1.00 96.06 422 MET A CA 1
ATOM 3261 C C . MET A 1 422 ? -13.825 7.396 7.143 1.00 96.06 422 MET A C 1
ATOM 3263 O O . MET A 1 422 ? -14.288 7.097 8.247 1.00 96.06 422 MET A O 1
ATOM 3267 N N . ASN A 1 423 ? -14.236 8.465 6.456 1.00 93.75 423 ASN A N 1
ATOM 3268 C CA . ASN A 1 423 ? -15.246 9.406 6.943 1.00 93.75 423 ASN A CA 1
ATOM 3269 C C . ASN A 1 423 ? -16.609 8.727 7.166 1.00 93.75 423 ASN A C 1
ATOM 3271 O O . ASN A 1 423 ? -17.278 8.995 8.162 1.00 93.75 423 ASN A O 1
ATOM 3275 N N . GLY A 1 424 ? -17.010 7.807 6.282 1.00 91.44 424 GLY A N 1
ATOM 3276 C CA . GLY A 1 424 ? -18.227 7.004 6.444 1.00 91.44 424 GLY A CA 1
ATOM 3277 C C . GLY A 1 424 ? -18.170 5.966 7.575 1.00 91.44 424 GLY A C 1
ATOM 3278 O O . GLY A 1 424 ? -19.223 5.535 8.040 1.00 91.44 424 GLY A O 1
ATOM 3279 N N . MET A 1 425 ? -16.968 5.583 8.013 1.00 93.94 425 MET A N 1
ATOM 3280 C CA . MET A 1 425 ? -16.700 4.573 9.045 1.00 93.94 425 MET A CA 1
ATOM 3281 C C . MET A 1 425 ? -16.308 5.165 10.411 1.00 93.94 425 MET A C 1
ATOM 3283 O O . MET A 1 425 ? -16.178 4.419 11.377 1.00 93.94 425 MET A O 1
ATOM 3287 N N . GLY A 1 426 ? -16.103 6.481 10.529 1.00 92.69 426 GLY A N 1
ATOM 3288 C CA . GLY A 1 426 ? -15.616 7.093 11.775 1.00 92.69 426 GLY A CA 1
ATOM 3289 C C . GLY A 1 426 ? -14.157 6.741 12.104 1.00 92.69 426 GLY A C 1
ATOM 3290 O O . GLY A 1 426 ? -13.760 6.746 13.273 1.00 92.69 426 GLY A O 1
ATOM 3291 N N . VAL A 1 427 ? -13.354 6.429 11.082 1.00 95.69 427 VAL A N 1
ATOM 3292 C CA . VAL A 1 427 ? -11.923 6.119 11.209 1.00 95.69 427 VAL A CA 1
ATOM 3293 C C . VAL A 1 427 ? -11.111 7.304 10.696 1.00 95.69 427 VAL A C 1
ATOM 3295 O O . VAL A 1 427 ? -11.280 7.720 9.558 1.00 95.69 427 VAL A O 1
ATOM 3298 N N . GLY A 1 428 ? -10.215 7.847 11.519 1.00 93.00 428 GLY A N 1
ATOM 3299 C CA . GLY A 1 428 ? -9.245 8.863 11.098 1.00 93.00 428 GLY A CA 1
ATOM 3300 C C . GLY A 1 428 ? -7.828 8.307 10.972 1.00 93.00 428 GLY A C 1
ATOM 3301 O O . GLY A 1 428 ? -7.501 7.278 11.560 1.00 93.00 428 GLY A O 1
ATOM 3302 N N . LEU A 1 429 ? -6.979 9.032 10.252 1.00 91.31 429 LEU A N 1
ATOM 3303 C CA . LEU A 1 429 ? -5.529 8.849 10.220 1.00 91.31 429 LEU A CA 1
ATOM 3304 C C . LEU A 1 429 ? -4.880 10.015 10.981 1.00 91.31 429 LEU A C 1
ATOM 3306 O O . LEU A 1 429 ? -5.434 11.112 10.995 1.00 91.31 429 LEU A O 1
ATOM 3310 N N . ALA A 1 430 ? -3.751 9.781 11.646 1.00 88.94 430 ALA A N 1
ATOM 3311 C CA . ALA A 1 430 ? -2.969 10.828 12.296 1.00 88.94 430 ALA A CA 1
ATOM 3312 C C . ALA A 1 430 ? -1.471 10.509 12.237 1.00 88.94 430 ALA A C 1
ATOM 3314 O O . ALA A 1 430 ? -1.049 9.385 12.535 1.00 88.94 430 ALA A O 1
ATOM 3315 N N . PHE A 1 431 ? -0.672 11.516 11.891 1.00 82.94 431 PHE A N 1
ATOM 3316 C CA . PHE A 1 431 ? 0.781 11.394 11.792 1.00 82.94 431 PHE A CA 1
ATOM 3317 C C . PHE A 1 431 ? 1.464 11.855 13.085 1.00 82.94 431 PHE A C 1
ATOM 3319 O O . PHE A 1 431 ? 1.080 12.868 13.672 1.00 82.94 431 PHE A O 1
ATOM 3326 N N . LEU A 1 432 ? 2.463 11.096 13.543 1.00 77.12 432 LEU A N 1
ATOM 3327 C CA . LEU A 1 432 ? 3.206 11.353 14.780 1.00 77.12 432 LEU A CA 1
ATOM 3328 C C . LEU A 1 432 ? 4.598 11.920 14.480 1.00 77.12 432 LEU A C 1
ATOM 3330 O O . LEU A 1 432 ? 5.448 11.210 13.944 1.00 77.12 432 LEU A O 1
ATOM 3334 N N . GLU A 1 433 ? 4.847 13.169 14.870 1.00 70.19 433 GLU A N 1
ATOM 3335 C CA . GLU A 1 433 ? 6.182 13.784 14.829 1.00 70.19 433 GLU A CA 1
ATOM 3336 C C . GLU A 1 433 ? 7.060 13.394 16.025 1.00 70.19 433 GLU A C 1
ATOM 3338 O O . GLU A 1 433 ? 6.558 13.074 17.105 1.00 70.19 433 GLU A O 1
ATOM 3343 N N . GLU A 1 434 ? 8.383 13.493 15.868 1.00 57.00 434 GLU A N 1
ATOM 3344 C CA . GLU A 1 434 ? 9.321 13.374 16.985 1.00 57.00 434 GLU A CA 1
ATOM 3345 C C . GLU A 1 434 ? 9.161 14.549 17.974 1.00 57.00 434 GLU A C 1
ATOM 3347 O O . GLU A 1 434 ? 9.790 15.595 17.829 1.00 57.00 434 GLU A O 1
ATOM 3352 N N . GLY A 1 435 ? 8.363 14.356 19.034 1.00 53.53 435 GLY A N 1
ATOM 3353 C CA . GLY A 1 435 ? 8.622 15.010 20.325 1.00 53.53 435 GLY A CA 1
ATOM 3354 C C . GLY A 1 435 ? 7.540 15.818 21.065 1.00 53.53 435 GLY A C 1
ATOM 3355 O O . GLY A 1 435 ? 7.870 16.332 22.129 1.00 53.53 435 GLY A O 1
ATOM 3356 N N . TYR A 1 436 ? 6.266 15.981 20.698 1.00 59.44 436 TYR A N 1
ATOM 3357 C CA . TYR A 1 436 ? 5.396 15.401 19.666 1.00 59.44 436 TYR A CA 1
ATOM 3358 C C . TYR A 1 436 ? 4.298 16.437 19.338 1.00 59.44 436 TYR A C 1
ATOM 3360 O O . TYR A 1 436 ? 3.806 17.102 20.252 1.00 59.44 436 TYR A O 1
ATOM 3368 N N . GLN A 1 437 ? 3.810 16.482 18.096 1.00 49.31 437 GLN A N 1
ATOM 3369 C CA . GLN A 1 437 ? 2.516 17.081 17.742 1.00 49.31 437 GLN A CA 1
ATOM 3370 C C . GLN A 1 437 ? 1.821 16.175 16.718 1.00 49.31 437 GLN A C 1
ATOM 3372 O O . GLN A 1 437 ? 2.452 15.721 15.766 1.00 49.31 437 GLN A O 1
ATOM 3377 N N . ALA A 1 438 ? 0.537 15.879 16.929 1.00 49.75 438 ALA A N 1
ATOM 3378 C CA . ALA A 1 438 ? -0.270 15.177 15.939 1.00 49.75 438 ALA A CA 1
ATOM 3379 C C . ALA A 1 438 ? -0.953 16.195 15.023 1.00 49.75 438 ALA A C 1
ATOM 3381 O O . ALA A 1 438 ? -1.617 17.117 15.505 1.00 49.75 438 ALA A O 1
ATOM 3382 N N . VAL A 1 439 ? -0.793 16.015 13.714 1.00 50.44 439 VAL A N 1
ATOM 3383 C CA . VAL A 1 439 ? -1.481 16.812 12.691 1.00 50.44 439 VAL A CA 1
ATOM 3384 C C . VAL A 1 439 ? -2.669 16.002 12.164 1.00 50.44 439 VAL A C 1
ATOM 3386 O O . VAL A 1 439 ? -2.551 14.789 11.970 1.00 50.44 439 VAL A O 1
ATOM 3389 N N . LEU A 1 440 ? -3.811 16.683 12.022 1.00 39.94 440 LEU A N 1
ATOM 3390 C CA . LEU A 1 440 ? -5.063 16.182 11.443 1.00 39.94 440 LEU A CA 1
ATOM 3391 C C . LEU A 1 440 ? -5.086 16.411 9.929 1.00 39.94 440 LEU A C 1
ATOM 3393 O O . LEU A 1 440 ? -4.647 17.512 9.526 1.00 39.94 440 LEU A O 1
#

Sequence (440 aa):
MEEYTEKQVLEQVEKDLSGGVFSPESIYMRKDLLTKDTGRSLEDITASCLLAHSEILKDGSLLALPGTTTVKSKSASGGANRNVDQIIRQGYFYHKHVIGREITISFPEERKETFAFAAADDDGKMASLFYMMPAPGKEGMLAGILNVHAMLLAVRKKGVHELIPEIPSDAGISAVILLHAGAGDTSRECRMLAIKLGISILRLYHGIYAVPISSSLAIEGQYTKDGLLSMIEKDSNDPWSLFQKEYINHGGVTADTGEPCVKVLSEWLLARREIWLTVPQGRYRLLEGSRMEYESKSNALQMIRRQKVLPPFGEVLSSGIVFLGTRVQQVGCPSLLLETKLNSPKGSCHLIRALETADPSDMLLRCVLRAFTHILSVDTGKLVRDLHLEGSAVLEAKILVPKGSSQEDLFLRDLPYVEQLMNGMGVGLAFLEEGYQAVL

Secondary structure (DSSP, 8-state):
-----HHHHHHHHHHHHHHT---TTSGGG-TT-B-TTT--BHHHHHHHHHHHTHHHHHTSGGGT--TT-EEEEEE-TT-S-HHHHHHHHHSEETTEEE--EEEEEE-STT-EEEE-EEEE-TTSSEEEEEEEPPSTTSS-HHHHHHHHHHHHHHHHHH-STTT-TTS-TT-EEEEEEEEETTSPPPPHHHHHHHHHHTEEEEEEETTTEEEEEE-SS----SS-HHHHHHHHHHHTTSGGGGGGSTGGG--SB-TTT--BHHHHHHHHHHH-GGGGGGSPTT-EEEEEHHHHHHHH--HHHHHHHHHSEETTTEEEEEEEEEEESSSS-EEEEEEEEEEEEEEETTEEEEEEEEEEEPPTT--HHHHHHHHHHHHHT--HHHHHHHTT-SSEEEEEEEEEEETTSHHHHHHHHHHHHHHHHHHHHTEEEEEE-SSS-EE-

Foldseek 3Di:
DDAAALVRLLVVLVVLLVVQEDDCPDPLFAPPDAHPPPRDRSVLSNLLSCLVVVVSLQVLRHHDPDPPKDKAKDALAPDPDPLLNVQVVVLDALQWGWPRMKMWIQDPPRDIAIQSTKTAHPVLQAIEGEGEDDDPRPGHLSSVLSVQLSVQVVCVVVAVCVHPVVHDRNHHYAYEYEYEQPHDADDPSSLSSSLSSRYWYWYDDPSGHTHTSHGVPQSQDPAALVRLLVVCVVCLLPLLCSLVDVLLQDFGAHNPPRHTSLLSVQVSCLVCVVSLVPQAAPQKDKDADVVLVVQQPDPVVVVCVVVQAAPPQAGWARIWMFGHPDPPHTDAGTWTWGWDWDDDPVDIEIEIETEDEDDPSGAPSSVLSNQLSRVSRYPQVVVCVVRVHDDGYDYAYEYEDEPPDPRVVRHVVSCVSCVVVCVVRRYYYWYAYVPGHIDD

pLDDT: mean 80.57, std 12.06, range [39.06, 97.56]

Radius of gyration: 26.13 Å; chains: 1; bounding box: 64×50×68 Å